Protein AF-A0A9W7CFY0-F1 (afdb_monomer)

Nearest PDB structures (foldseek):
  8irz-assembly1_A  TM=8.012E-01  e=1.015E-17  Mycolicibacterium smegmatis MC2 155
  8irk-assembly1_C  TM=7.763E-01  e=4.056E-18  Mycolicibacterium smegmatis MC2 155
  6pk3-assembly1_B  TM=7.283E-01  e=9.539E-11  Arabidopsis thaliana
  2bkw-assembly1_A-2  TM=7.222E-01  e=5.693E-11  Saccharomyces cerevisiae S288C
  1iug-assembly1_B  TM=7.025E-01  e=7.098E-10  Thermus thermophilus

Solvent-accessible surface area (backbone atoms only — not comparable to full-atom values): 24324 Å² total; per-residue (Å²): 141,88,90,69,74,91,75,82,58,98,74,78,92,52,98,61,52,66,58,58,56,50,34,68,76,70,75,53,73,68,61,57,67,68,47,59,70,73,54,43,49,72,47,34,72,61,48,48,50,50,38,49,60,59,33,68,47,96,52,64,57,48,69,48,98,81,72,81,46,84,43,79,42,42,29,71,48,55,36,54,31,51,49,86,59,58,95,61,91,67,66,85,71,69,81,54,70,67,58,53,50,51,52,47,56,50,48,53,50,36,26,76,70,66,78,34,76,82,63,54,92,82,55,41,72,66,52,53,47,51,62,50,62,40,21,53,74,56,62,73,62,78,58,86,84,88,45,44,85,74,51,31,81,42,42,51,68,29,55,46,45,25,53,53,42,53,52,37,26,73,74,62,34,61,67,57,36,49,63,76,37,46,68,63,43,49,48,23,49,54,46,51,24,64,62,30,55,46,63,91,58,19,57,17,67,32,57,28,35,66,57,25,45,54,52,56,56,60,12,54,72,74,59,99,62,45,40,78,41,70,52,78,85,59,77,77,54,85,94,59,49,57,45,29,40,45,38,64,36,28,54,91,83,30,11,42,43,53,70,52,45,65,49,26,55,54,38,70,71,42,95,74,54,42,46,31,34,37,38,29,44,70,30,43,48,37,44,81,46,43,42,68,74,28,52,43,32,31,37,23,27,35,24,21,19,58,30,20,11,49,77,68,27,18,27,26,39,37,42,91,84,50,88,59,49,74,51,85,64,68,40,84,51,7,29,45,82,37,72,68,39,89,87,50,99,41,72,58,46,70,48,68,46,91,41,27,42,22,74,18,64,65,80,70,65,60,34,40,51,41,10,30,25,50,18,46,48,52,44,59,74,67,29,33,64,56,45,27,53,53,39,36,53,54,28,52,53,48,52,50,44,38,40,75,76,66,42,24,41,64,64,42,73,70,89,89,60,96,67,57,60,47,59,48,80,30,68,42,86,60,56,81,79,74,86,130

Sequence (436 aa):
ADAIPGELYPWSWEAGDEDNFKAFGDGRLFVPPILTKLIFDREPERVIKWAEDVGGWDFTRVITAHYNNDVRAKPEEFKRAFDVLKGKEYGVSRVLPEDLELLQKGSDKLTKFGVVAETSDFWTPDRIHSVRSSMSGALSSNHLHCNAAGACPSPDSVISTLTTHLRKELEVGGYAAADGAADTLGGTYENLEMLINAPAGSVALHDSSTSSFTHGIHSIPLDEESVIIRLSSELSKPGRRVAAVVLTHAPTNGGLINNAEGIGEMIKKLKDPPLFLLDACQTVGQVELDVVKLKVDLMAGTSRKWLRGPRGVGFLYVNPTANLLEPSHLDLRGATWVLDNPSSKWTFDYEVDKSAKRYEFWEGSVANKLAFGRAVEIAREIGVGNIRERVRGLADMTRSMVESELGMRCMDVRDGEVKELSGICSFDASPLGGAD

Mean predicted aligned error: 14.7 Å

InterPro domains:
  IPR000192 Aminotransferase class V domain [PF00266] (217-428)
  IPR015421 Pyridoxal phosphate-dependent transferase, major domain [G3DSA:3.40.640.10] (155-233)
  IPR015421 Pyridoxal phosphate-dependent transferase, major domain [G3DSA:3.40.640.10] (240-385)
  IPR015422 Pyridoxal phosphate-dependent transferase, small domain [G3DSA:3.90.1150.10] (143-154)
  IPR015422 Pyridoxal phosphate-dependent transferase, small domain [G3DSA:3.90.1150.10] (386-429)
  IPR015424 Pyridoxal phosphate-dependent transferase [SSF53383] (147-411)
  IPR020578 Aminotransferase class-V, pyridoxal-phosphate binding site [PS00595] (296-316)
  IPR025638 Protein of unknown function DUF4336 [PF14234] (8-83)

Secondary structure (DSSP, 8-state):
---S-TTSS-----TTHHHHHHHHHTT-----HHHHHHTGGGSHHHHHHHHHHHTTS--SEEE-TTS--EEE--HHHHHHHTGGGTT---------HHHHHHHHHHHHHHHHTTSS----TT--HHHHHHHHHT-HHHHHTT-----TTT-PPPPHHHHHHHHHHHHHHHHH-HHHHHHHTHHHHHHHHHHHHHHTTPPTT-EEEES-HHHHHHHHHHTS---TTEEEES-GGGTT-TT-EEEEEEEESS-TTSSBPP-HHHHHHHHHTSSSPPEEEEE-TTTBTTB---HHHHT-SEEEEESSSTT---SS-EEEEE-TTS--PPPSS--TTTEEEEES-TTSSSSEEEEE-SSGGGGS-S---HHHHHHHHHHHHHHHHH-HHHHHHHHHHHHHHHHHHHHHTT-PEESS--TT----B-S---EE-S-TT---

Foldseek 3Di:
DDDDDPPPDPDDDDPPQVVQVVCVVVLADADHPCCLPPPCLLPVVVVLVVLVVQLPDADQWDQDPVNPDTRGDHSVSSSVNSCSSPDDPRDNDDDDPVVVVVVVVVVVVCCVVVVAPPQPPLDDPVVVVVVVVQQVVVVVVPDDDPPLLPFDAAGPVLVVLLVVLVVVCVVPNDVVSCVVCVVLLLLLQVLVCVQAVHDPLQKAKFQDLVLLVVQQVQFQDDDPQEDEEADLVCVPDPRGHHQEYEYEQDDSQAFFGDPLLVSLVVQVPDPDRHAYEYECAQPRLQHRHHCVSSNHQKYKYDCGHNLNADHRMIMMGGDLPDNTHQGPDFDVQQWDKDACDVPDPDRIDIDGDSGPSNSDDPDGRPSRSSSSSVSSVVSVVSDSVSSNVVLVSQQVSVQCCCCPVQQWAWPRDDDPDDGRTGSDTHIDSPHPDDDD

Organism: NCBI:txid2557542

Radius of gyration: 29.97 Å; Cα contacts (8 Å, |Δi|>4): 664; chains: 1; bounding box: 76×57×96 Å

Structure (mmCIF, N/CA/C/O backbone):
data_AF-A0A9W7CFY0-F1
#
_entry.id   AF-A0A9W7CFY0-F1
#
loop_
_atom_site.group_PDB
_atom_site.id
_atom_site.type_symbol
_atom_site.label_atom_id
_atom_site.label_alt_id
_atom_site.label_comp_id
_atom_site.label_asym_id
_atom_site.label_entity_id
_atom_site.label_seq_id
_atom_site.pdbx_PDB_ins_code
_atom_site.Cartn_x
_atom_site.Cartn_y
_atom_site.Cartn_z
_atom_site.occupancy
_atom_site.B_iso_or_equiv
_atom_site.auth_seq_id
_atom_site.auth_comp_id
_atom_site.auth_asym_id
_atom_site.auth_atom_id
_atom_site.pdbx_PDB_model_num
ATOM 1 N N . ALA A 1 1 ? 8.377 -21.791 -56.070 1.00 32.59 1 ALA A N 1
ATOM 2 C CA . ALA A 1 1 ? 8.922 -20.539 -55.524 1.00 32.59 1 ALA A CA 1
ATOM 3 C C . ALA A 1 1 ? 7.830 -19.516 -55.735 1.00 32.59 1 ALA A C 1
ATOM 5 O O . ALA A 1 1 ? 7.512 -19.339 -56.893 1.00 32.59 1 ALA A O 1
ATOM 6 N N . ASP A 1 2 ? 7.144 -19.094 -54.667 1.00 38.88 2 ASP A N 1
ATOM 7 C CA . ASP A 1 2 ? 6.256 -17.908 -54.573 1.00 38.88 2 ASP A CA 1
ATOM 8 C C . ASP A 1 2 ? 5.417 -18.018 -53.285 1.00 38.88 2 ASP A C 1
ATOM 10 O O . ASP A 1 2 ? 4.195 -18.111 -53.309 1.00 38.88 2 ASP A O 1
ATOM 14 N N . ALA A 1 3 ? 6.091 -18.095 -52.131 1.00 32.72 3 ALA A N 1
ATOM 15 C CA . ALA A 1 3 ? 5.423 -18.238 -50.832 1.00 32.72 3 ALA A CA 1
ATOM 16 C C . ALA A 1 3 ? 5.438 -16.959 -49.979 1.00 32.72 3 ALA A C 1
ATOM 18 O O . ALA A 1 3 ? 4.890 -16.974 -48.882 1.00 32.72 3 ALA A O 1
ATOM 19 N N . ILE A 1 4 ? 6.050 -15.858 -50.435 1.00 35.88 4 ILE A N 1
ATOM 20 C CA . ILE A 1 4 ? 6.109 -14.614 -49.654 1.00 35.88 4 ILE A CA 1
ATOM 21 C C . ILE A 1 4 ? 6.028 -13.405 -50.605 1.00 35.88 4 ILE A C 1
ATOM 23 O O . ILE A 1 4 ? 6.888 -13.280 -51.477 1.00 35.88 4 ILE A O 1
ATOM 27 N N . PRO A 1 5 ? 5.029 -12.511 -50.460 1.00 40.41 5 PRO A N 1
ATOM 28 C CA . PRO A 1 5 ? 5.001 -11.223 -51.151 1.00 40.41 5 PRO A CA 1
ATOM 29 C C . PRO A 1 5 ? 6.226 -10.386 -50.759 1.00 40.41 5 PRO A C 1
ATOM 31 O O . PRO A 1 5 ? 6.495 -10.200 -49.572 1.00 40.41 5 PRO A O 1
ATOM 34 N N . GLY A 1 6 ? 6.956 -9.873 -51.750 1.00 39.91 6 GLY A N 1
ATOM 35 C CA . GLY A 1 6 ? 8.253 -9.193 -51.601 1.00 39.91 6 GLY A CA 1
ATOM 36 C C . GLY A 1 6 ? 8.266 -7.861 -50.836 1.00 39.91 6 GLY A C 1
ATOM 37 O O . GLY A 1 6 ? 9.269 -7.164 -50.888 1.00 39.91 6 GLY A O 1
ATOM 38 N N . GLU A 1 7 ? 7.197 -7.504 -50.124 1.00 42.12 7 GLU A N 1
ATOM 39 C CA . GLU A 1 7 ? 7.059 -6.231 -49.395 1.00 42.12 7 GLU A CA 1
ATOM 40 C C . GLU A 1 7 ? 6.991 -6.404 -47.867 1.00 42.12 7 GLU A C 1
ATOM 42 O O . GLU A 1 7 ? 6.827 -5.434 -47.133 1.00 42.12 7 GLU A O 1
ATOM 47 N N . LEU A 1 8 ? 7.118 -7.634 -47.354 1.00 40.59 8 LEU A N 1
ATOM 48 C CA . LEU A 1 8 ? 7.014 -7.912 -45.912 1.00 40.59 8 LEU A CA 1
ATOM 49 C C . LEU A 1 8 ? 8.305 -7.643 -45.116 1.00 40.59 8 LEU A C 1
ATOM 51 O O . LEU A 1 8 ? 8.289 -7.753 -43.892 1.00 40.59 8 LEU A O 1
ATOM 55 N N . TYR A 1 9 ? 9.396 -7.257 -45.782 1.00 40.59 9 TYR A N 1
ATOM 56 C CA . TYR A 1 9 ? 10.639 -6.829 -45.139 1.00 40.59 9 TYR A CA 1
ATOM 57 C C . TYR A 1 9 ? 10.989 -5.399 -45.582 1.00 40.59 9 TYR A C 1
ATOM 59 O O . TYR A 1 9 ? 11.192 -5.183 -46.777 1.00 40.59 9 TYR A O 1
ATOM 67 N N . PRO A 1 10 ? 11.087 -4.420 -44.663 1.00 43.34 10 PRO A N 1
ATOM 68 C CA . PRO A 1 10 ? 11.409 -3.033 -44.988 1.00 43.34 10 PRO A CA 1
ATOM 69 C C . PRO A 1 10 ? 12.926 -2.883 -45.164 1.00 43.34 10 PRO A C 1
ATOM 71 O O . PRO A 1 10 ? 13.586 -2.204 -44.386 1.00 43.34 10 PRO A O 1
ATOM 74 N N . TRP A 1 11 ? 13.511 -3.587 -46.135 1.00 47.81 11 TRP A N 1
ATOM 75 C CA . TRP A 1 11 ? 14.952 -3.534 -46.366 1.00 47.81 11 TRP A CA 1
ATOM 76 C C . TRP A 1 11 ? 15.286 -3.105 -47.788 1.00 47.81 11 TRP A C 1
ATOM 78 O O . TRP A 1 11 ? 15.132 -3.865 -48.745 1.00 47.81 11 TRP A O 1
ATOM 88 N N . SER A 1 12 ? 15.805 -1.890 -47.906 1.00 53.81 12 SER A N 1
ATOM 89 C CA . SER A 1 12 ? 16.547 -1.413 -49.067 1.00 53.81 12 SER A CA 1
ATOM 90 C C . SER A 1 12 ? 18.042 -1.632 -48.833 1.00 53.81 12 SER A C 1
ATOM 92 O O . SER A 1 12 ? 18.564 -1.300 -47.772 1.00 53.81 12 SER A O 1
ATOM 94 N N . TRP A 1 13 ? 18.735 -2.197 -49.823 1.00 49.41 13 TRP A N 1
ATOM 95 C CA . TRP A 1 13 ? 20.192 -2.329 -49.797 1.00 49.41 13 TRP A CA 1
ATOM 96 C C . TRP A 1 13 ? 20.826 -0.936 -49.785 1.00 49.41 13 TRP A C 1
ATOM 98 O O . TRP A 1 13 ? 20.628 -0.161 -50.720 1.00 49.41 13 TRP A O 1
ATOM 108 N N . GLU A 1 14 ? 21.586 -0.619 -48.739 1.00 58.75 14 GLU A N 1
ATOM 109 C CA . GLU A 1 14 ? 22.317 0.643 -48.624 1.00 58.75 14 GLU A CA 1
ATOM 110 C C . GLU A 1 14 ? 23.829 0.411 -48.724 1.00 58.75 14 GLU A C 1
ATOM 112 O O . GLU A 1 14 ? 24.333 -0.707 -48.580 1.00 58.75 14 GLU A O 1
ATOM 117 N N . ALA A 1 15 ? 24.568 1.483 -49.023 1.00 53.03 15 ALA A N 1
ATOM 118 C CA . ALA A 1 15 ? 25.991 1.439 -49.352 1.00 53.03 15 ALA A CA 1
ATOM 119 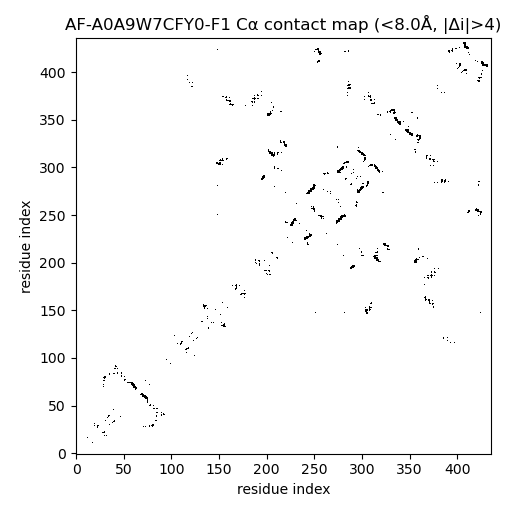C C . ALA A 1 15 ? 26.821 0.643 -48.317 1.00 53.03 15 ALA A C 1
ATOM 121 O O . ALA A 1 15 ? 26.958 1.046 -47.161 1.00 53.03 15 ALA A O 1
ATOM 122 N N . GLY A 1 16 ? 27.389 -0.484 -48.765 1.00 59.53 16 GLY A N 1
ATOM 123 C CA . GLY A 1 16 ? 28.206 -1.420 -47.978 1.00 59.53 16 GLY A CA 1
ATOM 124 C C . GLY A 1 16 ? 27.582 -2.811 -47.785 1.00 59.53 16 GLY A C 1
ATOM 125 O O . GLY A 1 16 ? 28.305 -3.774 -47.529 1.00 59.53 16 GLY A O 1
ATOM 126 N N . ASP A 1 17 ? 26.267 -2.964 -47.965 1.00 60.16 17 ASP A N 1
ATOM 127 C CA . ASP A 1 17 ? 25.595 -4.259 -47.791 1.00 60.16 17 ASP A CA 1
ATOM 128 C C . ASP A 1 17 ? 25.966 -5.278 -48.885 1.00 60.16 17 ASP A C 1
ATOM 130 O O . ASP A 1 17 ? 26.112 -6.469 -48.601 1.00 60.16 17 ASP A O 1
ATOM 134 N N . GLU A 1 18 ? 26.184 -4.813 -50.121 1.00 60.00 18 GLU A N 1
ATOM 135 C CA . GLU A 1 18 ? 26.680 -5.654 -51.219 1.00 60.00 18 GLU A CA 1
ATOM 136 C C . GLU A 1 18 ? 28.084 -6.198 -50.949 1.00 60.00 18 GLU A C 1
ATOM 138 O O . GLU A 1 18 ? 28.370 -7.344 -51.287 1.00 60.00 18 GLU A O 1
ATOM 143 N N . ASP A 1 19 ? 28.965 -5.406 -50.338 1.00 60.28 19 ASP A N 1
ATOM 144 C CA . ASP A 1 19 ? 30.337 -5.831 -50.049 1.00 60.28 19 ASP A CA 1
ATOM 145 C C . ASP A 1 19 ? 30.364 -6.872 -48.920 1.00 60.28 19 ASP A C 1
ATOM 147 O O . ASP A 1 19 ? 31.108 -7.853 -48.995 1.00 60.28 19 ASP A O 1
ATOM 151 N N . ASN A 1 20 ? 29.472 -6.736 -47.932 1.00 56.00 20 ASN A N 1
ATOM 152 C CA . ASN A 1 20 ? 29.254 -7.745 -46.893 1.00 56.00 20 ASN A CA 1
ATOM 153 C C . ASN A 1 20 ? 28.687 -9.057 -47.463 1.00 56.00 20 ASN A C 1
ATOM 155 O O . ASN A 1 20 ? 29.083 -10.142 -47.035 1.00 56.00 20 ASN A O 1
ATOM 159 N N . PHE A 1 21 ? 27.793 -8.985 -48.454 1.00 59.06 21 PHE A N 1
ATOM 160 C CA . PHE A 1 21 ? 27.278 -10.172 -49.146 1.00 59.06 21 PHE A CA 1
ATOM 161 C C . PHE A 1 21 ? 28.281 -10.786 -50.132 1.00 59.06 21 PHE A C 1
ATOM 163 O O . PHE A 1 21 ? 28.315 -12.005 -50.280 1.00 59.06 21 PHE A O 1
ATOM 170 N N . LYS A 1 22 ? 29.157 -9.996 -50.760 1.00 59.66 22 LYS A N 1
ATOM 171 C CA . LYS A 1 22 ? 30.288 -10.521 -51.546 1.00 59.66 22 LYS A CA 1
ATOM 172 C C . LYS A 1 22 ? 31.293 -11.257 -50.653 1.00 59.66 22 LYS A C 1
ATOM 174 O O . LYS A 1 22 ? 31.796 -12.305 -51.047 1.00 59.66 22 LYS A O 1
ATOM 179 N N . ALA A 1 23 ? 31.504 -10.799 -49.415 1.00 58.91 23 ALA A N 1
ATOM 180 C CA . ALA A 1 23 ? 32.364 -11.484 -48.446 1.00 58.91 23 ALA A CA 1
ATOM 181 C C . ALA A 1 23 ? 31.874 -12.900 -48.070 1.00 58.91 23 ALA A C 1
ATOM 183 O O . ALA A 1 23 ? 32.710 -13.773 -47.821 1.00 58.91 23 ALA A O 1
ATOM 184 N N . PHE A 1 24 ? 30.556 -13.162 -48.105 1.00 54.44 24 PHE A N 1
ATOM 185 C CA . PHE A 1 24 ? 29.997 -14.518 -47.964 1.00 54.44 24 PHE A CA 1
ATOM 186 C C . PHE A 1 24 ? 30.484 -15.472 -49.069 1.00 54.44 24 PHE A C 1
ATOM 188 O O . PHE A 1 24 ? 30.670 -16.659 -48.803 1.00 54.44 24 PHE A O 1
ATOM 195 N N . GLY A 1 25 ? 30.686 -14.974 -50.295 1.00 55.91 25 GLY A N 1
ATOM 196 C CA . GLY A 1 25 ? 31.149 -15.767 -51.440 1.00 55.91 25 GLY A CA 1
ATOM 197 C C . GLY A 1 25 ? 32.648 -16.077 -51.418 1.00 55.91 25 GLY A C 1
ATOM 198 O O . GLY A 1 25 ? 33.069 -17.106 -51.944 1.00 55.91 25 GLY A O 1
ATOM 199 N N . ASP A 1 26 ? 33.438 -15.234 -50.751 1.00 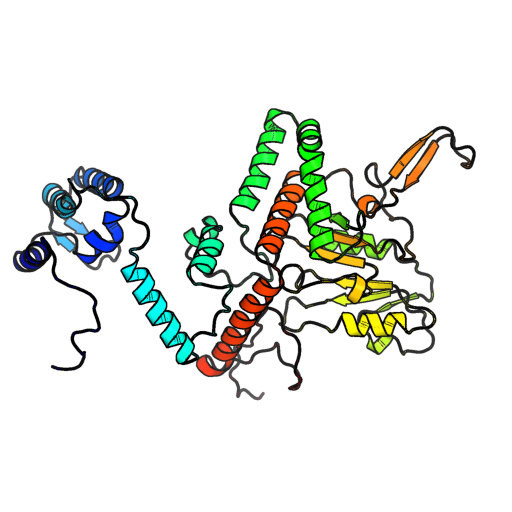61.47 26 ASP A N 1
ATOM 200 C CA . ASP A 1 26 ? 34.906 -15.302 -50.750 1.00 61.47 26 ASP A CA 1
ATOM 201 C C . ASP A 1 26 ? 35.494 -16.044 -49.531 1.00 61.47 26 ASP A C 1
ATOM 203 O O . ASP A 1 26 ? 36.715 -16.126 -49.377 1.00 61.47 26 ASP A O 1
ATOM 207 N N . GLY A 1 27 ? 34.645 -16.566 -48.635 1.00 63.22 27 GLY A N 1
ATOM 208 C CA . GLY A 1 27 ? 35.065 -17.330 -47.453 1.00 63.22 27 GLY A CA 1
ATOM 209 C C . GLY A 1 27 ? 35.777 -16.505 -46.373 1.00 63.22 27 GLY A C 1
ATOM 210 O O . GLY A 1 27 ? 36.473 -17.069 -45.528 1.00 63.22 27 GLY A O 1
ATOM 211 N N . ARG A 1 28 ? 35.631 -15.174 -46.394 1.00 73.62 28 ARG A N 1
ATOM 212 C CA . ARG A 1 28 ? 36.227 -14.272 -45.397 1.00 73.62 28 ARG A CA 1
ATOM 213 C C . ARG A 1 28 ? 35.353 -14.195 -44.150 1.00 73.62 28 ARG A C 1
ATOM 215 O O . ARG A 1 28 ? 34.132 -14.223 -44.243 1.00 73.62 28 ARG A O 1
ATOM 222 N N . LEU A 1 29 ? 35.979 -14.047 -42.983 1.00 79.00 29 LEU A N 1
ATOM 223 C CA . LEU A 1 29 ? 35.259 -13.728 -41.752 1.00 79.00 29 LEU A CA 1
ATOM 224 C C . LEU A 1 29 ? 34.684 -12.308 -41.858 1.00 79.00 29 LEU A C 1
ATOM 226 O O . LEU A 1 29 ? 35.409 -11.361 -42.156 1.00 79.00 29 LEU A O 1
ATOM 230 N N . PHE A 1 30 ? 33.389 -12.169 -41.600 1.00 79.62 30 PHE A N 1
ATOM 231 C CA . PHE A 1 30 ? 32.683 -10.892 -41.581 1.00 79.62 30 PHE A CA 1
ATOM 232 C C . PHE A 1 30 ? 31.689 -10.888 -40.418 1.00 79.62 30 PHE A C 1
ATOM 234 O O . PHE A 1 30 ? 31.308 -11.943 -39.899 1.00 79.62 30 PHE A O 1
ATOM 241 N N . VAL A 1 31 ? 31.257 -9.696 -40.019 1.00 77.50 31 VAL A N 1
ATOM 242 C CA . VAL A 1 31 ? 30.126 -9.538 -39.109 1.00 77.50 31 VAL A CA 1
ATOM 243 C C . VAL A 1 31 ? 28.870 -9.326 -39.954 1.00 77.50 31 VAL A C 1
ATOM 245 O O . VAL A 1 31 ? 28.851 -8.413 -40.779 1.00 77.50 31 VAL A O 1
ATOM 248 N N . PRO A 1 32 ? 27.818 -10.148 -39.788 1.00 73.06 32 PRO A N 1
ATOM 249 C CA . PRO A 1 32 ? 26.589 -9.998 -40.551 1.00 73.06 32 PRO A CA 1
ATOM 250 C C . PRO A 1 32 ? 26.005 -8.579 -40.510 1.00 73.06 32 PRO A C 1
ATOM 252 O O . PRO A 1 32 ? 25.936 -8.005 -39.419 1.00 73.06 32 PRO A O 1
ATOM 255 N N . PRO A 1 33 ? 25.501 -8.052 -41.650 1.00 66.25 33 PRO A N 1
ATOM 256 C CA . PRO A 1 33 ? 24.934 -6.703 -41.740 1.00 66.25 33 PRO A CA 1
ATOM 257 C C . PRO A 1 33 ? 23.896 -6.396 -40.659 1.00 66.25 33 PRO A C 1
ATOM 259 O O . PRO A 1 33 ? 23.868 -5.299 -40.109 1.00 66.25 33 PRO A O 1
ATOM 262 N N . ILE A 1 34 ? 23.082 -7.395 -40.304 1.00 63.53 34 ILE A N 1
ATOM 263 C CA . ILE A 1 34 ? 22.059 -7.271 -39.265 1.00 63.53 34 ILE A CA 1
ATOM 264 C C . ILE A 1 34 ? 22.654 -6.958 -37.885 1.00 63.53 34 ILE A C 1
ATOM 266 O O . ILE A 1 34 ? 22.088 -6.168 -37.139 1.00 63.53 34 ILE A O 1
ATOM 270 N N . LEU A 1 35 ? 23.821 -7.519 -37.548 1.00 70.25 35 LEU A N 1
ATOM 271 C CA . LEU A 1 35 ? 24.498 -7.222 -36.286 1.00 70.25 35 LEU A CA 1
ATOM 272 C C . LEU A 1 35 ? 25.136 -5.836 -36.332 1.00 70.25 35 LEU A C 1
ATOM 274 O O . LEU A 1 35 ? 25.059 -5.103 -35.354 1.00 70.25 35 LEU A O 1
ATOM 278 N N . THR A 1 36 ? 25.724 -5.449 -37.464 1.00 69.94 36 THR A N 1
ATOM 279 C CA . THR A 1 36 ? 26.406 -4.154 -37.612 1.00 69.94 36 THR A CA 1
ATOM 280 C C . THR A 1 36 ? 25.464 -2.963 -37.754 1.00 69.94 36 THR A C 1
ATOM 282 O O . THR A 1 36 ? 25.940 -1.843 -37.651 1.00 69.94 36 THR A O 1
ATOM 285 N N . LYS A 1 37 ? 24.173 -3.189 -38.030 1.00 64.56 37 LYS A N 1
ATOM 286 C CA . LYS A 1 37 ? 23.165 -2.135 -38.250 1.00 64.56 37 LYS A CA 1
ATOM 287 C C . LYS A 1 37 ? 22.026 -2.099 -37.226 1.00 64.56 37 LYS A C 1
ATOM 289 O O . LYS A 1 37 ? 21.225 -1.180 -37.274 1.00 64.56 37 LYS A O 1
ATOM 294 N N . LEU A 1 38 ? 21.870 -3.129 -36.390 1.00 58.91 38 LEU A N 1
ATOM 295 C CA . LEU A 1 38 ? 20.800 -3.157 -35.381 1.00 58.91 38 LEU A CA 1
ATOM 296 C C . LEU A 1 38 ? 21.305 -3.344 -33.953 1.00 58.91 38 LEU A C 1
ATOM 298 O O . LEU A 1 38 ? 20.556 -3.065 -33.013 1.00 58.91 38 LEU A O 1
ATOM 302 N N . ILE A 1 39 ? 22.506 -3.904 -33.776 1.00 69.31 39 ILE A N 1
ATOM 303 C CA . ILE A 1 39 ? 23.000 -4.354 -32.470 1.00 69.31 39 ILE A CA 1
ATOM 304 C C . ILE A 1 39 ? 24.301 -3.645 -32.103 1.00 69.31 39 ILE A C 1
ATOM 306 O O . ILE A 1 39 ? 24.366 -2.978 -31.074 1.00 69.31 39 ILE A O 1
ATOM 310 N N . PHE A 1 40 ? 25.350 -3.809 -32.905 1.00 77.31 40 PHE A N 1
ATOM 311 C CA . PHE A 1 40 ? 26.695 -3.334 -32.585 1.00 77.31 40 PHE A CA 1
ATOM 312 C C . PHE A 1 40 ? 26.907 -1.845 -32.857 1.00 77.31 40 PHE A C 1
ATOM 314 O O . PHE A 1 40 ? 27.777 -1.237 -32.240 1.00 77.31 40 PHE A O 1
ATOM 321 N N . ASP A 1 41 ? 26.092 -1.248 -33.720 1.00 71.19 41 ASP A N 1
ATOM 322 C CA . ASP A 1 41 ? 26.037 0.196 -33.956 1.00 71.19 41 ASP A CA 1
ATOM 323 C C . ASP A 1 41 ? 25.446 0.990 -32.783 1.00 71.19 41 ASP A C 1
ATOM 325 O O . ASP A 1 41 ? 25.600 2.207 -32.733 1.00 71.19 41 ASP A O 1
ATOM 329 N N . ARG A 1 42 ? 24.812 0.321 -31.811 1.00 72.19 42 ARG A N 1
ATOM 330 C CA . ARG A 1 42 ? 24.291 0.966 -30.595 1.00 72.19 42 ARG A CA 1
ATOM 331 C C . ARG A 1 42 ? 25.387 1.386 -29.614 1.00 72.19 42 ARG A C 1
ATOM 333 O O . ARG A 1 42 ? 25.219 2.372 -28.905 1.00 72.19 42 ARG A O 1
ATOM 340 N N . GLU A 1 43 ? 26.491 0.639 -29.555 1.00 76.94 43 GLU A N 1
ATOM 341 C CA . GLU A 1 43 ? 27.666 0.933 -28.715 1.00 76.94 43 GLU A CA 1
ATOM 342 C C . GLU A 1 43 ? 28.975 0.633 -29.484 1.00 76.94 43 GLU A C 1
ATOM 344 O O . GLU A 1 43 ? 29.767 -0.225 -29.075 1.00 76.94 43 GLU A O 1
ATOM 349 N N . PRO A 1 44 ? 29.233 1.317 -30.612 1.00 80.00 44 PRO A N 1
ATOM 350 C CA . PRO A 1 44 ? 30.274 0.934 -31.565 1.00 80.00 44 PRO A CA 1
ATOM 351 C C . PRO A 1 44 ? 31.674 1.037 -30.962 1.00 80.00 44 PRO A C 1
ATOM 353 O O . PRO A 1 44 ? 32.492 0.150 -31.181 1.00 80.00 44 PRO A O 1
ATOM 356 N N . GLU A 1 45 ? 31.943 2.049 -30.132 1.00 81.75 45 GLU A N 1
ATOM 357 C CA . GLU A 1 45 ? 33.232 2.198 -29.443 1.00 81.75 45 GLU A CA 1
ATOM 358 C C . GLU A 1 45 ? 33.527 1.013 -28.518 1.00 81.75 45 GLU A C 1
ATOM 360 O O . GLU A 1 45 ? 34.642 0.491 -28.490 1.00 81.75 45 GLU A O 1
ATOM 365 N N . ARG A 1 46 ? 32.512 0.542 -27.785 1.00 82.56 46 ARG A N 1
ATOM 366 C CA . ARG A 1 46 ? 32.651 -0.593 -26.870 1.00 82.56 46 ARG A CA 1
ATOM 367 C C . ARG A 1 46 ? 32.821 -1.902 -27.631 1.00 82.56 46 ARG A C 1
ATOM 369 O O . ARG A 1 46 ? 33.624 -2.734 -27.215 1.00 82.56 46 ARG A O 1
ATOM 376 N N . VAL A 1 47 ? 32.093 -2.083 -28.734 1.00 86.50 47 VAL A N 1
ATOM 377 C CA . VAL A 1 47 ? 32.225 -3.270 -29.590 1.00 86.50 47 VAL A CA 1
ATOM 378 C C . VAL A 1 47 ? 33.589 -3.298 -30.277 1.00 86.50 47 VAL A C 1
ATOM 380 O O . VAL A 1 47 ? 34.227 -4.345 -30.290 1.00 86.50 47 VAL A O 1
ATOM 383 N N . ILE A 1 48 ? 34.072 -2.161 -30.786 1.00 88.94 48 ILE A N 1
ATOM 384 C CA . ILE A 1 48 ? 35.412 -2.048 -31.377 1.00 88.94 48 ILE A CA 1
ATOM 385 C C . ILE A 1 48 ? 36.476 -2.356 -30.329 1.00 88.94 48 ILE A C 1
ATOM 387 O O . ILE A 1 48 ? 37.342 -3.185 -30.587 1.00 88.94 48 ILE A O 1
ATOM 391 N N . LYS A 1 49 ? 36.381 -1.765 -29.132 1.00 90.50 49 LYS A N 1
ATOM 392 C CA . LYS A 1 49 ? 37.321 -2.039 -28.041 1.00 90.50 49 LYS A CA 1
ATOM 393 C C . LYS A 1 49 ? 37.345 -3.523 -27.671 1.00 90.50 49 LYS A C 1
ATOM 395 O O . LYS A 1 49 ? 38.412 -4.111 -27.559 1.00 90.50 49 LYS A O 1
ATOM 400 N N . TRP A 1 50 ? 36.176 -4.150 -27.544 1.00 92.81 50 TRP A N 1
ATOM 401 C CA . TRP A 1 50 ? 36.083 -5.591 -27.310 1.00 92.81 50 TRP A CA 1
ATOM 402 C C . TRP A 1 50 ? 36.714 -6.406 -28.451 1.00 92.81 50 TRP A C 1
ATOM 404 O O . TRP A 1 50 ? 37.431 -7.374 -28.196 1.00 92.81 50 TRP A O 1
ATOM 414 N N . ALA A 1 51 ? 36.486 -6.009 -29.705 1.00 91.25 51 ALA A N 1
ATOM 415 C CA . ALA A 1 51 ? 37.070 -6.680 -30.859 1.00 91.25 51 ALA A CA 1
ATOM 416 C C . ALA A 1 51 ? 38.602 -6.530 -30.906 1.00 91.25 51 ALA A C 1
ATOM 418 O O . ALA A 1 51 ? 39.297 -7.468 -31.297 1.00 91.25 51 ALA A O 1
ATOM 419 N N . GLU A 1 52 ? 39.133 -5.383 -30.477 1.00 92.06 52 GLU A N 1
ATOM 420 C CA . GLU A 1 52 ? 40.568 -5.141 -30.310 1.00 92.06 52 GLU A CA 1
ATOM 421 C C . GLU A 1 52 ? 41.161 -5.984 -29.178 1.00 92.06 52 GLU A C 1
ATOM 423 O O . GLU A 1 52 ? 42.199 -6.612 -29.387 1.00 92.06 52 GLU A O 1
ATOM 428 N N . ASP A 1 53 ? 40.481 -6.069 -28.031 1.00 92.94 53 ASP A N 1
ATOM 429 C CA . ASP A 1 53 ? 40.902 -6.882 -26.885 1.00 92.94 53 ASP A CA 1
ATOM 430 C C . ASP A 1 53 ? 41.016 -8.366 -27.272 1.00 92.94 53 ASP A C 1
ATOM 432 O O . ASP A 1 53 ? 42.040 -9.006 -27.022 1.00 92.94 53 ASP A O 1
ATOM 436 N N . VAL A 1 54 ? 39.991 -8.912 -27.939 1.00 89.88 54 VAL A N 1
ATOM 437 C CA . VAL A 1 54 ? 40.005 -10.293 -28.453 1.00 89.88 54 VAL A CA 1
ATOM 438 C C . VAL A 1 54 ? 41.049 -10.447 -29.559 1.00 89.88 54 VAL A C 1
ATOM 440 O O . VAL A 1 54 ? 41.788 -11.426 -29.589 1.00 89.88 54 VAL A O 1
ATOM 443 N N . GLY A 1 55 ? 41.160 -9.464 -30.451 1.00 90.88 55 GLY A N 1
ATOM 444 C CA . GLY A 1 55 ? 42.150 -9.425 -31.525 1.00 90.88 55 GLY A CA 1
ATOM 445 C C . GLY A 1 55 ? 43.605 -9.265 -31.068 1.00 90.88 55 GLY A C 1
ATOM 446 O O . GLY A 1 55 ? 44.505 -9.320 -31.909 1.00 90.88 55 GLY A O 1
ATOM 447 N N . GLY A 1 56 ? 43.840 -9.050 -29.771 1.00 90.81 56 GLY A N 1
ATOM 448 C CA . GLY A 1 56 ? 45.155 -9.101 -29.134 1.00 90.81 56 GLY A CA 1
ATOM 449 C C . GLY A 1 56 ? 45.565 -10.504 -28.676 1.00 90.81 56 GLY A C 1
ATOM 450 O O . GLY A 1 56 ? 46.710 -10.700 -28.272 1.00 90.81 56 GLY A O 1
ATOM 451 N N . TRP A 1 57 ? 44.659 -11.483 -28.718 1.00 92.56 57 TRP A N 1
ATOM 452 C CA . TRP A 1 57 ? 44.950 -12.864 -28.334 1.00 92.56 57 TRP A CA 1
ATOM 453 C C . TRP A 1 57 ? 45.632 -13.628 -29.470 1.00 92.56 57 TRP A C 1
ATOM 455 O O . TRP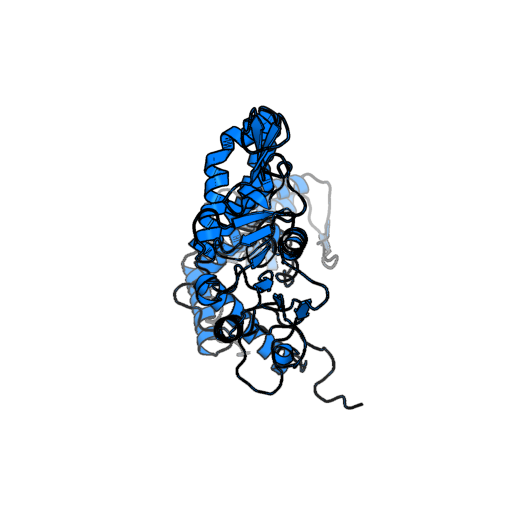 A 1 57 ? 45.398 -13.356 -30.646 1.00 92.56 57 TRP A O 1
ATOM 465 N N . ASP A 1 58 ? 46.435 -14.635 -29.125 1.00 94.25 58 ASP A N 1
ATOM 466 C CA . ASP A 1 58 ? 47.006 -15.561 -30.105 1.00 94.25 58 ASP A CA 1
ATOM 467 C C . ASP A 1 58 ? 46.029 -16.716 -30.368 1.00 94.25 58 ASP A C 1
ATOM 469 O O . ASP A 1 58 ? 45.854 -17.610 -29.536 1.00 94.25 58 ASP A O 1
ATOM 473 N N . PHE A 1 59 ? 45.345 -16.678 -31.513 1.00 93.88 59 PHE A N 1
ATOM 474 C CA . PHE A 1 59 ? 44.435 -17.739 -31.937 1.00 93.88 59 PHE A CA 1
ATOM 475 C C . PHE A 1 59 ? 44.480 -17.974 -33.446 1.00 93.88 59 PHE A C 1
ATOM 477 O O . PHE A 1 59 ? 44.839 -17.114 -34.246 1.00 93.88 59 PHE A O 1
ATOM 484 N N . THR A 1 60 ? 44.074 -19.176 -33.848 1.00 91.50 60 THR A N 1
ATOM 485 C CA . THR A 1 60 ? 43.969 -19.573 -35.264 1.00 91.50 60 THR A CA 1
ATOM 486 C C . THR A 1 60 ? 42.541 -19.921 -35.677 1.00 91.50 60 THR A C 1
ATOM 488 O O . THR A 1 60 ? 42.287 -20.215 -36.850 1.00 91.50 60 THR A O 1
ATOM 491 N N . ARG A 1 61 ? 41.609 -19.931 -34.714 1.00 86.94 61 ARG A N 1
ATOM 492 C CA . ARG A 1 61 ? 40.211 -20.333 -34.887 1.00 86.94 61 ARG A CA 1
ATOM 493 C C . ARG A 1 61 ? 39.313 -19.565 -33.919 1.00 86.94 61 ARG A C 1
ATOM 495 O O . ARG A 1 61 ? 39.726 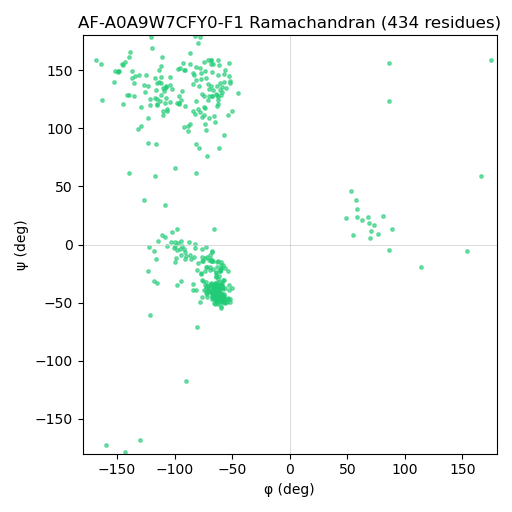-19.281 -32.798 1.00 86.94 61 ARG A O 1
ATOM 502 N N . VAL A 1 62 ? 38.079 -19.306 -34.337 1.00 84.31 62 VAL A N 1
ATOM 503 C CA . VAL A 1 62 ? 37.006 -18.731 -33.523 1.00 84.31 62 VAL A CA 1
ATOM 504 C C . VAL A 1 62 ? 35.909 -19.778 -33.382 1.00 84.31 62 VAL A C 1
ATOM 506 O O . VAL A 1 62 ? 35.338 -20.232 -34.375 1.00 84.31 62 VAL A O 1
ATOM 509 N N . ILE A 1 63 ? 35.619 -20.159 -32.139 1.00 81.00 63 ILE A N 1
ATOM 510 C CA . ILE A 1 63 ? 34.543 -21.091 -31.802 1.00 81.00 63 ILE A CA 1
ATOM 511 C C . ILE A 1 63 ? 33.420 -20.280 -31.166 1.00 81.00 63 ILE A C 1
ATOM 513 O O . ILE A 1 63 ? 33.602 -19.654 -30.124 1.00 81.00 63 ILE A O 1
ATOM 517 N N . THR A 1 64 ? 32.259 -20.260 -31.815 1.00 73.75 64 THR A N 1
ATOM 518 C CA . THR A 1 64 ? 31.090 -19.532 -31.295 1.00 73.75 64 THR A CA 1
ATOM 519 C C . THR A 1 64 ? 30.546 -20.186 -30.019 1.00 73.75 64 THR A C 1
ATOM 521 O O . THR A 1 64 ? 30.698 -21.392 -29.834 1.00 73.75 64 THR A O 1
ATOM 524 N N . ALA A 1 65 ? 29.853 -19.422 -29.166 1.00 59.00 65 ALA A N 1
ATOM 525 C CA . ALA A 1 65 ? 29.321 -19.893 -27.876 1.00 59.00 65 ALA A CA 1
ATOM 526 C C . ALA A 1 65 ? 28.330 -21.074 -27.974 1.00 59.00 65 ALA A C 1
ATOM 528 O O . ALA A 1 65 ? 28.094 -21.768 -26.990 1.00 59.00 65 ALA A O 1
ATOM 529 N N . HIS A 1 66 ? 27.768 -21.330 -29.158 1.00 65.12 66 HIS A N 1
ATOM 530 C CA . HIS A 1 66 ? 26.912 -22.490 -29.420 1.00 65.12 66 HIS A CA 1
ATOM 531 C C . HIS A 1 66 ? 27.696 -23.745 -29.838 1.00 65.12 66 HIS A C 1
ATOM 533 O O . HIS A 1 66 ? 27.075 -24.748 -30.166 1.00 65.12 66 HIS A O 1
ATOM 539 N N . TYR A 1 67 ? 29.034 -23.685 -29.882 1.00 64.94 67 TYR A N 1
ATOM 540 C CA . TYR A 1 67 ? 29.965 -24.761 -30.266 1.00 64.94 67 TYR A CA 1
ATOM 541 C C . TYR A 1 67 ? 29.725 -25.403 -31.647 1.00 64.94 67 TYR A C 1
ATOM 543 O O . TYR A 1 67 ? 30.395 -26.366 -32.007 1.00 64.94 67 TYR A O 1
ATOM 551 N N . ASN A 1 68 ? 28.819 -24.841 -32.449 1.00 56.25 68 ASN A N 1
ATOM 552 C CA . ASN A 1 68 ? 28.366 -25.418 -33.716 1.00 56.25 68 ASN A CA 1
ATOM 553 C C . ASN A 1 68 ? 29.106 -24.879 -34.949 1.00 56.25 68 ASN A C 1
ATOM 555 O O . ASN A 1 68 ? 28.850 -25.349 -36.051 1.00 56.25 68 ASN A O 1
ATOM 559 N N . ASN A 1 69 ? 30.015 -23.914 -34.780 1.00 67.25 69 ASN A N 1
ATOM 560 C CA . ASN A 1 69 ? 30.802 -23.328 -35.865 1.00 67.25 69 ASN A CA 1
ATOM 561 C C . ASN A 1 69 ? 32.273 -23.200 -35.464 1.00 67.25 69 ASN A C 1
ATOM 563 O O . ASN A 1 69 ? 32.594 -22.617 -34.425 1.00 67.25 69 ASN A O 1
ATOM 567 N N . ASP A 1 70 ? 33.139 -23.727 -36.328 1.00 76.31 70 ASP A N 1
ATOM 568 C CA . ASP A 1 70 ? 34.594 -23.734 -36.197 1.00 76.31 70 ASP A CA 1
ATOM 569 C C . ASP A 1 70 ? 35.205 -22.908 -37.335 1.00 76.31 70 ASP A C 1
ATOM 571 O O . ASP A 1 70 ? 35.525 -23.413 -38.417 1.00 76.31 70 ASP A O 1
ATOM 575 N N . VAL A 1 71 ? 35.310 -21.600 -37.101 1.00 82.25 71 VAL A N 1
ATOM 576 C CA . VAL A 1 71 ? 35.753 -20.654 -38.122 1.00 82.25 71 VAL A CA 1
ATOM 577 C C . VAL A 1 71 ? 37.264 -20.496 -38.037 1.00 82.25 71 VAL A C 1
ATOM 579 O O . VAL A 1 71 ? 37.793 -20.064 -37.017 1.00 82.25 71 VAL A O 1
ATOM 582 N N . ARG A 1 72 ? 37.986 -20.833 -39.110 1.00 85.38 72 ARG A N 1
ATOM 583 C CA . ARG A 1 72 ? 39.430 -20.571 -39.198 1.00 85.38 72 ARG A CA 1
ATOM 584 C C . ARG A 1 72 ? 39.650 -19.091 -39.491 1.00 85.38 72 ARG A C 1
ATOM 586 O O . ARG A 1 72 ? 39.349 -18.643 -40.591 1.00 85.38 72 ARG A O 1
ATOM 593 N N . ALA A 1 73 ? 40.162 -18.360 -38.510 1.00 87.06 73 ALA A N 1
ATOM 594 C CA . ALA A 1 73 ? 40.466 -16.941 -38.627 1.00 87.06 73 ALA A CA 1
ATOM 595 C C . ALA A 1 73 ? 41.605 -16.574 -37.674 1.00 87.06 73 ALA A C 1
ATOM 597 O O . ALA A 1 73 ? 41.661 -17.062 -36.543 1.00 87.06 73 ALA A O 1
ATOM 598 N N . LYS A 1 74 ? 42.507 -15.716 -38.142 1.00 91.44 74 LYS A N 1
ATOM 599 C CA . LYS A 1 74 ? 43.583 -15.114 -37.348 1.00 91.44 74 LYS A CA 1
ATOM 600 C C . LYS A 1 74 ? 43.098 -13.834 -36.651 1.00 91.44 74 LYS A C 1
ATOM 602 O O . LYS A 1 74 ? 42.099 -13.252 -37.083 1.00 91.44 74 LYS A O 1
ATOM 607 N N . PRO A 1 75 ? 43.831 -13.318 -35.648 1.00 92.31 75 PRO A N 1
ATOM 608 C CA . PRO A 1 75 ? 43.408 -12.139 -34.890 1.00 92.31 75 PRO A CA 1
ATOM 609 C C . PRO A 1 75 ? 43.209 -10.895 -35.764 1.00 92.31 75 PRO A C 1
ATOM 611 O O . PRO A 1 75 ? 42.269 -10.130 -35.564 1.00 92.31 75 PRO A O 1
ATOM 614 N N . GLU A 1 76 ? 44.027 -10.729 -36.807 1.00 89.31 76 GLU A N 1
ATOM 615 C CA . GLU A 1 76 ? 43.877 -9.634 -37.775 1.00 89.31 76 GLU A CA 1
ATOM 616 C C . GLU A 1 76 ? 42.619 -9.751 -38.644 1.00 89.31 76 GLU A C 1
ATOM 618 O O . GLU A 1 76 ? 42.013 -8.743 -39.000 1.00 89.31 76 GLU A O 1
ATOM 623 N N . GLU A 1 77 ? 42.208 -10.973 -38.982 1.00 87.94 77 GLU A N 1
ATOM 624 C CA . GLU A 1 77 ? 40.992 -11.226 -39.764 1.00 87.94 77 GLU A CA 1
ATOM 625 C C . GLU A 1 77 ? 39.744 -11.006 -38.905 1.00 87.94 77 GLU A C 1
ATOM 627 O O . GLU A 1 77 ? 38.750 -10.474 -39.390 1.00 87.94 77 GLU A O 1
ATOM 632 N N . PHE A 1 78 ? 39.827 -11.338 -37.613 1.00 89.88 78 PHE A N 1
ATOM 633 C CA . PHE A 1 78 ? 38.786 -11.042 -36.635 1.00 89.88 78 PHE A CA 1
ATOM 634 C C . PHE A 1 78 ? 38.602 -9.539 -36.429 1.00 89.88 78 PHE A C 1
ATOM 636 O O . PHE A 1 78 ? 37.488 -9.055 -36.584 1.00 89.88 78 PHE A O 1
ATOM 643 N N . LYS A 1 79 ? 39.677 -8.780 -36.169 1.00 89.38 79 LYS A N 1
ATOM 644 C CA . LYS A 1 79 ? 39.600 -7.314 -36.014 1.00 89.38 79 LYS A CA 1
ATOM 645 C C . LYS A 1 79 ? 39.001 -6.646 -37.247 1.00 89.38 79 LYS A C 1
ATOM 647 O O . LYS A 1 79 ? 38.109 -5.810 -37.123 1.00 89.38 79 LYS A O 1
ATOM 652 N N . ARG A 1 80 ? 39.444 -7.071 -38.435 1.00 86.81 80 ARG A N 1
ATOM 653 C CA . ARG A 1 80 ? 38.971 -6.526 -39.712 1.00 86.81 80 ARG A CA 1
ATOM 654 C C . ARG A 1 80 ? 37.469 -6.703 -39.914 1.00 86.81 80 ARG A C 1
ATOM 656 O O . ARG A 1 80 ? 36.831 -5.832 -40.495 1.00 86.81 80 ARG A O 1
ATOM 663 N N . ALA A 1 81 ? 36.887 -7.792 -39.412 1.00 86.94 81 ALA A N 1
ATOM 664 C CA . ALA A 1 81 ? 35.452 -8.040 -39.527 1.00 86.94 81 ALA A CA 1
ATOM 665 C C . ALA A 1 81 ? 34.595 -6.944 -38.854 1.00 86.94 81 ALA A C 1
ATOM 667 O O . ALA A 1 81 ? 33.448 -6.747 -39.251 1.00 86.94 81 ALA A O 1
ATOM 668 N N . PHE A 1 82 ? 35.154 -6.204 -37.886 1.00 89.31 82 PHE A N 1
ATOM 669 C CA . PHE A 1 82 ? 34.486 -5.110 -37.169 1.00 89.31 82 PHE A CA 1
ATOM 670 C C . PHE A 1 82 ? 34.856 -3.710 -37.687 1.00 89.31 82 PHE A C 1
ATOM 672 O O . PHE A 1 82 ? 34.305 -2.724 -37.198 1.00 89.31 82 PHE A O 1
ATOM 679 N N . ASP A 1 83 ? 35.733 -3.585 -38.693 1.00 85.69 83 ASP A N 1
ATOM 680 C CA . ASP A 1 83 ? 36.183 -2.280 -39.213 1.00 85.69 83 ASP A CA 1
ATOM 681 C C . ASP A 1 83 ? 35.032 -1.431 -39.780 1.00 85.69 83 ASP A C 1
ATOM 683 O O . ASP A 1 83 ? 35.118 -0.207 -39.786 1.00 85.69 83 ASP A O 1
ATOM 687 N N . VAL A 1 84 ? 33.921 -2.056 -40.182 1.00 78.62 84 VAL A N 1
ATOM 688 C CA . VAL A 1 84 ? 32.691 -1.379 -40.637 1.00 78.62 84 VAL A CA 1
ATOM 689 C C . VAL A 1 84 ? 32.062 -0.460 -39.575 1.00 78.62 84 VAL A C 1
ATOM 691 O O . VAL A 1 84 ? 31.295 0.447 -39.907 1.00 78.62 84 VAL A O 1
ATOM 694 N N . LEU A 1 85 ? 32.403 -0.666 -38.299 1.00 76.12 85 LEU A N 1
ATOM 695 C CA . LEU A 1 85 ? 31.980 0.182 -37.186 1.00 76.12 85 LEU A CA 1
ATOM 696 C C . LEU A 1 85 ? 32.911 1.395 -36.983 1.00 76.12 85 LEU A C 1
ATOM 698 O O . LEU A 1 85 ? 32.554 2.309 -36.247 1.00 76.12 85 LEU A O 1
ATOM 702 N N . LYS A 1 86 ? 34.094 1.447 -37.614 1.00 80.69 86 LYS A N 1
ATOM 703 C CA . LYS A 1 86 ? 35.053 2.553 -37.450 1.00 80.69 86 LYS A CA 1
ATOM 704 C C . LYS A 1 86 ? 34.681 3.751 -38.329 1.00 80.69 86 LYS A C 1
ATOM 706 O O . LYS A 1 86 ? 34.290 3.596 -39.481 1.00 80.69 86 LYS A O 1
ATOM 711 N N . GLY A 1 87 ? 34.868 4.962 -37.801 1.00 65.00 87 GLY A N 1
ATOM 712 C CA . GLY A 1 87 ? 34.807 6.203 -38.585 1.00 65.00 87 GLY A CA 1
ATOM 713 C C . GLY A 1 87 ? 33.410 6.704 -38.964 1.00 65.00 87 GLY A C 1
ATOM 714 O O . GLY A 1 87 ? 33.322 7.651 -39.740 1.00 65.00 87 GLY A O 1
ATOM 715 N N . LYS A 1 88 ? 32.330 6.120 -38.427 1.00 59.75 88 LYS A N 1
ATOM 716 C CA . LYS A 1 88 ? 30.986 6.710 -38.533 1.00 59.75 88 LYS A CA 1
ATOM 717 C C . LYS A 1 88 ? 30.596 7.359 -37.202 1.00 59.75 88 LYS A C 1
ATOM 719 O O . LYS A 1 88 ? 30.831 6.783 -36.142 1.00 59.75 88 LYS A O 1
ATOM 724 N N . GLU A 1 89 ? 30.001 8.549 -37.262 1.00 51.34 89 GLU A N 1
ATOM 725 C CA . GLU A 1 89 ? 29.333 9.159 -36.110 1.00 51.34 89 GLU A CA 1
ATOM 726 C C . GLU A 1 89 ? 28.024 8.411 -35.861 1.00 51.34 89 GLU A C 1
ATOM 728 O O . GLU A 1 89 ? 27.017 8.637 -36.529 1.00 51.34 89 GLU A O 1
ATOM 733 N N . TYR A 1 90 ? 28.041 7.489 -34.906 1.00 56.22 90 TYR A N 1
ATOM 734 C CA . TYR A 1 90 ? 26.820 6.876 -34.409 1.00 56.22 90 TYR A CA 1
ATOM 735 C C . TYR A 1 90 ? 26.356 7.700 -33.214 1.00 56.22 90 TYR A C 1
ATOM 737 O O . TYR A 1 90 ? 26.912 7.618 -32.118 1.00 56.22 90 TYR A O 1
ATOM 745 N N . GLY A 1 91 ? 25.358 8.552 -33.442 1.00 50.97 91 GLY A N 1
ATOM 746 C CA . GLY A 1 91 ? 24.632 9.167 -32.341 1.00 50.97 91 GLY A CA 1
ATOM 747 C C . GLY A 1 91 ? 24.042 8.073 -31.454 1.00 50.97 91 GLY A C 1
ATOM 748 O O . GLY A 1 91 ? 23.663 7.012 -31.948 1.00 50.97 91 GLY A O 1
ATOM 749 N N . VAL A 1 92 ? 23.956 8.325 -30.147 1.00 45.75 92 VAL A N 1
ATOM 750 C CA . VAL A 1 92 ? 23.188 7.487 -29.216 1.00 45.75 92 VAL A CA 1
ATOM 751 C C . VAL A 1 92 ? 21.749 7.443 -29.739 1.00 45.75 92 VAL A C 1
ATOM 753 O O . VAL A 1 92 ? 20.976 8.379 -29.529 1.00 45.75 92 VAL A O 1
ATOM 756 N N . SER A 1 93 ? 21.422 6.420 -30.528 1.00 51.28 93 SER A N 1
ATOM 757 C CA . SER A 1 93 ? 20.217 6.459 -31.345 1.00 51.28 93 SER A CA 1
ATOM 758 C C . SER A 1 93 ? 19.014 6.074 -30.499 1.00 51.28 93 SER A C 1
ATOM 760 O O . SER A 1 93 ? 18.859 4.934 -30.055 1.00 51.28 93 SER A O 1
ATOM 762 N N . ARG A 1 94 ? 18.152 7.068 -30.276 1.00 54.34 94 ARG A N 1
ATOM 763 C CA . ARG A 1 94 ? 16.724 6.846 -30.047 1.00 54.34 94 ARG A CA 1
ATOM 764 C C . ARG A 1 94 ? 16.186 5.992 -31.197 1.00 54.34 94 ARG A C 1
ATOM 766 O O . ARG A 1 94 ? 16.625 6.151 -32.329 1.00 54.34 94 ARG A O 1
ATOM 773 N N . VAL A 1 95 ? 15.230 5.118 -30.889 1.00 51.56 95 VAL A N 1
ATOM 774 C CA . VAL A 1 95 ? 14.516 4.298 -31.880 1.00 51.56 95 VAL A CA 1
ATOM 775 C C . VAL A 1 95 ? 14.116 5.168 -33.079 1.00 51.56 95 VAL A C 1
ATOM 777 O O . VAL A 1 95 ? 13.584 6.263 -32.877 1.00 51.56 95 VAL A O 1
ATOM 780 N N . LEU A 1 96 ? 14.412 4.706 -34.299 1.00 55.38 96 LEU A N 1
ATOM 781 C CA . LEU A 1 96 ? 14.073 5.432 -35.520 1.00 55.38 96 LEU A CA 1
ATOM 782 C C . LEU A 1 96 ? 12.548 5.649 -35.575 1.00 55.38 96 LEU A C 1
ATOM 784 O O . LEU A 1 96 ? 11.797 4.715 -35.266 1.00 55.38 96 LEU A O 1
ATOM 788 N N . PRO A 1 97 ? 12.064 6.854 -35.929 1.00 54.62 97 PRO A N 1
ATOM 789 C CA . PRO A 1 97 ? 10.631 7.128 -36.030 1.00 54.62 97 PRO A CA 1
ATOM 790 C C . PRO A 1 97 ? 9.885 6.122 -36.917 1.00 54.62 97 PRO A C 1
ATOM 792 O O . PRO A 1 97 ? 8.756 5.748 -36.607 1.00 54.62 97 PRO A O 1
ATOM 795 N N . GLU A 1 98 ? 10.534 5.636 -37.974 1.00 57.78 98 GLU A N 1
ATOM 796 C CA . GLU A 1 98 ? 9.978 4.674 -38.924 1.00 57.78 98 GLU A CA 1
ATOM 797 C C . GLU A 1 98 ? 9.783 3.280 -38.298 1.00 57.78 98 GLU A C 1
ATOM 799 O O . GLU A 1 98 ? 8.772 2.617 -38.550 1.00 57.78 98 GLU A O 1
ATOM 804 N N . ASP A 1 99 ? 10.700 2.851 -37.424 1.00 54.16 99 ASP A N 1
ATOM 805 C CA . ASP A 1 99 ? 10.596 1.583 -36.691 1.00 54.16 99 ASP A CA 1
ATOM 806 C C . ASP A 1 99 ? 9.482 1.638 -35.639 1.00 54.16 99 ASP A C 1
ATOM 808 O O . ASP A 1 99 ? 8.727 0.676 -35.468 1.00 54.16 99 ASP A O 1
ATOM 812 N N . LEU A 1 100 ? 9.336 2.780 -34.955 1.00 56.03 100 LEU A N 1
ATOM 813 C CA . LEU A 1 100 ? 8.218 3.020 -34.039 1.00 56.03 100 LEU A CA 1
ATOM 814 C C . LEU A 1 100 ? 6.883 3.002 -34.788 1.00 56.03 100 LEU A C 1
ATOM 816 O O . LEU A 1 100 ? 5.926 2.396 -34.309 1.00 56.03 100 LEU A O 1
ATOM 820 N N . GLU A 1 101 ? 6.821 3.600 -35.979 1.00 62.78 101 GLU A N 1
ATOM 821 C CA . GLU A 1 101 ? 5.619 3.593 -36.812 1.00 62.78 101 GLU A CA 1
ATOM 822 C C . GLU A 1 101 ? 5.255 2.174 -37.280 1.00 62.78 101 GLU A C 1
ATOM 824 O O . GLU A 1 101 ? 4.080 1.795 -37.273 1.00 62.78 101 GLU A O 1
ATOM 829 N N . LEU A 1 102 ? 6.244 1.352 -37.644 1.00 65.00 102 LEU A N 1
ATOM 830 C CA . LEU A 1 102 ? 6.030 -0.047 -38.015 1.00 65.00 102 LEU A CA 1
ATOM 831 C C . LEU A 1 102 ? 5.517 -0.880 -36.832 1.00 65.00 102 LEU A C 1
ATOM 833 O O . LEU A 1 102 ? 4.557 -1.643 -36.984 1.00 65.00 102 LEU A O 1
ATOM 837 N N . LEU A 1 103 ? 6.124 -0.720 -35.652 1.00 60.09 103 LEU A N 1
ATOM 838 C CA . LEU A 1 103 ? 5.691 -1.388 -34.423 1.00 60.09 103 LEU A CA 1
ATOM 839 C C . LEU A 1 103 ? 4.286 -0.941 -34.006 1.00 60.09 103 LEU A C 1
ATOM 841 O O . LEU A 1 103 ? 3.474 -1.786 -33.624 1.00 60.09 103 LEU A O 1
ATOM 845 N N . GLN A 1 104 ? 3.969 0.348 -34.146 1.00 61.91 104 GLN A N 1
ATOM 846 C CA . GLN A 1 104 ? 2.636 0.889 -33.887 1.00 61.91 104 GLN A CA 1
ATOM 847 C C . GLN A 1 104 ? 1.609 0.294 -34.856 1.00 61.91 104 GLN A C 1
ATOM 849 O O . GLN A 1 104 ? 0.615 -0.263 -34.408 1.00 61.91 104 GLN A O 1
ATOM 854 N N . LYS A 1 105 ? 1.884 0.274 -36.167 1.00 68.94 105 LYS A N 1
ATOM 855 C CA . LYS A 1 105 ? 1.008 -0.367 -37.170 1.00 68.94 105 LYS A CA 1
ATOM 856 C C . LYS A 1 105 ? 0.796 -1.860 -36.902 1.00 68.94 105 LYS A C 1
ATOM 858 O O . LYS A 1 105 ? -0.293 -2.383 -37.151 1.00 68.94 105 LYS A O 1
ATOM 863 N N . GLY A 1 106 ? 1.830 -2.560 -36.434 1.00 67.81 106 GLY A N 1
ATOM 864 C CA . GLY A 1 106 ? 1.746 -3.958 -36.010 1.00 67.81 106 GLY A CA 1
ATOM 865 C C . GLY A 1 106 ? 0.830 -4.117 -34.799 1.00 67.81 106 GLY A C 1
ATOM 866 O O . GLY A 1 106 ? -0.090 -4.934 -34.830 1.00 67.81 106 GLY A O 1
ATOM 867 N N . SER A 1 107 ? 1.035 -3.283 -33.778 1.00 56.28 107 SER A N 1
ATOM 868 C CA . SER A 1 107 ? 0.191 -3.223 -32.585 1.00 56.28 107 SER A CA 1
ATOM 869 C C . SER A 1 107 ? -1.266 -2.926 -32.946 1.00 56.28 107 SER A C 1
ATOM 871 O O . SER A 1 107 ? -2.141 -3.679 -32.543 1.00 56.28 107 SER A O 1
ATOM 873 N N . ASP A 1 108 ? -1.535 -1.918 -33.777 1.00 62.00 108 ASP A N 1
ATOM 874 C CA . ASP A 1 108 ? -2.884 -1.519 -34.196 1.00 62.00 108 ASP A CA 1
ATOM 875 C C . ASP A 1 108 ? -3.608 -2.634 -34.963 1.00 62.00 108 ASP A C 1
ATOM 877 O O . ASP A 1 108 ? -4.805 -2.857 -34.775 1.00 62.00 108 ASP A O 1
ATOM 881 N N . LYS A 1 109 ? -2.890 -3.380 -35.815 1.00 65.00 109 LYS A N 1
ATOM 882 C CA . LYS A 1 109 ? -3.447 -4.556 -36.500 1.00 65.00 109 LYS A CA 1
ATOM 883 C C . LYS A 1 109 ? -3.799 -5.660 -35.511 1.00 65.00 109 LYS A C 1
ATOM 885 O O . LYS A 1 109 ? -4.892 -6.209 -35.603 1.00 65.00 109 LYS A O 1
ATOM 890 N N . LEU A 1 110 ? -2.903 -5.982 -34.580 1.00 56.00 110 LEU A N 1
ATOM 891 C CA . LEU A 1 110 ? -3.159 -6.998 -33.556 1.00 56.00 110 LEU A CA 1
ATOM 892 C C . LEU A 1 110 ? -4.319 -6.588 -32.641 1.00 56.00 110 LEU A C 1
ATOM 894 O O . LEU A 1 110 ? -5.143 -7.433 -32.298 1.00 56.00 110 LEU A O 1
ATOM 898 N N . THR A 1 111 ? -4.439 -5.295 -32.339 1.00 56.41 111 THR A N 1
ATOM 899 C CA . THR A 1 111 ? -5.576 -4.724 -31.618 1.00 56.41 111 THR A CA 1
ATOM 900 C C . THR A 1 111 ? -6.878 -4.883 -32.393 1.00 56.41 111 THR A C 1
ATOM 902 O O . THR A 1 111 ? -7.854 -5.425 -31.881 1.00 56.41 111 THR A O 1
ATOM 905 N N . LYS A 1 112 ? -6.883 -4.512 -33.676 1.00 63.62 112 LYS A N 1
ATOM 906 C CA . LYS A 1 112 ? -8.045 -4.662 -34.562 1.00 63.62 112 LYS A CA 1
ATOM 907 C C . LYS A 1 112 ? -8.484 -6.119 -34.738 1.00 63.62 112 LYS A C 1
ATOM 909 O O . LYS A 1 112 ? -9.669 -6.381 -34.925 1.00 63.62 112 LYS A O 1
ATOM 914 N N . PHE A 1 113 ? -7.544 -7.062 -34.705 1.00 58.78 113 PHE A N 1
ATOM 915 C CA . PHE A 1 113 ? -7.836 -8.496 -34.758 1.00 58.78 113 PHE A CA 1
ATOM 916 C C . PHE A 1 113 ? -8.232 -9.091 -33.398 1.00 58.78 113 PHE A C 1
ATOM 918 O O . PHE A 1 113 ? -8.486 -10.290 -33.326 1.00 58.78 113 PHE A O 1
ATOM 925 N N . GLY A 1 114 ? -8.291 -8.286 -32.331 1.00 41.53 114 GLY A N 1
ATOM 926 C CA . GLY A 1 114 ? -8.632 -8.742 -30.983 1.00 41.53 114 GLY A CA 1
ATOM 927 C C . GLY A 1 114 ? -7.548 -9.597 -30.321 1.00 41.53 114 GLY A C 1
ATOM 928 O O . GLY A 1 114 ? -7.801 -10.207 -29.288 1.00 41.53 114 GLY A O 1
ATOM 929 N N . VAL A 1 115 ? -6.345 -9.647 -30.902 1.00 52.22 115 VAL A N 1
ATOM 930 C CA . VAL A 1 115 ? -5.179 -10.355 -30.346 1.00 52.22 115 VAL A CA 1
ATOM 931 C C . VAL A 1 115 ? -4.562 -9.552 -29.198 1.00 52.22 115 VAL A C 1
ATOM 933 O O . VAL A 1 115 ? -4.002 -10.114 -28.261 1.00 52.22 115 VAL A O 1
ATOM 936 N N . VAL A 1 116 ? -4.670 -8.224 -29.267 1.00 45.41 116 VAL A N 1
ATOM 937 C CA . VAL A 1 116 ? -4.252 -7.288 -28.219 1.00 45.41 116 VAL A CA 1
ATOM 938 C C . VAL A 1 116 ? -5.475 -6.454 -27.836 1.00 45.41 116 VAL A C 1
ATOM 940 O O . VAL A 1 116 ? -6.240 -6.043 -28.700 1.00 45.41 116 VAL A O 1
ATOM 943 N N . ALA A 1 117 ? -5.715 -6.223 -26.546 1.00 50.81 117 ALA A N 1
ATOM 944 C CA . ALA A 1 117 ? -6.801 -5.335 -26.129 1.00 50.81 117 ALA A CA 1
ATOM 945 C C . ALA A 1 117 ? -6.560 -3.905 -26.648 1.00 50.81 117 ALA A C 1
ATOM 947 O O . ALA A 1 117 ? -5.409 -3.458 -26.675 1.00 50.81 117 ALA A O 1
ATOM 948 N N . GLU A 1 118 ? -7.627 -3.176 -26.997 1.00 52.97 118 GLU A N 1
ATOM 949 C CA . GLU A 1 118 ? -7.537 -1.727 -27.203 1.00 52.97 118 GLU A CA 1
ATOM 950 C C . GLU A 1 118 ? -6.909 -1.108 -25.952 1.00 52.97 118 GLU A C 1
ATOM 952 O O . GLU A 1 118 ? -7.452 -1.161 -24.848 1.00 52.97 118 GLU A O 1
ATOM 957 N N . THR A 1 119 ? -5.686 -0.605 -26.102 1.00 55.19 119 THR A N 1
ATOM 958 C CA . THR A 1 119 ? -5.047 0.195 -25.069 1.00 55.19 119 THR A CA 1
ATOM 959 C C . THR A 1 119 ? -5.780 1.517 -25.019 1.00 55.19 119 THR A C 1
ATOM 961 O O . THR A 1 119 ? -5.927 2.155 -26.059 1.00 55.19 119 THR A O 1
ATOM 964 N N . SER A 1 120 ? -6.220 1.933 -23.832 1.00 66.88 120 SER A N 1
ATOM 965 C CA . SER A 1 120 ? -6.784 3.267 -23.671 1.00 66.88 120 SER A CA 1
ATOM 966 C C . SER A 1 120 ? -5.840 4.337 -24.195 1.00 66.88 120 SER A C 1
ATOM 968 O O . SER A 1 120 ? -4.622 4.144 -24.210 1.00 66.88 120 SER A O 1
ATOM 970 N N . ASP A 1 121 ? -6.395 5.495 -24.553 1.00 74.56 121 ASP A N 1
ATOM 971 C CA . ASP A 1 121 ? -5.621 6.661 -24.999 1.00 74.56 121 ASP A CA 1
ATOM 972 C C . ASP A 1 121 ? -4.522 7.054 -23.991 1.00 74.56 121 ASP A C 1
ATOM 974 O O . ASP A 1 121 ? -3.518 7.678 -24.343 1.00 74.56 121 ASP A O 1
ATOM 978 N N . PHE A 1 122 ? -4.681 6.657 -22.723 1.00 87.69 122 PHE A N 1
ATOM 979 C CA . PHE A 1 122 ? -3.659 6.821 -21.703 1.00 87.69 122 PHE A CA 1
ATOM 980 C C . PHE A 1 122 ? -2.467 5.864 -21.870 1.00 87.69 122 PHE A C 1
ATOM 982 O O . PHE A 1 122 ? -1.339 6.266 -21.604 1.00 87.69 122 PHE A O 1
ATOM 989 N N . TRP A 1 123 ? -2.653 4.612 -22.294 1.00 87.44 123 TRP A N 1
ATOM 990 C CA . TRP A 1 123 ? -1.589 3.600 -22.377 1.00 87.44 123 TRP A CA 1
ATOM 991 C C . TRP A 1 123 ? -1.018 3.425 -23.785 1.00 87.44 123 TRP A C 1
ATOM 993 O O . TRP A 1 123 ? -1.080 2.345 -24.369 1.00 87.44 123 TRP A O 1
ATOM 1003 N N . THR A 1 124 ? -0.360 4.461 -24.300 1.00 86.31 124 THR A N 1
ATOM 1004 C CA . THR A 1 124 ? 0.417 4.345 -25.543 1.00 86.31 124 THR A CA 1
ATOM 1005 C C . THR A 1 124 ? 1.640 3.426 -25.369 1.00 86.31 124 THR A C 1
ATOM 1007 O O . THR A 1 124 ? 2.160 3.296 -24.248 1.00 86.31 124 THR A O 1
ATOM 1010 N N . PRO A 1 125 ? 2.167 2.813 -26.450 1.00 82.56 125 PRO A N 1
ATOM 1011 C CA . PRO A 1 125 ? 3.398 2.022 -26.381 1.00 82.56 125 PRO A CA 1
ATOM 1012 C C . PRO A 1 125 ? 4.570 2.773 -25.738 1.00 82.56 125 PRO A C 1
ATOM 1014 O O . PRO A 1 125 ? 5.268 2.197 -24.902 1.00 82.56 125 PRO A O 1
ATOM 1017 N N . ASP A 1 126 ? 4.716 4.070 -26.017 1.00 81.50 126 ASP A N 1
ATOM 1018 C CA . ASP A 1 126 ? 5.745 4.924 -25.412 1.00 81.50 126 ASP A CA 1
ATOM 1019 C C . ASP A 1 126 ? 5.588 5.070 -23.896 1.00 81.50 126 ASP A C 1
ATOM 1021 O O . ASP A 1 126 ? 6.574 5.008 -23.161 1.00 81.50 126 ASP A O 1
ATOM 1025 N N . ARG A 1 127 ? 4.359 5.223 -23.385 1.00 87.62 127 ARG A N 1
ATOM 1026 C CA . ARG A 1 127 ? 4.111 5.309 -21.935 1.00 87.62 127 ARG A CA 1
ATOM 1027 C C . ARG A 1 127 ? 4.363 3.977 -21.246 1.00 87.62 127 ARG A C 1
ATOM 1029 O O . ARG A 1 127 ? 4.982 3.948 -20.183 1.00 87.62 127 ARG A O 1
ATOM 1036 N N . ILE A 1 128 ? 3.942 2.871 -21.859 1.00 87.31 128 ILE A N 1
ATOM 1037 C CA . ILE A 1 128 ? 4.248 1.524 -21.362 1.00 87.31 128 ILE A CA 1
ATOM 1038 C C . ILE A 1 128 ? 5.764 1.317 -21.321 1.00 87.31 128 ILE A C 1
ATOM 1040 O O . ILE A 1 128 ? 6.289 0.831 -20.317 1.00 87.31 128 ILE A O 1
ATOM 1044 N N . HIS A 1 129 ? 6.464 1.691 -22.394 1.00 84.12 129 HIS A N 1
ATOM 1045 C CA . HIS A 1 129 ? 7.915 1.608 -22.467 1.00 84.1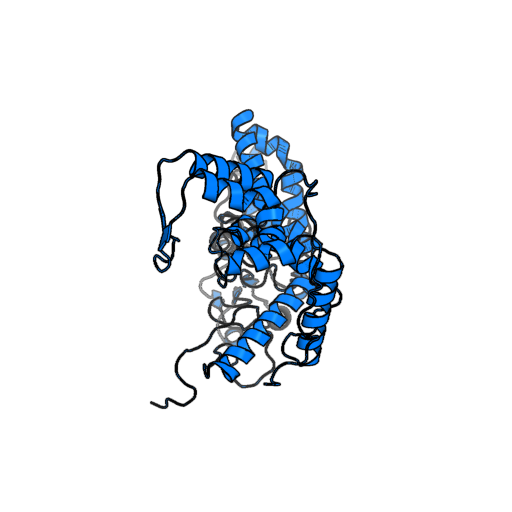2 129 HIS A CA 1
ATOM 1046 C C . HIS A 1 129 ? 8.567 2.486 -21.398 1.00 84.12 129 HIS A C 1
ATOM 1048 O O . HIS A 1 129 ? 9.398 1.991 -20.653 1.00 84.12 129 HIS A O 1
ATOM 1054 N N . SER A 1 130 ? 8.134 3.736 -21.233 1.00 86.31 130 SER A N 1
ATOM 1055 C CA . SER A 1 130 ? 8.637 4.655 -20.207 1.00 86.31 130 SER A CA 1
ATOM 1056 C C . SER A 1 130 ? 8.485 4.088 -18.789 1.00 86.31 130 SER A C 1
ATOM 1058 O O . SER A 1 130 ? 9.464 4.010 -18.042 1.00 86.31 130 SER A O 1
ATOM 1060 N N . VAL A 1 131 ? 7.292 3.593 -18.434 1.00 90.38 131 VAL A N 1
ATOM 1061 C CA . VAL A 1 131 ? 7.052 2.962 -17.127 1.00 90.38 131 VAL A CA 1
ATOM 1062 C C . VAL A 1 131 ? 7.932 1.727 -16.948 1.00 90.38 131 VAL A C 1
ATOM 1064 O O . VAL A 1 131 ? 8.479 1.523 -15.865 1.00 90.38 131 VAL A O 1
ATOM 1067 N N . ARG A 1 132 ? 8.107 0.910 -17.992 1.00 88.25 132 ARG A N 1
ATOM 1068 C CA . ARG A 1 132 ? 8.972 -0.276 -17.945 1.00 88.25 132 ARG A CA 1
ATOM 1069 C C . ARG A 1 132 ? 10.444 0.082 -17.782 1.00 88.25 132 ARG A C 1
ATOM 1071 O O . ARG A 1 132 ? 11.108 -0.497 -16.928 1.00 88.25 132 ARG A O 1
ATOM 1078 N N . SER A 1 133 ? 10.917 1.062 -18.540 1.00 88.00 133 SER A N 1
ATOM 1079 C CA . SER A 1 133 ? 12.292 1.566 -18.526 1.00 88.00 133 SER A CA 1
ATOM 1080 C C . SER A 1 133 ? 12.671 2.195 -17.189 1.00 88.00 133 SER A C 1
ATOM 1082 O O . SER A 1 133 ? 13.835 2.141 -16.812 1.00 88.00 133 SER A O 1
ATOM 1084 N N . SER A 1 134 ? 11.692 2.673 -16.411 1.00 90.19 134 SER A N 1
ATOM 1085 C CA . SER A 1 134 ? 11.903 3.096 -15.018 1.00 90.19 134 SER A CA 1
ATOM 1086 C C . SER A 1 134 ? 12.244 1.956 -14.041 1.00 90.19 134 SER A C 1
ATOM 1088 O O . SER A 1 134 ? 12.489 2.227 -12.871 1.00 90.19 134 SER A O 1
ATOM 1090 N N . MET A 1 135 ? 12.222 0.692 -14.478 1.00 88.44 135 MET A N 1
ATOM 1091 C CA . MET A 1 135 ? 12.604 -0.497 -13.702 1.00 88.44 135 MET A CA 1
ATOM 1092 C C . MET A 1 135 ? 13.815 -1.181 -14.338 1.00 88.44 135 MET A C 1
ATOM 1094 O O . MET A 1 135 ? 13.741 -2.352 -14.734 1.00 88.44 135 MET A O 1
ATOM 1098 N N . SER A 1 136 ? 14.928 -0.464 -14.471 1.00 83.50 136 SER A N 1
ATOM 1099 C CA . SER A 1 136 ? 16.093 -0.958 -15.215 1.00 83.50 136 SER A CA 1
ATOM 1100 C C . SER A 1 136 ? 16.605 -2.309 -14.698 1.00 83.50 136 SER A C 1
ATOM 1102 O O . SER A 1 136 ? 16.943 -3.188 -15.492 1.00 83.50 136 SER A O 1
ATOM 1104 N N . GLY A 1 137 ? 16.577 -2.533 -13.379 1.00 78.25 137 GLY A N 1
ATOM 1105 C CA . GLY A 1 137 ? 16.966 -3.809 -12.766 1.00 78.25 137 GLY A CA 1
ATOM 1106 C C . GLY A 1 137 ? 16.048 -4.987 -13.121 1.00 78.25 137 GLY A C 1
ATOM 1107 O O . GLY A 1 137 ? 16.518 -6.108 -13.298 1.00 78.25 137 GLY A O 1
ATOM 1108 N N . ALA A 1 138 ? 14.740 -4.754 -13.267 1.00 76.38 138 ALA A N 1
ATOM 1109 C CA . ALA A 1 138 ? 13.813 -5.802 -13.694 1.00 76.38 138 ALA A CA 1
ATOM 1110 C C . ALA A 1 138 ? 13.994 -6.115 -15.185 1.00 76.38 138 ALA A C 1
ATOM 1112 O O . ALA A 1 138 ? 14.026 -7.283 -15.569 1.00 76.38 138 ALA A O 1
ATOM 1113 N N . LEU A 1 139 ? 14.171 -5.080 -16.010 1.00 72.62 139 LEU A N 1
ATOM 1114 C CA . LEU A 1 139 ? 14.401 -5.227 -17.447 1.00 72.62 139 LEU A CA 1
ATOM 1115 C C . LEU A 1 139 ? 15.697 -5.974 -17.769 1.00 72.62 139 LEU A C 1
ATOM 1117 O O . LEU A 1 139 ? 15.706 -6.826 -18.654 1.00 72.62 139 LEU A O 1
ATOM 1121 N N . SER A 1 140 ? 16.780 -5.694 -17.042 1.00 71.25 140 SER A N 1
ATOM 1122 C CA . SER A 1 140 ? 18.082 -6.327 -17.280 1.00 71.25 140 SER A CA 1
ATOM 1123 C C . SER A 1 140 ? 18.135 -7.800 -16.867 1.00 71.25 140 SER A C 1
ATOM 1125 O O . SER A 1 140 ? 18.979 -8.541 -17.363 1.00 71.25 140 SER A O 1
ATOM 1127 N N . SER A 1 141 ? 17.216 -8.251 -16.006 1.00 69.19 141 SER A N 1
ATOM 1128 C CA . SER A 1 141 ? 17.173 -9.639 -15.530 1.00 69.19 141 SER A CA 1
ATOM 1129 C C . SER A 1 141 ? 16.703 -10.656 -16.580 1.00 69.19 141 SER A C 1
ATOM 1131 O O . SER A 1 141 ? 16.810 -11.854 -16.341 1.00 69.19 141 SER A O 1
ATOM 1133 N N . ASN A 1 142 ? 16.171 -10.201 -17.725 1.00 66.44 142 ASN A N 1
ATOM 1134 C CA . ASN A 1 142 ? 15.552 -11.031 -18.770 1.00 66.44 142 ASN A CA 1
ATOM 1135 C C . ASN A 1 142 ? 14.512 -12.046 -18.234 1.00 66.44 142 ASN A C 1
ATOM 1137 O O . ASN A 1 142 ? 14.239 -13.072 -18.856 1.00 66.44 142 ASN A O 1
ATOM 1141 N N . HIS A 1 143 ? 13.940 -11.776 -17.056 1.00 76.38 143 HIS A N 1
ATOM 1142 C CA . HIS A 1 143 ? 12.934 -12.609 -16.412 1.00 76.38 143 HIS A CA 1
ATOM 1143 C C . HIS A 1 143 ? 11.546 -11.997 -16.591 1.00 76.38 143 HIS A C 1
ATOM 1145 O O . HIS A 1 143 ? 11.323 -10.812 -16.333 1.00 76.38 143 HIS A O 1
ATOM 1151 N N . LEU A 1 144 ? 10.575 -12.833 -16.959 1.00 81.94 144 LEU A N 1
ATOM 1152 C CA . LEU A 1 144 ? 9.169 -12.455 -16.919 1.00 81.94 144 LEU A CA 1
ATOM 1153 C C . LEU A 1 144 ? 8.689 -12.438 -15.460 1.00 81.94 144 LEU A C 1
ATOM 1155 O O . LEU A 1 144 ? 8.580 -13.480 -14.812 1.00 81.94 144 LEU A O 1
ATOM 1159 N N . HIS A 1 145 ? 8.398 -11.251 -14.928 1.00 86.88 145 HIS A N 1
ATOM 1160 C CA . HIS A 1 145 ? 7.915 -11.108 -13.557 1.00 86.88 145 HIS A CA 1
ATOM 1161 C C . HIS A 1 145 ? 6.381 -11.208 -13.480 1.00 86.88 145 HIS A C 1
ATOM 1163 O O . HIS A 1 145 ? 5.677 -10.216 -13.664 1.00 86.88 145 HIS A O 1
ATOM 1169 N N . CYS A 1 146 ? 5.869 -12.392 -13.133 1.00 88.38 146 CYS A N 1
ATOM 1170 C CA . CYS A 1 146 ? 4.438 -12.667 -12.923 1.00 88.38 146 CYS A CA 1
ATOM 1171 C C . CYS A 1 146 ? 4.072 -12.872 -11.437 1.00 88.38 146 CYS A C 1
ATOM 1173 O O . CYS A 1 146 ? 3.211 -13.684 -11.118 1.00 88.38 146 CYS A O 1
ATOM 1175 N N . ASN A 1 147 ? 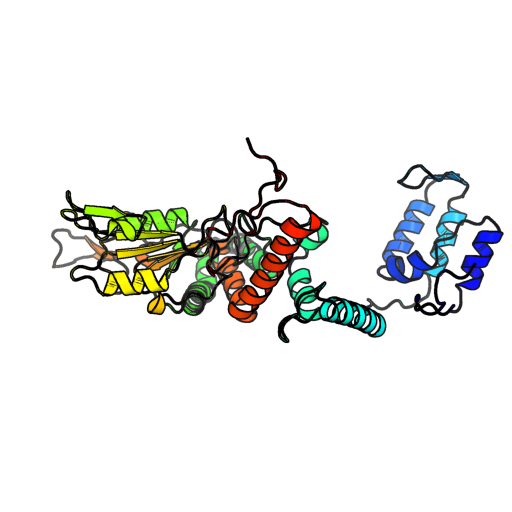4.731 -12.163 -10.507 1.00 89.69 147 ASN A N 1
ATOM 1176 C CA . ASN A 1 147 ? 4.516 -12.314 -9.056 1.00 89.69 147 ASN A CA 1
ATOM 1177 C C . ASN A 1 147 ? 4.196 -10.983 -8.342 1.00 89.69 147 ASN A C 1
ATOM 1179 O O . ASN A 1 147 ? 4.621 -10.741 -7.208 1.00 89.69 147 ASN A O 1
ATOM 1183 N N . ALA A 1 148 ? 3.415 -10.118 -8.998 1.00 91.44 148 ALA A N 1
ATOM 1184 C CA . ALA A 1 148 ? 3.014 -8.815 -8.458 1.00 91.44 148 ALA A CA 1
ATOM 1185 C C . ALA A 1 148 ? 2.252 -8.921 -7.120 1.00 91.44 148 ALA A C 1
ATOM 1187 O O . ALA A 1 148 ? 2.460 -8.121 -6.205 1.00 91.44 148 ALA A O 1
ATOM 1188 N N . ALA A 1 149 ? 1.426 -9.964 -6.971 1.00 90.25 149 ALA A N 1
ATOM 1189 C CA . ALA A 1 149 ? 0.697 -10.261 -5.737 1.00 90.25 149 ALA A CA 1
ATOM 1190 C C . ALA A 1 149 ? 1.625 -10.593 -4.553 1.00 90.25 149 ALA A C 1
ATOM 1192 O O . ALA A 1 149 ? 1.251 -10.391 -3.391 1.00 90.25 149 ALA A O 1
ATOM 1193 N N . GLY A 1 150 ? 2.824 -11.108 -4.844 1.00 90.06 150 GLY A N 1
ATOM 1194 C CA . GLY A 1 150 ? 3.885 -11.357 -3.880 1.00 90.06 150 GLY A CA 1
ATOM 1195 C C . GLY A 1 150 ? 4.656 -10.078 -3.570 1.00 90.06 150 GLY A C 1
ATOM 1196 O O . GLY A 1 150 ? 4.556 -9.552 -2.460 1.00 90.06 150 GLY A O 1
ATOM 1197 N N . ALA A 1 151 ? 5.445 -9.592 -4.526 1.00 91.25 151 ALA A N 1
ATOM 1198 C CA . ALA A 1 151 ? 6.148 -8.315 -4.434 1.00 91.25 151 ALA A CA 1
ATOM 1199 C C . ALA A 1 151 ? 6.622 -7.859 -5.819 1.00 91.25 151 ALA A C 1
ATOM 1201 O O . ALA A 1 151 ? 7.369 -8.579 -6.480 1.00 91.25 151 ALA A O 1
ATOM 1202 N N . CYS A 1 152 ? 6.236 -6.652 -6.220 1.00 92.56 152 CYS A N 1
ATOM 1203 C CA . CYS A 1 152 ? 6.658 -6.057 -7.479 1.00 92.56 152 CYS A CA 1
ATOM 1204 C C . CYS A 1 152 ? 8.085 -5.495 -7.400 1.00 92.56 152 CYS A C 1
ATOM 1206 O O . CYS A 1 152 ? 8.492 -4.985 -6.353 1.00 92.56 152 CYS A O 1
ATOM 1208 N N . PRO A 1 153 ? 8.812 -5.459 -8.529 1.00 92.44 153 PRO A N 1
ATOM 1209 C CA . PRO A 1 153 ? 9.987 -4.617 -8.673 1.00 92.44 153 PRO A CA 1
ATOM 1210 C C . PRO A 1 153 ? 9.631 -3.135 -8.507 1.00 92.44 153 PRO A C 1
ATOM 1212 O O . PRO A 1 153 ? 8.677 -2.617 -9.110 1.00 92.44 153 PRO A O 1
ATOM 1215 N N . SER A 1 154 ? 10.429 -2.445 -7.701 1.00 94.94 154 SER A N 1
ATOM 1216 C CA . SER A 1 154 ? 10.313 -1.004 -7.510 1.00 94.94 154 SER A CA 1
ATOM 1217 C C . SER A 1 154 ? 10.900 -0.231 -8.696 1.00 94.94 154 SER A C 1
ATOM 1219 O O . SER A 1 154 ? 11.868 -0.696 -9.299 1.00 94.94 154 SER A O 1
ATOM 1221 N N . PRO A 1 155 ? 10.342 0.943 -9.041 1.00 95.75 155 PRO A N 1
ATOM 1222 C CA . PRO A 1 155 ? 11.009 1.904 -9.915 1.00 95.75 155 PRO A CA 1
ATOM 1223 C C . PRO A 1 155 ? 12.385 2.315 -9.371 1.00 95.75 155 PRO A C 1
ATOM 1225 O O . PRO A 1 155 ? 12.576 2.417 -8.156 1.00 95.75 155 PRO A O 1
ATOM 1228 N N . ASP A 1 156 ? 13.309 2.656 -10.260 1.00 96.50 156 ASP A N 1
ATOM 1229 C CA . ASP A 1 156 ? 14.671 3.074 -9.921 1.00 96.50 156 ASP A CA 1
ATOM 1230 C C . ASP A 1 156 ? 14.671 4.311 -9.017 1.00 96.50 156 ASP A C 1
ATOM 1232 O O . ASP A 1 156 ? 15.454 4.393 -8.074 1.00 96.50 156 ASP A O 1
ATOM 1236 N N . SER A 1 157 ? 13.730 5.239 -9.223 1.00 97.62 157 SER A N 1
ATOM 1237 C CA . SER A 1 157 ? 13.579 6.415 -8.361 1.00 97.62 157 SER A CA 1
ATOM 1238 C C . SER A 1 157 ? 13.203 6.054 -6.923 1.00 97.62 157 SER A C 1
ATOM 1240 O O . SER A 1 157 ? 13.653 6.721 -6.002 1.00 97.62 157 SER A O 1
ATOM 1242 N N . VAL A 1 158 ? 12.424 4.988 -6.705 1.00 98.31 158 VAL A N 1
ATOM 1243 C CA . VAL A 1 158 ? 12.062 4.518 -5.354 1.00 98.31 158 VAL A CA 1
ATOM 1244 C C . VAL A 1 158 ? 13.297 3.969 -4.638 1.00 98.31 158 VAL A C 1
ATOM 1246 O O . VAL A 1 158 ? 13.560 4.319 -3.487 1.00 98.31 158 VAL A O 1
ATOM 1249 N N . ILE A 1 159 ? 14.096 3.155 -5.332 1.00 97.31 159 ILE A N 1
ATOM 1250 C CA . ILE A 1 159 ? 15.355 2.619 -4.793 1.00 97.31 159 ILE A CA 1
ATOM 1251 C C . ILE A 1 159 ? 16.383 3.738 -4.578 1.00 97.31 159 ILE A C 1
ATOM 1253 O O . ILE A 1 159 ? 17.102 3.747 -3.574 1.00 97.31 159 ILE A O 1
ATOM 1257 N N . SER A 1 160 ? 16.428 4.723 -5.474 1.00 97.88 160 SER A N 1
ATOM 1258 C CA . SER A 1 160 ? 17.279 5.900 -5.322 1.00 97.88 160 SER A CA 1
ATOM 1259 C C . SER A 1 160 ? 16.899 6.705 -4.081 1.00 97.88 160 SER A C 1
ATOM 1261 O O . SER A 1 160 ? 17.791 7.046 -3.315 1.00 97.88 160 SER A O 1
ATOM 1263 N N . THR A 1 161 ? 15.612 6.968 -3.827 1.00 98.44 161 THR A N 1
ATOM 1264 C CA . THR A 1 161 ? 15.164 7.673 -2.611 1.00 98.44 161 THR A CA 1
ATOM 1265 C C . THR A 1 161 ? 15.634 6.958 -1.346 1.00 98.44 161 THR A C 1
ATOM 1267 O O . THR A 1 161 ? 16.197 7.592 -0.452 1.00 98.44 161 THR A O 1
ATOM 1270 N N . LEU A 1 162 ? 15.472 5.632 -1.299 1.00 97.81 162 LEU A N 1
ATOM 1271 C CA . LEU A 1 162 ? 15.908 4.806 -0.172 1.00 97.81 162 LEU A CA 1
ATOM 1272 C C . LEU A 1 162 ? 17.420 4.929 0.056 1.00 97.81 162 LEU A C 1
ATOM 1274 O O . LEU A 1 162 ? 17.872 5.263 1.150 1.00 97.81 162 LEU A O 1
ATOM 1278 N N . THR A 1 163 ? 18.214 4.671 -0.984 1.00 98.06 163 THR A N 1
ATOM 1279 C CA . THR A 1 163 ? 19.681 4.656 -0.876 1.00 98.06 163 THR A CA 1
ATOM 1280 C C . THR A 1 163 ? 20.271 6.041 -0.623 1.00 98.06 163 THR A C 1
ATOM 1282 O O . THR A 1 163 ? 21.260 6.152 0.098 1.00 98.06 163 THR A O 1
ATOM 1285 N N . THR A 1 164 ? 19.667 7.102 -1.163 1.00 98.38 164 THR A N 1
ATOM 1286 C CA . THR A 1 164 ? 20.052 8.488 -0.869 1.00 98.38 164 THR A CA 1
ATOM 1287 C C . THR A 1 164 ? 19.868 8.807 0.610 1.00 98.38 164 THR A C 1
ATOM 1289 O O . THR A 1 164 ? 20.774 9.379 1.211 1.00 98.38 164 THR A O 1
ATOM 1292 N N . HIS A 1 165 ? 18.754 8.398 1.225 1.00 98.50 165 HIS A N 1
ATOM 1293 C CA . HIS A 1 165 ? 18.552 8.642 2.652 1.00 98.50 165 HIS A CA 1
ATOM 1294 C C . HIS A 1 165 ? 19.548 7.863 3.520 1.00 98.50 165 HIS A C 1
ATOM 1296 O O . HIS A 1 165 ? 20.163 8.450 4.401 1.00 98.50 165 HIS A O 1
ATOM 1302 N N . LEU A 1 166 ? 19.806 6.586 3.216 1.00 98.31 166 LEU A N 1
ATOM 1303 C CA . LEU A 1 166 ? 20.811 5.800 3.949 1.00 98.31 166 LEU A CA 1
ATOM 1304 C C . LEU A 1 166 ? 22.225 6.394 3.838 1.00 98.31 166 LEU A C 1
ATOM 1306 O O . LEU A 1 166 ? 22.985 6.391 4.804 1.00 98.31 166 LEU A O 1
ATOM 1310 N N . ARG A 1 167 ? 22.590 6.947 2.673 1.00 98.44 167 ARG A N 1
ATOM 1311 C CA . ARG A 1 167 ? 23.842 7.710 2.535 1.00 98.44 167 ARG A CA 1
ATOM 1312 C C . ARG A 1 167 ? 23.827 8.966 3.399 1.00 98.44 167 ARG A C 1
ATOM 1314 O O . ARG A 1 167 ? 24.857 9.318 3.960 1.00 98.44 167 ARG A O 1
ATOM 1321 N N . LYS A 1 168 ? 22.671 9.615 3.551 1.00 97.44 168 LYS A N 1
ATOM 1322 C CA . LYS A 1 168 ? 22.559 10.781 4.423 1.00 97.44 168 LYS A CA 1
ATOM 1323 C C . LYS A 1 168 ? 22.738 10.423 5.894 1.00 97.44 168 LYS A C 1
ATOM 1325 O O . LYS A 1 168 ? 23.462 11.125 6.594 1.00 97.44 168 LYS A O 1
ATOM 1330 N N . GLU A 1 169 ? 22.158 9.314 6.342 1.00 98.12 169 GLU A N 1
ATOM 1331 C CA . GLU A 1 169 ? 22.380 8.786 7.693 1.00 98.12 169 GLU A CA 1
ATOM 1332 C C . GLU A 1 169 ? 23.869 8.502 7.953 1.00 98.12 169 GLU A C 1
ATOM 1334 O O . GLU A 1 169 ? 24.367 8.810 9.034 1.00 98.12 169 GLU A O 1
ATOM 1339 N N . LEU A 1 170 ? 24.604 7.990 6.956 1.00 97.56 170 LEU A N 1
ATOM 1340 C CA . LEU A 1 170 ? 26.058 7.799 7.041 1.00 97.56 170 LEU A CA 1
ATOM 1341 C C . LEU A 1 170 ? 26.823 9.126 7.208 1.00 97.56 170 LEU A C 1
ATOM 1343 O O . LEU A 1 170 ? 27.823 9.165 7.920 1.00 97.56 170 LEU A O 1
ATOM 1347 N N . GLU A 1 171 ? 26.382 10.198 6.547 1.00 97.44 171 GLU A N 1
ATOM 1348 C CA . GLU A 1 171 ? 27.056 11.504 6.574 1.00 97.44 171 GLU A CA 1
ATOM 1349 C C . GLU A 1 171 ? 26.831 12.284 7.873 1.00 97.44 171 GLU A C 1
ATOM 1351 O O . GLU A 1 171 ? 27.768 12.891 8.391 1.00 97.44 171 GLU A O 1
ATOM 1356 N N . VAL A 1 172 ? 25.585 12.337 8.359 1.00 97.38 172 VAL A N 1
ATOM 1357 C CA . VAL A 1 172 ? 25.182 13.252 9.447 1.00 97.38 172 VAL A CA 1
ATOM 1358 C C . VAL A 1 172 ? 24.596 12.543 10.671 1.00 97.38 172 VAL A C 1
ATOM 1360 O O . VAL A 1 172 ? 24.293 13.198 11.666 1.00 97.38 172 VAL A O 1
ATOM 1363 N N . GLY A 1 173 ? 24.464 11.216 10.631 1.00 97.12 173 GLY A N 1
ATOM 1364 C CA . GLY A 1 173 ? 23.803 10.415 11.659 1.00 97.12 173 GLY A CA 1
ATOM 1365 C C . GLY A 1 173 ? 22.287 10.312 11.459 1.00 97.12 173 GLY A C 1
ATOM 1366 O O . GLY A 1 173 ? 21.662 11.168 10.832 1.00 97.12 173 GLY A O 1
ATOM 1367 N N . GLY A 1 174 ? 21.688 9.255 12.020 1.00 94.44 174 GLY A N 1
ATOM 1368 C CA . GLY A 1 174 ? 20.273 8.912 11.817 1.00 94.44 174 GLY A CA 1
ATOM 1369 C C . GLY A 1 174 ? 19.292 10.014 12.224 1.00 94.44 174 GLY A C 1
ATOM 1370 O O . GLY A 1 174 ? 18.435 10.388 11.432 1.00 94.44 174 GLY A O 1
ATOM 1371 N N . TYR A 1 175 ? 19.454 10.594 13.419 1.00 94.19 175 TYR A N 1
ATOM 1372 C CA . TYR A 1 175 ? 18.547 11.643 13.906 1.00 94.19 175 TYR A CA 1
ATOM 1373 C C . TYR A 1 175 ? 18.598 12.913 13.053 1.00 94.19 175 TYR A C 1
ATOM 1375 O O . TYR A 1 175 ? 17.563 13.382 12.596 1.00 94.19 175 TYR A O 1
ATOM 1383 N N . ALA A 1 176 ? 19.794 13.426 12.748 1.00 97.06 176 ALA A N 1
ATOM 1384 C CA . ALA A 1 176 ? 19.928 14.631 11.930 1.00 97.06 176 ALA A CA 1
ATOM 1385 C C . ALA A 1 176 ? 19.440 14.414 10.484 1.00 97.06 176 ALA A C 1
ATOM 1387 O O . ALA A 1 176 ? 18.882 15.325 9.873 1.00 97.06 176 ALA A O 1
ATOM 1388 N N . ALA A 1 177 ? 19.632 13.210 9.930 1.00 97.56 177 ALA A N 1
ATOM 1389 C CA . ALA A 1 177 ? 19.099 12.852 8.618 1.00 97.56 177 ALA A CA 1
ATOM 1390 C C . ALA A 1 177 ? 17.563 12.769 8.627 1.00 97.56 177 ALA A C 1
ATOM 1392 O O . ALA A 1 177 ? 16.929 13.242 7.682 1.00 97.56 177 ALA A O 1
ATOM 1393 N N . ALA A 1 178 ? 16.973 12.204 9.684 1.00 96.25 178 ALA A N 1
ATOM 1394 C CA . ALA A 1 178 ? 15.527 12.135 9.866 1.00 96.25 178 ALA A CA 1
ATOM 1395 C C . ALA A 1 178 ? 14.904 13.531 10.017 1.00 96.25 178 ALA A C 1
ATOM 1397 O O . ALA A 1 178 ? 13.944 13.837 9.310 1.00 96.25 178 ALA A O 1
ATOM 1398 N N . ASP A 1 179 ? 15.491 14.395 10.851 1.00 97.06 179 ASP A N 1
ATOM 1399 C CA . ASP A 1 179 ? 15.049 15.783 11.041 1.00 97.06 179 ASP A CA 1
ATOM 1400 C C . ASP A 1 179 ? 15.097 16.565 9.723 1.00 97.06 179 ASP A C 1
ATOM 1402 O O . ASP A 1 179 ? 14.132 17.226 9.342 1.00 97.06 179 ASP A O 1
ATOM 1406 N N . GLY A 1 180 ? 16.190 16.426 8.964 1.00 97.44 180 GLY A N 1
ATOM 1407 C CA . GLY A 1 180 ? 16.337 17.055 7.649 1.00 97.44 180 GLY A CA 1
ATOM 1408 C C . GLY A 1 180 ? 15.385 16.519 6.572 1.00 97.44 180 GLY A C 1
ATOM 1409 O O . GLY A 1 180 ? 15.249 17.142 5.522 1.00 97.44 180 GLY A O 1
ATOM 1410 N N . ALA A 1 181 ? 14.731 15.379 6.808 1.00 97.75 181 ALA A N 1
ATOM 1411 C CA . ALA A 1 181 ? 13.765 14.767 5.898 1.00 97.75 181 ALA A CA 1
ATOM 1412 C C . ALA A 1 181 ? 12.314 14.864 6.401 1.00 97.75 181 ALA A C 1
ATOM 1414 O O . ALA A 1 181 ? 11.428 14.274 5.778 1.00 97.75 181 ALA A O 1
ATOM 1415 N N . ALA A 1 182 ? 12.059 15.581 7.503 1.00 96.62 182 ALA A N 1
ATOM 1416 C CA . ALA A 1 182 ? 10.756 15.625 8.163 1.00 96.62 182 ALA A CA 1
ATOM 1417 C C . ALA A 1 182 ? 9.625 16.093 7.231 1.00 96.62 182 ALA A C 1
ATOM 1419 O O . ALA A 1 182 ? 8.570 15.459 7.203 1.00 96.62 182 ALA A O 1
ATOM 1420 N N . ASP A 1 183 ? 9.864 17.126 6.419 1.00 97.44 183 ASP A N 1
ATOM 1421 C CA . ASP A 1 183 ? 8.874 17.650 5.467 1.00 97.44 183 ASP A CA 1
ATOM 1422 C C . ASP A 1 183 ? 8.564 16.636 4.357 1.00 97.44 183 ASP A C 1
ATOM 1424 O O . ASP A 1 183 ? 7.402 16.337 4.081 1.00 97.44 183 ASP A O 1
ATOM 1428 N N . THR A 1 184 ? 9.598 16.028 3.767 1.00 97.56 184 THR A N 1
ATOM 1429 C CA . THR A 1 184 ? 9.439 14.976 2.748 1.00 97.56 184 THR A CA 1
ATOM 1430 C C . THR A 1 184 ? 8.695 13.768 3.313 1.00 97.56 184 THR A C 1
ATOM 1432 O O . THR A 1 184 ? 7.842 13.184 2.647 1.00 97.56 184 THR A O 1
ATOM 1435 N N . LEU A 1 185 ? 8.990 13.397 4.561 1.00 97.44 185 LEU A N 1
ATOM 1436 C CA . LEU A 1 185 ? 8.284 12.335 5.262 1.00 97.44 185 LEU A CA 1
ATOM 1437 C C . LEU A 1 185 ? 6.823 12.723 5.537 1.00 97.44 185 LEU A C 1
ATOM 1439 O O . LEU A 1 185 ? 5.953 11.867 5.409 1.00 97.44 185 LEU A O 1
ATOM 1443 N N . GLY A 1 186 ? 6.541 13.989 5.860 1.00 97.75 186 GLY A N 1
ATOM 1444 C CA . GLY A 1 186 ? 5.188 14.552 5.923 1.00 97.75 186 GLY A CA 1
ATOM 1445 C C . GLY A 1 186 ? 4.415 14.324 4.623 1.00 97.75 186 GLY A C 1
ATOM 1446 O O . GLY A 1 186 ? 3.316 13.768 4.651 1.00 97.75 186 GLY A O 1
ATOM 1447 N N . GLY A 1 187 ? 5.058 14.603 3.487 1.00 98.00 187 GLY A N 1
ATOM 1448 C CA . GLY A 1 187 ? 4.517 14.338 2.153 1.00 98.00 187 GLY A CA 1
ATOM 1449 C C . GLY A 1 187 ? 4.153 12.868 1.905 1.00 98.00 187 GLY A C 1
ATOM 1450 O O . GLY A 1 187 ? 3.197 12.596 1.180 1.00 98.00 187 GLY A O 1
ATOM 1451 N N . THR A 1 188 ? 4.831 11.893 2.527 1.00 98.38 188 THR A N 1
ATOM 1452 C CA . THR A 1 188 ? 4.420 10.475 2.447 1.00 98.38 188 THR A CA 1
ATOM 1453 C C . THR A 1 188 ? 3.016 10.258 3.020 1.00 98.38 188 THR A C 1
ATOM 1455 O O . THR A 1 188 ? 2.221 9.536 2.413 1.00 98.38 188 THR A O 1
ATOM 1458 N N . TYR A 1 189 ? 2.700 10.864 4.170 1.00 98.56 189 TYR A N 1
ATOM 1459 C CA . TYR A 1 189 ? 1.380 10.735 4.802 1.00 98.56 189 TYR A CA 1
ATOM 1460 C C . TYR A 1 189 ? 0.303 11.378 3.940 1.00 98.56 189 TYR A C 1
ATOM 1462 O O . TYR A 1 189 ? -0.678 10.720 3.606 1.00 98.56 189 TYR A O 1
ATOM 1470 N N . GLU A 1 190 ? 0.533 12.619 3.512 1.00 98.25 190 GLU A N 1
ATOM 1471 C CA . GLU A 1 190 ? -0.410 13.368 2.679 1.00 98.25 190 GLU A CA 1
ATOM 1472 C C . GLU A 1 190 ? -0.704 12.623 1.372 1.00 98.25 190 GLU A C 1
ATOM 1474 O O . GLU A 1 190 ? -1.855 12.461 0.974 1.00 98.25 190 GLU A O 1
ATOM 1479 N N . ASN A 1 191 ? 0.331 12.085 0.721 1.00 97.81 191 ASN A N 1
ATOM 1480 C CA . ASN A 1 191 ? 0.169 11.298 -0.496 1.00 97.81 191 ASN A CA 1
ATOM 1481 C C . ASN A 1 191 ? -0.664 10.029 -0.273 1.00 97.81 191 ASN A C 1
ATOM 1483 O O . ASN A 1 191 ? -1.483 9.688 -1.126 1.00 97.81 191 ASN A O 1
ATOM 1487 N N . LEU A 1 192 ? -0.474 9.329 0.848 1.00 98.44 192 LEU A N 1
ATOM 1488 C CA . LEU A 1 192 ? -1.282 8.158 1.198 1.00 98.44 192 LEU A CA 1
ATOM 1489 C C . LEU A 1 192 ? -2.730 8.536 1.491 1.00 98.44 192 LEU A C 1
ATOM 1491 O O . LEU A 1 192 ? -3.634 7.863 1.005 1.00 98.44 192 LEU A O 1
ATOM 1495 N N . GLU A 1 193 ? -2.949 9.615 2.235 1.00 98.56 193 GLU A N 1
ATOM 1496 C CA . GLU A 1 193 ? -4.280 10.127 2.550 1.00 98.56 193 GLU A CA 1
ATOM 1497 C C . GLU A 1 193 ? -5.029 10.511 1.271 1.00 98.56 193 GLU A C 1
ATOM 1499 O O . GLU A 1 193 ? -6.159 10.075 1.057 1.00 98.56 193 GLU A O 1
ATOM 1504 N N . MET A 1 194 ? -4.364 11.211 0.350 1.00 98.12 194 MET A N 1
ATOM 1505 C CA . MET A 1 194 ? -4.923 11.535 -0.962 1.00 98.12 194 MET A CA 1
ATOM 1506 C C . MET A 1 194 ? -5.169 10.294 -1.831 1.00 98.12 194 MET A C 1
ATOM 1508 O O . MET A 1 194 ? -6.151 10.263 -2.568 1.00 98.12 194 MET A O 1
ATOM 1512 N N . LEU A 1 195 ? -4.299 9.277 -1.772 1.00 98.50 195 LEU A N 1
ATOM 1513 C CA . LEU A 1 195 ? -4.444 8.037 -2.546 1.00 98.50 195 LEU A CA 1
ATOM 1514 C C . LEU A 1 195 ? -5.734 7.282 -2.188 1.00 98.50 195 LEU A C 1
ATOM 1516 O O . LEU A 1 195 ? -6.325 6.656 -3.065 1.00 98.50 195 LEU A O 1
ATOM 1520 N N . ILE A 1 196 ? -6.138 7.313 -0.914 1.00 98.38 196 ILE A N 1
ATOM 1521 C CA . ILE A 1 196 ? -7.271 6.531 -0.391 1.00 98.38 196 ILE A CA 1
ATOM 1522 C C . ILE A 1 196 ? -8.488 7.391 -0.000 1.00 98.38 196 ILE A C 1
ATOM 1524 O O . ILE A 1 196 ? -9.424 6.881 0.620 1.00 98.38 196 ILE A O 1
ATOM 1528 N N . ASN A 1 197 ? -8.462 8.689 -0.323 1.00 98.12 197 ASN A N 1
ATOM 1529 C CA . ASN A 1 197 ? -9.451 9.691 0.089 1.00 98.12 197 ASN A CA 1
ATOM 1530 C C . ASN A 1 197 ? -9.689 9.736 1.615 1.00 98.12 197 ASN A C 1
ATOM 1532 O O . ASN A 1 197 ? -10.826 9.723 2.089 1.00 98.12 197 ASN A O 1
ATOM 1536 N N . ALA A 1 198 ? -8.612 9.735 2.400 1.00 98.25 198 ALA A N 1
ATOM 1537 C CA . ALA A 1 198 ? -8.672 9.783 3.855 1.00 98.25 198 ALA A CA 1
ATOM 1538 C C . ALA A 1 198 ? -8.488 11.210 4.413 1.00 98.25 198 ALA A C 1
ATOM 1540 O O . ALA A 1 198 ? -7.802 12.028 3.799 1.00 98.25 198 ALA A O 1
ATOM 1541 N N . PRO A 1 199 ? -9.069 11.526 5.589 1.00 97.69 199 PRO A N 1
ATOM 1542 C CA . PRO A 1 199 ? -8.816 12.788 6.284 1.00 97.69 199 PRO A CA 1
ATOM 1543 C C . PRO A 1 199 ? -7.344 12.966 6.675 1.00 97.69 199 PRO A C 1
ATOM 1545 O O . PRO A 1 199 ? -6.643 11.989 6.930 1.00 97.69 199 PRO A O 1
ATOM 1548 N N . ALA A 1 200 ? -6.901 14.213 6.822 1.00 97.56 200 ALA A N 1
ATOM 1549 C CA . ALA A 1 200 ? -5.550 14.507 7.291 1.00 97.56 200 ALA A CA 1
ATOM 1550 C C . ALA A 1 200 ? -5.287 13.954 8.704 1.00 97.56 200 ALA A C 1
ATOM 1552 O O . ALA A 1 200 ? -6.137 14.054 9.593 1.00 97.56 200 ALA A O 1
ATOM 1553 N N . GLY A 1 201 ? -4.097 13.395 8.919 1.00 97.38 201 GLY A N 1
ATOM 1554 C CA . GLY A 1 201 ? -3.683 12.792 10.184 1.00 97.38 201 GLY A CA 1
ATOM 1555 C C . GLY A 1 201 ? -4.337 11.440 10.481 1.00 97.38 201 GLY A C 1
ATOM 1556 O O . GLY A 1 201 ? -4.336 11.009 11.632 1.00 97.38 201 GLY A O 1
ATOM 1557 N N . SER A 1 202 ? -4.917 10.766 9.487 1.00 97.94 202 SER A N 1
ATOM 1558 C CA . SER A 1 202 ? -5.616 9.484 9.681 1.00 97.94 202 SER A CA 1
ATOM 1559 C C . SER A 1 202 ? -4.812 8.264 9.226 1.00 97.94 202 SER A C 1
ATOM 1561 O O . SER A 1 202 ? -5.292 7.136 9.332 1.00 97.94 202 SER A O 1
ATOM 1563 N N . VAL A 1 203 ? -3.578 8.469 8.758 1.00 98.19 203 VAL A N 1
ATOM 1564 C CA . VAL A 1 203 ? -2.661 7.401 8.343 1.00 98.19 203 VAL A CA 1
ATOM 1565 C C . VAL A 1 203 ? -1.488 7.259 9.315 1.00 98.19 203 VAL A C 1
ATOM 1567 O O . VAL A 1 203 ? -0.857 8.241 9.697 1.00 98.19 203 VAL A O 1
ATOM 1570 N N . ALA A 1 204 ? -1.179 6.013 9.670 1.00 96.88 204 ALA A N 1
ATOM 1571 C CA . ALA A 1 204 ? 0.003 5.595 10.417 1.00 96.88 204 ALA A CA 1
ATOM 1572 C C . ALA A 1 204 ? 0.895 4.704 9.544 1.00 96.88 204 ALA A C 1
ATOM 1574 O O . ALA A 1 204 ? 0.393 3.824 8.841 1.00 96.88 204 ALA A O 1
ATOM 1575 N N . LEU A 1 205 ? 2.214 4.881 9.602 1.00 97.25 205 LEU A N 1
ATOM 1576 C CA . LEU A 1 205 ? 3.189 4.058 8.882 1.00 97.25 205 LEU A CA 1
ATOM 1577 C C . LEU A 1 205 ? 3.752 2.942 9.768 1.00 97.25 205 LEU A C 1
ATOM 1579 O O . LEU A 1 205 ? 4.308 3.196 10.832 1.00 97.25 205 LEU A O 1
ATOM 1583 N N . HIS A 1 206 ? 3.693 1.706 9.274 1.00 94.38 206 HIS A N 1
ATOM 1584 C CA . HIS A 1 206 ? 4.209 0.510 9.951 1.00 94.38 206 HIS A CA 1
ATOM 1585 C C . HIS A 1 206 ? 5.293 -0.174 9.114 1.00 94.38 206 HIS A C 1
ATOM 1587 O O . HIS A 1 206 ? 5.456 0.119 7.933 1.00 94.38 206 HIS A O 1
ATOM 1593 N N . ASP A 1 207 ? 6.002 -1.137 9.700 1.00 92.06 207 ASP A N 1
ATOM 1594 C CA . ASP A 1 207 ? 6.975 -2.001 9.014 1.00 92.06 207 ASP A CA 1
ATOM 1595 C C . ASP A 1 207 ? 6.322 -3.049 8.084 1.00 92.06 207 ASP A C 1
ATOM 1597 O O . ASP A 1 207 ? 6.952 -3.615 7.186 1.00 92.06 207 ASP A O 1
ATOM 1601 N N . SER A 1 208 ? 5.036 -3.332 8.286 1.00 88.06 208 SER A N 1
ATOM 1602 C CA . SER A 1 208 ? 4.290 -4.352 7.564 1.00 88.06 208 SER A CA 1
ATOM 1603 C C . SER A 1 208 ? 2.787 -4.168 7.744 1.00 88.06 208 SER A C 1
ATOM 1605 O O . SER A 1 208 ? 2.321 -3.660 8.761 1.00 88.06 208 SER A O 1
ATOM 1607 N N . SER A 1 209 ? 2.007 -4.670 6.784 1.00 86.50 209 SER A N 1
ATOM 1608 C CA . SER A 1 209 ? 0.548 -4.730 6.916 1.00 86.50 209 SER A CA 1
ATOM 1609 C C . SER A 1 209 ? 0.093 -5.647 8.055 1.00 86.50 209 SER A C 1
ATOM 1611 O O . SER A 1 209 ? -0.967 -5.427 8.629 1.00 86.50 209 SER A O 1
ATOM 1613 N N . THR A 1 210 ? 0.886 -6.667 8.397 1.00 84.25 210 THR A N 1
ATOM 1614 C CA . THR A 1 210 ? 0.623 -7.540 9.548 1.00 84.25 210 THR A CA 1
ATOM 1615 C C . THR A 1 210 ? 0.688 -6.748 10.849 1.00 84.25 210 THR A C 1
ATOM 1617 O O . THR A 1 210 ? -0.245 -6.826 11.639 1.00 84.25 210 THR A O 1
ATOM 1620 N N . SER A 1 211 ? 1.742 -5.948 11.046 1.00 87.06 211 SER A N 1
ATOM 1621 C CA . SER A 1 211 ? 1.860 -5.051 12.201 1.00 87.06 211 SER A CA 1
ATOM 1622 C C . SER A 1 211 ? 0.704 -4.049 12.245 1.00 87.06 211 SER A C 1
ATOM 1624 O O . SER A 1 211 ? 0.033 -3.948 13.270 1.00 87.06 211 SER A O 1
ATOM 1626 N N . SER A 1 212 ? 0.376 -3.411 11.112 1.00 87.62 212 SER A N 1
ATOM 1627 C CA . SER A 1 212 ? -0.791 -2.522 11.000 1.00 87.62 212 SER A CA 1
ATOM 1628 C C . SER A 1 212 ? -2.083 -3.187 11.485 1.00 87.62 212 SER A C 1
ATOM 1630 O O . SER A 1 212 ? -2.824 -2.609 12.278 1.00 87.62 212 SER A O 1
ATOM 1632 N N . PHE A 1 213 ? -2.343 -4.424 11.050 1.00 85.44 213 PHE A N 1
ATOM 1633 C CA . PHE A 1 213 ? -3.527 -5.173 11.467 1.00 85.44 213 PHE A CA 1
ATOM 1634 C C . PHE A 1 213 ? -3.532 -5.518 12.946 1.00 85.44 213 PHE A C 1
ATOM 1636 O O . PHE A 1 213 ? -4.549 -5.325 13.608 1.00 85.44 213 PHE A O 1
ATOM 1643 N N . THR A 1 214 ? -2.415 -6.031 13.456 1.00 86.94 214 THR A N 1
ATOM 1644 C CA . THR A 1 214 ? -2.276 -6.400 14.864 1.00 86.94 214 THR A CA 1
ATOM 1645 C C . THR A 1 214 ? -2.568 -5.194 15.754 1.00 86.94 214 THR A C 1
ATOM 1647 O O . THR A 1 214 ? -3.397 -5.287 16.656 1.00 86.94 214 THR A O 1
ATOM 1650 N N . HIS A 1 215 ? -1.985 -4.035 15.444 1.00 87.31 215 HIS A N 1
ATOM 1651 C CA . HIS A 1 215 ? -2.214 -2.798 16.189 1.00 87.31 215 HIS A CA 1
ATOM 1652 C C . HIS A 1 215 ? -3.678 -2.349 16.154 1.00 87.31 215 HIS A C 1
ATOM 1654 O O . HIS A 1 215 ? -4.256 -2.067 17.202 1.00 87.31 215 HIS A O 1
ATOM 1660 N N . GLY A 1 216 ? -4.298 -2.334 14.970 1.00 86.69 216 GLY A N 1
ATOM 1661 C CA . GLY A 1 216 ? -5.702 -1.951 14.829 1.00 86.69 216 GLY A CA 1
ATOM 1662 C C . GLY A 1 216 ? -6.659 -2.890 15.571 1.00 86.69 216 GLY A C 1
ATOM 1663 O O . GLY A 1 216 ? -7.564 -2.429 16.264 1.00 86.69 216 GLY A O 1
ATOM 1664 N N . ILE A 1 217 ? -6.438 -4.207 15.481 1.00 87.19 217 ILE A N 1
ATOM 1665 C CA . ILE A 1 217 ? -7.270 -5.218 16.153 1.00 87.19 217 ILE A CA 1
ATOM 1666 C C . ILE A 1 217 ? -7.180 -5.089 17.676 1.00 87.19 217 ILE A C 1
ATOM 1668 O O . ILE A 1 217 ? -8.198 -5.208 18.354 1.00 87.19 217 ILE A O 1
ATOM 1672 N N . HIS A 1 218 ? -5.995 -4.809 18.223 1.00 89.81 218 HIS A N 1
ATOM 1673 C CA . HIS A 1 218 ? -5.827 -4.641 19.668 1.00 89.81 218 HIS A CA 1
ATOM 1674 C C . HIS A 1 218 ? -6.508 -3.392 20.241 1.00 89.81 218 HIS A C 1
ATOM 1676 O O . HIS A 1 218 ? -6.649 -3.300 21.456 1.00 89.81 218 HIS A O 1
ATOM 1682 N N . SER A 1 219 ? -6.960 -2.467 19.393 1.00 90.75 219 SER A N 1
ATOM 1683 C CA . SER A 1 219 ? -7.760 -1.310 19.802 1.00 90.75 219 SER A CA 1
ATOM 1684 C C . SER A 1 219 ? -9.271 -1.536 19.693 1.00 90.75 219 SER A C 1
ATOM 1686 O O . SER A 1 219 ? -10.043 -0.616 19.955 1.00 90.75 219 SER A O 1
ATOM 1688 N N . ILE A 1 220 ? -9.731 -2.729 19.313 1.00 90.94 220 ILE A N 1
ATOM 1689 C CA . ILE A 1 220 ? -11.164 -3.040 19.284 1.00 90.94 220 ILE A CA 1
ATOM 1690 C C . ILE A 1 220 ? -11.660 -3.242 20.728 1.00 90.94 220 ILE A C 1
ATOM 1692 O O . ILE A 1 220 ? -11.093 -4.068 21.446 1.00 90.94 220 ILE A O 1
ATOM 1696 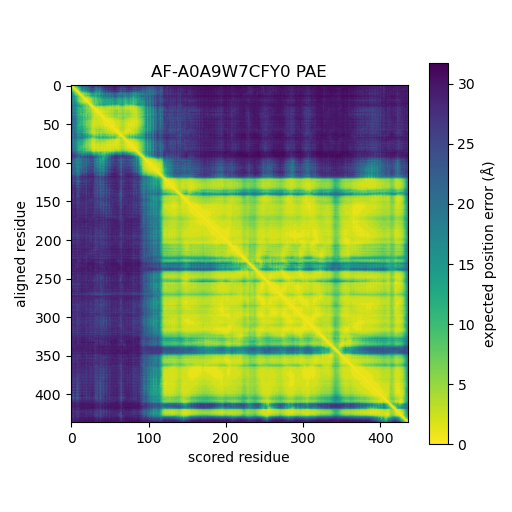N N . PRO A 1 221 ? -12.729 -2.550 21.167 1.00 88.81 221 PRO A N 1
ATOM 1697 C CA . PRO A 1 221 ? -13.339 -2.808 22.465 1.00 88.81 221 PRO A CA 1
ATOM 1698 C C . PRO A 1 221 ? -14.061 -4.161 22.445 1.00 88.81 221 PRO A C 1
ATOM 1700 O O . PRO A 1 221 ? -15.099 -4.309 21.801 1.00 88.81 221 PRO A O 1
ATOM 1703 N N . LEU A 1 222 ? -13.501 -5.149 23.144 1.00 86.81 222 LEU A N 1
ATOM 1704 C CA . LEU A 1 222 ? -14.056 -6.499 23.270 1.00 86.81 222 LEU A CA 1
ATOM 1705 C C . LEU A 1 222 ? -14.522 -6.759 24.709 1.00 86.81 222 LEU A C 1
ATOM 1707 O O . LEU A 1 222 ? -13.837 -6.398 25.664 1.00 86.81 222 LEU A O 1
ATOM 1711 N N . ASP A 1 223 ? -15.670 -7.419 24.843 1.00 83.44 223 ASP A N 1
ATOM 1712 C CA . ASP A 1 223 ? -16.203 -7.994 26.085 1.00 83.44 223 ASP A CA 1
ATOM 1713 C C . ASP A 1 223 ? -16.403 -9.520 25.936 1.00 83.44 223 ASP A C 1
ATOM 1715 O O . ASP A 1 223 ? -16.127 -10.087 24.877 1.00 83.44 223 ASP A O 1
ATOM 1719 N N . GLU A 1 224 ? -16.855 -10.208 26.990 1.00 80.38 224 GLU A N 1
ATOM 1720 C CA . GLU A 1 224 ? -17.032 -11.676 26.997 1.00 80.38 224 GLU A CA 1
ATOM 1721 C C . GLU A 1 224 ? -18.039 -12.188 25.944 1.00 80.38 224 GLU A C 1
ATOM 1723 O O . GLU A 1 224 ? -17.959 -13.341 25.521 1.00 80.38 224 GLU A O 1
ATOM 1728 N N . GLU A 1 225 ? -18.949 -11.327 25.477 1.00 77.75 225 GLU A N 1
ATOM 1729 C CA . GLU A 1 225 ? -20.005 -11.646 24.504 1.00 77.75 225 GLU A CA 1
ATOM 1730 C C . GLU A 1 225 ? -19.656 -11.191 23.073 1.00 77.75 225 GLU A C 1
ATOM 1732 O O . GLU A 1 225 ? -20.417 -11.417 22.120 1.00 77.75 225 GLU A O 1
ATOM 1737 N N . SER A 1 226 ? -18.507 -10.530 22.916 1.00 80.69 226 SER A N 1
ATOM 1738 C CA . SER A 1 226 ? -18.051 -9.946 21.663 1.00 80.69 226 SER A CA 1
ATOM 1739 C C . SER A 1 226 ? -17.460 -10.993 20.728 1.00 80.69 226 SER A C 1
ATOM 1741 O O . SER A 1 226 ? -16.630 -11.818 21.110 1.00 80.69 226 SER A O 1
ATOM 1743 N N . VAL A 1 227 ? -17.815 -10.907 19.446 1.00 80.94 227 VAL A N 1
ATOM 1744 C CA . VAL A 1 227 ? -17.186 -11.707 18.388 1.00 80.94 227 VAL A CA 1
ATOM 1745 C C . VAL A 1 227 ? -16.630 -10.843 17.264 1.00 80.94 227 VAL A C 1
ATOM 1747 O O . VAL A 1 227 ? -17.207 -9.818 16.892 1.00 80.94 227 VAL A O 1
ATOM 1750 N N . ILE A 1 228 ? -15.514 -11.300 16.695 1.00 78.12 228 ILE A N 1
ATOM 1751 C CA . ILE A 1 228 ? -14.950 -10.782 15.448 1.00 78.12 228 ILE A CA 1
ATOM 1752 C C . ILE A 1 228 ? -15.260 -11.790 14.352 1.00 78.12 228 ILE A C 1
ATOM 1754 O O . ILE A 1 228 ? -14.873 -12.957 14.448 1.00 78.12 228 ILE A O 1
ATOM 1758 N N . ILE A 1 229 ? -15.942 -11.342 13.305 1.00 78.81 229 ILE A N 1
ATOM 1759 C CA . ILE A 1 229 ? -16.361 -12.209 12.201 1.00 78.81 229 ILE A CA 1
ATOM 1760 C C . ILE A 1 229 ? -15.640 -11.831 10.910 1.00 78.81 229 ILE A C 1
ATOM 1762 O O . ILE A 1 229 ? -15.290 -10.673 10.683 1.00 78.81 229 ILE A O 1
ATOM 1766 N N . ARG A 1 230 ? -15.426 -12.826 10.045 1.00 71.06 230 ARG A N 1
ATOM 1767 C CA . ARG A 1 230 ? -14.817 -12.633 8.715 1.00 71.06 230 ARG A CA 1
ATOM 1768 C C . ARG A 1 230 ? -15.834 -12.572 7.577 1.00 71.06 230 ARG A C 1
ATOM 1770 O O . ARG A 1 230 ? -15.489 -12.186 6.466 1.00 71.06 230 ARG A O 1
ATOM 1777 N N . LEU A 1 231 ? -17.069 -13.001 7.831 1.00 63.06 231 LEU A N 1
ATOM 1778 C CA . LEU A 1 231 ? -18.101 -13.167 6.812 1.00 63.06 231 LEU A CA 1
ATOM 1779 C C . LEU A 1 231 ? -19.356 -12.392 7.201 1.00 63.06 231 LEU A C 1
ATOM 1781 O O . LEU A 1 231 ? -19.875 -12.545 8.305 1.00 63.06 231 LEU A O 1
ATOM 1785 N N . SER A 1 232 ? -19.883 -11.611 6.260 1.00 61.56 232 SER A N 1
ATOM 1786 C CA . SER A 1 232 ? -21.122 -10.840 6.424 1.00 61.56 232 SER A CA 1
ATOM 1787 C C . SER A 1 232 ? -22.330 -11.708 6.782 1.00 61.56 232 SER A C 1
ATOM 1789 O O . SER A 1 232 ? -23.207 -11.257 7.513 1.00 61.56 232 SER A O 1
ATOM 1791 N N . SER A 1 233 ? -22.366 -12.967 6.333 1.00 63.62 233 SER A N 1
ATOM 1792 C CA . SER A 1 233 ? -23.443 -13.919 6.636 1.00 63.62 233 SER A CA 1
ATOM 1793 C C . SER A 1 233 ? -23.589 -14.239 8.126 1.00 63.62 233 SER A C 1
ATOM 1795 O O . SER A 1 233 ? -24.586 -14.826 8.532 1.00 63.62 233 SER A O 1
ATOM 1797 N N . GLU A 1 234 ? -22.600 -13.892 8.952 1.00 69.19 234 GLU A N 1
ATOM 1798 C CA . GLU A 1 234 ? -22.659 -14.107 10.399 1.00 69.19 234 GLU A CA 1
ATOM 1799 C C . GLU A 1 234 ? -23.273 -12.930 11.163 1.00 69.19 234 GLU A C 1
ATOM 1801 O O . GLU A 1 234 ? -23.616 -13.097 12.331 1.00 69.19 234 GLU A O 1
ATOM 1806 N N . LEU A 1 235 ? -23.492 -11.782 10.504 1.00 68.50 235 LEU A N 1
ATOM 1807 C CA . LEU A 1 235 ? -24.107 -10.593 11.109 1.00 68.50 235 LEU A CA 1
ATOM 1808 C C . LEU A 1 235 ? -25.557 -10.818 11.557 1.00 68.50 235 LEU A C 1
ATOM 1810 O O . LEU A 1 235 ? -26.050 -10.100 12.419 1.00 68.50 235 LEU A O 1
ATOM 1814 N N . SER A 1 236 ? -26.252 -11.796 10.974 1.00 66.38 236 SER A N 1
ATOM 1815 C CA . SER A 1 236 ? -27.665 -12.084 11.247 1.00 66.38 236 SER A CA 1
ATOM 1816 C C . SER A 1 236 ? -27.890 -13.150 12.325 1.00 66.38 236 SER A C 1
ATOM 1818 O O . SER A 1 236 ? -29.042 -13.460 12.636 1.00 66.38 236 SER A O 1
ATOM 1820 N N . LYS A 1 237 ? -26.826 -13.731 12.901 1.00 68.44 237 LYS A N 1
ATOM 1821 C CA . LYS A 1 237 ? -26.947 -14.793 13.910 1.00 68.44 237 LYS A CA 1
ATOM 1822 C C . LYS A 1 237 ? -27.394 -14.198 15.262 1.00 68.44 237 LYS A C 1
ATOM 1824 O O . LYS A 1 237 ? -26.664 -13.384 15.825 1.00 68.44 237 LYS A O 1
ATOM 1829 N N . PRO A 1 238 ? -28.563 -14.589 15.807 1.00 65.44 238 PRO A N 1
ATOM 1830 C CA . PRO A 1 238 ? -29.066 -14.035 17.063 1.00 65.44 238 PRO A CA 1
ATOM 1831 C C . PRO A 1 238 ? -28.204 -14.447 18.267 1.00 65.44 238 PRO A C 1
ATOM 1833 O O . PRO A 1 238 ? -27.660 -15.550 18.303 1.00 65.44 238 PRO A O 1
ATOM 1836 N N . GLY A 1 239 ? -28.128 -13.571 19.277 1.00 68.19 239 GLY A N 1
ATOM 1837 C CA . GLY A 1 239 ? -27.520 -13.871 20.580 1.00 68.19 239 GLY A CA 1
ATOM 1838 C C . GLY A 1 239 ? -26.018 -13.599 20.712 1.00 68.19 239 GLY A C 1
ATOM 1839 O O . GLY A 1 239 ? -25.427 -14.060 21.678 1.00 68.19 239 GLY A O 1
ATOM 1840 N N . ARG A 1 240 ? -25.389 -12.876 19.775 1.00 70.44 240 ARG A N 1
ATOM 1841 C CA . ARG A 1 240 ? -23.988 -12.433 19.888 1.00 70.44 240 ARG A CA 1
ATOM 1842 C C . ARG A 1 240 ? -23.842 -10.976 19.479 1.00 70.44 240 ARG A C 1
ATOM 1844 O O . ARG A 1 240 ? -24.428 -10.564 18.477 1.00 70.44 240 ARG A O 1
ATOM 1851 N N . ARG A 1 241 ? -23.038 -10.210 20.219 1.00 82.12 241 ARG A N 1
ATOM 1852 C CA . ARG A 1 241 ? -22.647 -8.860 19.809 1.00 82.12 241 ARG A CA 1
ATOM 1853 C C . ARG A 1 241 ? -21.457 -8.978 18.864 1.00 82.12 241 ARG A C 1
ATOM 1855 O O . ARG A 1 241 ? -20.385 -9.434 19.249 1.00 82.12 241 ARG A O 1
ATOM 1862 N N . VAL A 1 242 ? -21.635 -8.585 17.609 1.00 87.56 242 VAL A N 1
ATOM 1863 C CA . VAL A 1 242 ? -20.503 -8.485 16.682 1.00 87.56 242 VAL A CA 1
ATOM 1864 C C . VAL A 1 242 ? -19.771 -7.188 17.008 1.00 87.56 242 VAL A C 1
ATOM 1866 O O . VAL A 1 242 ? -20.339 -6.115 16.845 1.00 87.56 242 VAL A O 1
ATOM 1869 N N . ALA A 1 243 ? -18.534 -7.280 17.492 1.00 89.81 243 ALA A N 1
ATOM 1870 C CA . ALA A 1 243 ? -17.718 -6.104 17.797 1.00 89.81 243 ALA A CA 1
ATOM 1871 C C . ALA A 1 243 ? -17.007 -5.577 16.545 1.00 89.81 243 ALA A C 1
ATOM 1873 O O . ALA A 1 243 ? -16.832 -4.369 16.381 1.00 89.81 243 ALA A O 1
ATOM 1874 N N . ALA A 1 244 ? -16.622 -6.484 15.642 1.00 91.88 244 ALA A N 1
ATOM 1875 C CA . ALA A 1 244 ? -15.929 -6.130 14.415 1.00 91.88 244 ALA A CA 1
ATOM 1876 C C . ALA A 1 244 ? -16.182 -7.114 13.264 1.00 91.88 244 ALA A C 1
ATOM 1878 O O . ALA A 1 244 ? -16.339 -8.322 13.463 1.00 91.88 244 ALA A O 1
ATOM 1879 N N . VAL A 1 245 ? -16.149 -6.582 12.043 1.00 90.75 245 VAL A N 1
ATOM 1880 C CA . VAL A 1 245 ? -16.129 -7.325 10.780 1.00 90.75 245 VAL A CA 1
ATOM 1881 C C . VAL A 1 245 ? -14.777 -7.104 10.120 1.00 90.75 245 VAL A C 1
ATOM 1883 O O . VAL A 1 245 ? -14.401 -5.964 9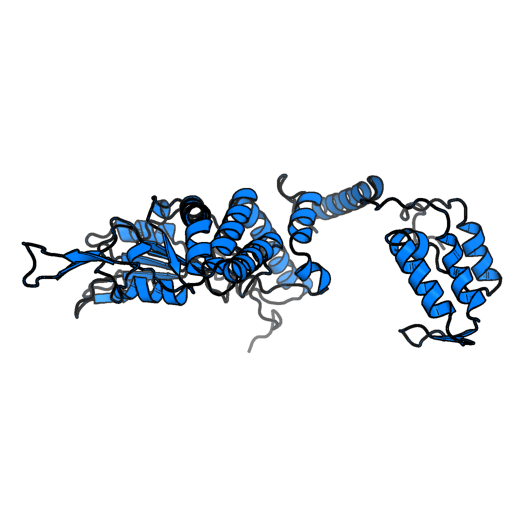.859 1.00 90.75 245 VAL A O 1
ATOM 1886 N N . VAL A 1 246 ? -14.060 -8.185 9.818 1.00 90.12 246 VAL A N 1
ATOM 1887 C CA . VAL A 1 246 ? -12.771 -8.133 9.116 1.00 90.12 246 VAL A CA 1
ATOM 1888 C C . VAL A 1 246 ? -12.935 -8.710 7.720 1.00 90.12 246 VAL A C 1
ATOM 1890 O O . VAL A 1 246 ? -13.181 -9.905 7.565 1.00 90.12 246 VAL A O 1
ATOM 1893 N N . LEU A 1 247 ? -12.763 -7.874 6.701 1.00 90.25 247 LEU A N 1
ATOM 1894 C CA . LEU A 1 247 ? -12.881 -8.272 5.306 1.00 90.25 247 LEU A CA 1
ATOM 1895 C C . LEU A 1 247 ? -11.527 -8.216 4.607 1.00 90.25 247 LEU A C 1
ATOM 1897 O O . LEU A 1 247 ? -10.863 -7.183 4.584 1.00 90.25 247 LEU A O 1
ATOM 1901 N N . THR A 1 248 ? -11.150 -9.307 3.946 1.00 90.38 248 THR A N 1
ATOM 1902 C CA . THR A 1 248 ? -10.085 -9.261 2.942 1.00 90.38 248 THR A CA 1
ATOM 1903 C C . THR A 1 248 ? -10.645 -8.710 1.641 1.00 90.38 248 THR A C 1
ATOM 1905 O O . THR A 1 248 ? -11.525 -9.337 1.061 1.00 90.38 248 THR A O 1
ATOM 1908 N N . HIS A 1 249 ? -10.165 -7.554 1.169 1.00 92.94 249 HIS A N 1
ATOM 1909 C CA . HIS A 1 249 ? -10.740 -6.907 -0.013 1.00 92.94 249 HIS A CA 1
ATOM 1910 C C . HIS A 1 249 ? -10.523 -7.746 -1.276 1.00 92.94 249 HIS A C 1
ATOM 1912 O O . HIS A 1 249 ? -11.468 -7.991 -2.014 1.00 92.94 249 HIS A O 1
ATOM 1918 N N . ALA A 1 250 ? -9.308 -8.262 -1.474 1.00 90.31 250 ALA A N 1
ATOM 1919 C CA . ALA A 1 250 ? -9.014 -9.289 -2.470 1.00 90.31 250 ALA A CA 1
ATOM 1920 C C . ALA A 1 250 ? -8.032 -10.315 -1.876 1.00 90.31 250 ALA A C 1
ATOM 1922 O O . ALA A 1 250 ? -7.006 -9.919 -1.305 1.00 90.31 250 ALA A O 1
ATOM 1923 N N . PRO A 1 251 ? -8.329 -11.624 -1.940 1.00 84.25 251 PRO A N 1
ATOM 1924 C CA . PRO A 1 251 ? -7.442 -12.645 -1.418 1.00 84.25 251 PRO A CA 1
ATOM 1925 C C . PRO A 1 251 ? -6.232 -12.822 -2.345 1.00 84.25 251 PRO A C 1
ATOM 1927 O O . PRO A 1 251 ? -6.258 -12.493 -3.523 1.00 84.25 251 PRO A O 1
ATOM 1930 N N . THR A 1 252 ? -5.123 -13.337 -1.814 1.00 82.75 252 THR A N 1
ATOM 1931 C CA . THR A 1 252 ? -3.877 -13.479 -2.602 1.00 82.75 252 THR A CA 1
ATOM 1932 C C . THR A 1 252 ? -3.885 -14.706 -3.524 1.00 82.75 252 THR A C 1
ATOM 1934 O O . THR A 1 252 ? -3.057 -14.800 -4.421 1.00 82.75 252 THR A O 1
ATOM 1937 N N . ASN A 1 253 ? -4.798 -15.650 -3.298 1.00 78.44 253 ASN A N 1
ATOM 1938 C CA . ASN A 1 253 ? -4.882 -16.935 -3.998 1.00 78.44 253 ASN A CA 1
ATOM 1939 C C . ASN A 1 253 ? -5.981 -16.984 -5.073 1.00 78.44 253 ASN A C 1
ATOM 1941 O O . ASN A 1 253 ? -6.315 -18.071 -5.536 1.00 78.44 253 ASN A O 1
ATOM 1945 N N . GLY A 1 254 ? -6.585 -15.846 -5.414 1.00 77.19 254 GLY A N 1
ATOM 1946 C CA . GLY A 1 254 ? -7.615 -15.781 -6.441 1.00 77.19 254 GLY A CA 1
ATOM 1947 C C . GLY A 1 254 ? -7.930 -14.349 -6.845 1.00 77.19 254 GLY A C 1
ATOM 1948 O O . GLY A 1 254 ? -7.665 -13.406 -6.102 1.00 77.19 254 GLY A O 1
ATOM 1949 N N . GLY A 1 255 ? -8.507 -14.200 -8.033 1.00 83.69 255 GLY A N 1
ATOM 1950 C CA . GLY A 1 255 ? -8.797 -12.901 -8.629 1.00 83.69 255 GLY A CA 1
ATOM 1951 C C . GLY A 1 255 ? -9.904 -12.093 -7.944 1.00 83.69 255 GLY A C 1
ATOM 1952 O O . GLY A 1 255 ? -9.941 -10.884 -8.137 1.00 83.69 255 GLY A O 1
ATOM 1953 N N . LEU A 1 256 ? -10.787 -12.702 -7.149 1.00 87.50 256 LEU A N 1
ATOM 1954 C CA . LEU A 1 256 ? -12.026 -12.070 -6.673 1.00 87.50 256 LEU A CA 1
ATOM 1955 C C . LEU A 1 256 ? -11.810 -10.837 -5.778 1.00 87.50 256 LEU A C 1
ATOM 1957 O O . LEU A 1 256 ? -11.144 -10.917 -4.749 1.00 87.50 256 LEU A O 1
ATOM 1961 N N . ILE A 1 257 ? -12.471 -9.727 -6.104 1.00 90.56 257 ILE A N 1
ATOM 1962 C CA . ILE A 1 257 ? -12.597 -8.560 -5.225 1.00 90.56 257 ILE A CA 1
ATOM 1963 C C . ILE A 1 257 ? -13.951 -8.635 -4.509 1.00 90.56 257 ILE A C 1
ATOM 1965 O O . ILE A 1 257 ? -15.008 -8.682 -5.138 1.00 90.56 257 ILE A O 1
ATOM 1969 N N . ASN A 1 258 ? -13.928 -8.655 -3.178 1.00 88.56 258 ASN A N 1
ATOM 1970 C CA . ASN A 1 258 ? -15.133 -8.645 -2.355 1.00 88.56 258 ASN A CA 1
ATOM 1971 C C . ASN A 1 258 ? -15.800 -7.262 -2.378 1.00 88.56 258 ASN A C 1
ATOM 1973 O O . ASN A 1 258 ? -15.115 -6.243 -2.329 1.00 88.56 258 ASN A O 1
ATOM 1977 N N . ASN A 1 259 ? -17.137 -7.220 -2.375 1.00 89.94 259 ASN A N 1
ATOM 1978 C CA . ASN A 1 259 ? -17.911 -5.973 -2.355 1.00 89.94 259 ASN A CA 1
ATOM 1979 C C . ASN A 1 259 ? -17.839 -5.277 -0.980 1.00 89.94 259 ASN A C 1
ATOM 1981 O O . ASN A 1 259 ? -18.768 -5.348 -0.171 1.00 89.94 259 ASN A O 1
ATOM 1985 N N . ALA A 1 260 ? -16.708 -4.628 -0.707 1.00 92.50 260 ALA A N 1
ATOM 1986 C CA . ALA A 1 260 ? -16.456 -3.922 0.542 1.00 92.50 260 ALA A CA 1
ATOM 1987 C C . ALA A 1 260 ? -17.414 -2.738 0.748 1.00 92.50 260 ALA A C 1
ATOM 1989 O O . ALA A 1 260 ? -17.865 -2.524 1.870 1.00 92.50 260 ALA A O 1
ATOM 1990 N N . GLU A 1 261 ? -17.780 -2.022 -0.321 1.00 92.88 261 GLU A N 1
ATOM 1991 C CA . GLU A 1 261 ? -18.729 -0.903 -0.267 1.00 92.88 261 GLU A CA 1
ATOM 1992 C C . GLU A 1 261 ? -20.115 -1.367 0.197 1.00 92.88 261 GLU A C 1
ATOM 1994 O O . GLU A 1 261 ? -20.641 -0.854 1.185 1.00 92.88 261 GLU A O 1
ATOM 1999 N N . GLY A 1 262 ? -20.667 -2.414 -0.425 1.00 91.38 262 GLY A N 1
ATOM 2000 C CA . GLY A 1 262 ? -21.956 -2.982 -0.024 1.00 91.38 262 GLY A CA 1
ATOM 2001 C C . GLY A 1 262 ? -21.955 -3.532 1.408 1.00 91.38 262 GLY A C 1
ATOM 2002 O O . GLY A 1 262 ? -22.943 -3.386 2.132 1.00 91.38 262 GLY A O 1
ATOM 2003 N N . ILE A 1 263 ? -20.839 -4.118 1.857 1.00 90.62 263 ILE A N 1
ATOM 2004 C CA . ILE A 1 263 ? -20.679 -4.561 3.252 1.00 90.62 263 ILE A CA 1
ATOM 2005 C C . ILE A 1 263 ? -20.657 -3.360 4.205 1.00 90.62 263 ILE A C 1
ATOM 2007 O O . ILE A 1 263 ? -21.364 -3.380 5.212 1.00 90.62 263 ILE A O 1
ATOM 2011 N N . GLY A 1 264 ? -19.912 -2.303 3.877 1.00 94.06 264 GLY A N 1
ATOM 2012 C CA . GLY A 1 264 ? -19.874 -1.068 4.659 1.00 94.06 264 GLY A CA 1
ATOM 2013 C C . GLY A 1 264 ? -21.249 -0.405 4.772 1.00 94.06 264 GLY A C 1
ATOM 2014 O O . GLY A 1 264 ? -21.659 0.003 5.861 1.00 94.06 264 GLY A O 1
ATOM 2015 N N . GLU A 1 265 ? -22.015 -0.346 3.679 1.00 93.81 265 GLU A N 1
ATOM 2016 C CA . GLU A 1 265 ? -23.392 0.159 3.691 1.00 93.81 265 GLU A CA 1
ATOM 2017 C C . GLU A 1 265 ? -24.316 -0.660 4.588 1.00 93.81 265 GLU A C 1
ATOM 2019 O O . GLU A 1 265 ? -25.123 -0.099 5.332 1.00 93.81 265 GLU A O 1
ATOM 2024 N N . MET A 1 266 ? -24.219 -1.986 4.512 1.00 90.50 266 MET A N 1
ATOM 2025 C CA . MET A 1 266 ? -25.007 -2.885 5.345 1.00 90.50 266 MET A CA 1
ATOM 2026 C C . MET A 1 266 ? -24.656 -2.707 6.827 1.00 90.50 266 MET A C 1
ATOM 2028 O O . MET A 1 266 ? -25.567 -2.601 7.644 1.00 90.50 266 MET A O 1
ATOM 2032 N N . ILE A 1 267 ? -23.366 -2.614 7.169 1.00 91.81 267 ILE A N 1
ATOM 2033 C CA . ILE A 1 267 ? -22.902 -2.387 8.546 1.00 91.81 267 ILE A CA 1
ATOM 2034 C C . ILE A 1 267 ? -23.481 -1.084 9.099 1.00 91.81 267 ILE A C 1
ATOM 2036 O O . ILE A 1 267 ? -24.074 -1.097 10.174 1.00 91.81 267 ILE A O 1
ATOM 2040 N N . LYS A 1 268 ? -23.391 0.032 8.361 1.00 91.88 268 LYS A N 1
ATOM 2041 C CA . LYS A 1 268 ? -23.899 1.331 8.843 1.00 91.88 268 LYS A CA 1
ATOM 2042 C C . LYS A 1 268 ? -25.431 1.396 8.979 1.00 91.88 268 LYS A C 1
ATOM 2044 O O . LYS A 1 268 ? -25.926 2.317 9.618 1.00 91.88 268 LYS A O 1
ATOM 2049 N N . LYS A 1 269 ? -26.186 0.446 8.408 1.00 90.88 269 LYS A N 1
ATOM 2050 C CA . LYS A 1 269 ? -27.649 0.325 8.589 1.00 90.88 269 LYS A CA 1
ATOM 2051 C C . LYS A 1 269 ? -28.040 -0.425 9.871 1.00 90.88 269 LYS A C 1
ATOM 2053 O O . LYS A 1 269 ? -29.219 -0.437 10.223 1.00 90.88 269 LYS A O 1
ATOM 2058 N N . LEU A 1 270 ? -27.091 -1.066 10.557 1.00 88.50 270 LEU A N 1
ATOM 2059 C CA . LEU A 1 270 ? -27.350 -1.771 11.811 1.00 88.50 270 LEU A CA 1
ATOM 2060 C C . LEU A 1 270 ? -27.560 -0.784 12.966 1.00 88.50 270 LEU A C 1
ATOM 2062 O O . LEU A 1 270 ? -26.987 0.302 12.991 1.00 88.50 270 LEU A O 1
ATOM 2066 N N . LYS A 1 271 ? -28.377 -1.184 13.948 1.00 86.62 271 LYS A N 1
ATOM 2067 C CA . LYS A 1 271 ? -28.661 -0.375 15.145 1.00 86.62 271 LYS A CA 1
ATOM 2068 C C . LYS A 1 271 ? -27.411 -0.148 16.009 1.00 86.62 271 LYS A C 1
ATOM 2070 O O . LYS A 1 271 ? -27.250 0.939 16.550 1.00 86.62 271 LYS A O 1
ATOM 2075 N N . ASP A 1 272 ? -26.577 -1.178 16.139 1.00 87.19 272 ASP A N 1
ATOM 2076 C CA . ASP A 1 272 ? -25.268 -1.146 16.803 1.00 87.19 272 ASP A CA 1
ATOM 2077 C C . ASP A 1 272 ? -24.223 -1.621 15.778 1.00 87.19 272 ASP A C 1
ATOM 2079 O O . ASP A 1 272 ? -24.038 -2.831 15.613 1.00 87.19 272 ASP A O 1
ATOM 2083 N N . PRO A 1 273 ? -23.666 -0.711 14.956 1.00 90.88 273 PRO A N 1
ATOM 2084 C CA . PRO A 1 273 ? -22.777 -1.093 13.868 1.00 90.88 273 PRO A CA 1
ATOM 2085 C C . PRO A 1 273 ? -21.422 -1.581 14.416 1.00 90.88 273 PRO A C 1
ATOM 2087 O O . PRO A 1 273 ? -20.759 -0.820 15.125 1.00 90.88 273 PRO A O 1
ATOM 2090 N N . PRO A 1 274 ? -20.966 -2.804 14.070 1.00 92.62 274 PRO A N 1
ATOM 2091 C CA . PRO A 1 274 ? -19.611 -3.249 14.389 1.00 92.62 274 PRO A CA 1
ATOM 2092 C C . PRO A 1 274 ? -18.560 -2.374 13.704 1.00 92.62 274 PRO A C 1
ATOM 2094 O O . PRO A 1 274 ? -18.824 -1.776 12.657 1.00 92.62 274 PRO A O 1
ATOM 2097 N N . LEU A 1 275 ? -17.337 -2.384 14.239 1.00 95.12 275 LEU A N 1
ATOM 2098 C CA . LEU A 1 275 ? -16.185 -1.804 13.549 1.00 95.12 275 LEU A CA 1
ATOM 2099 C C . LEU A 1 275 ? -15.918 -2.551 12.239 1.00 95.12 275 LEU A C 1
ATOM 2101 O O . LEU A 1 275 ? -15.925 -3.784 12.207 1.00 95.12 275 LEU A O 1
ATOM 2105 N N . PHE A 1 276 ? -15.645 -1.819 11.163 1.00 95.56 276 PHE A N 1
ATOM 2106 C CA . PHE A 1 276 ? -15.341 -2.409 9.863 1.00 95.56 276 PHE A CA 1
ATOM 2107 C C . PHE A 1 276 ? -13.852 -2.299 9.521 1.00 95.56 276 PHE A C 1
ATOM 2109 O O . PHE A 1 276 ? -13.321 -1.205 9.337 1.00 95.56 276 PHE A O 1
ATOM 2116 N N . LEU A 1 277 ? -13.179 -3.446 9.426 1.00 95.50 277 LEU A N 1
ATOM 2117 C CA . LEU A 1 277 ? -11.757 -3.557 9.121 1.00 95.50 277 LEU A CA 1
ATOM 2118 C C . LEU A 1 277 ? -11.559 -4.126 7.715 1.00 95.50 277 LEU A C 1
ATOM 2120 O O . LEU A 1 277 ? -12.128 -5.168 7.380 1.00 95.50 277 LEU A O 1
ATOM 2124 N N . LEU A 1 278 ? -10.696 -3.492 6.922 1.00 95.81 278 LEU A N 1
ATOM 2125 C CA . LEU A 1 278 ? -10.418 -3.895 5.543 1.00 95.81 278 LEU A CA 1
ATOM 2126 C C . LEU A 1 278 ? -8.937 -4.223 5.313 1.00 95.81 278 LEU A C 1
ATOM 2128 O O . LEU A 1 278 ? -8.058 -3.388 5.531 1.00 95.81 278 LEU A O 1
ATOM 2132 N N . ASP A 1 279 ? -8.651 -5.426 4.809 1.00 95.06 279 ASP A N 1
ATOM 2133 C CA . ASP A 1 279 ? -7.326 -5.778 4.280 1.00 95.06 279 ASP A CA 1
ATOM 2134 C C . ASP A 1 279 ? -7.277 -5.412 2.802 1.00 95.06 279 ASP A C 1
ATOM 2136 O O . ASP A 1 279 ? -7.812 -6.126 1.950 1.00 95.06 279 ASP A O 1
ATOM 2140 N N . ALA A 1 280 ? -6.628 -4.288 2.507 1.00 97.00 280 ALA A N 1
ATOM 2141 C CA . ALA A 1 280 ? -6.494 -3.749 1.166 1.00 97.00 280 ALA A CA 1
ATOM 2142 C C . ALA A 1 280 ? -5.149 -4.104 0.514 1.00 97.00 280 ALA A C 1
ATOM 2144 O O . ALA A 1 280 ? -4.805 -3.534 -0.521 1.00 97.00 280 ALA A O 1
ATOM 2145 N N . CYS A 1 281 ? -4.364 -5.042 1.062 1.00 95.88 281 CYS A N 1
ATOM 2146 C CA . CYS A 1 281 ? -3.007 -5.309 0.573 1.00 95.88 281 CYS A CA 1
ATOM 2147 C C . CYS A 1 281 ? -2.938 -5.710 -0.906 1.00 95.88 281 CYS A C 1
ATOM 2149 O O . CYS A 1 281 ? -1.939 -5.424 -1.562 1.00 95.88 281 CYS A O 1
ATOM 2151 N N . GLN A 1 282 ? -3.954 -6.403 -1.426 1.00 95.25 282 GLN A N 1
ATOM 2152 C CA . GLN A 1 282 ? -4.023 -6.780 -2.844 1.00 95.25 282 GLN A CA 1
ATOM 2153 C C . GLN A 1 282 ? -4.765 -5.764 -3.719 1.00 95.25 282 GLN A C 1
ATOM 2155 O O . GLN A 1 282 ? -4.823 -5.948 -4.929 1.00 95.25 282 GLN A O 1
ATOM 2160 N N . THR A 1 283 ? -5.336 -4.707 -3.143 1.00 97.31 283 THR A N 1
ATOM 2161 C CA . THR A 1 283 ? -6.140 -3.727 -3.886 1.00 97.31 283 THR A CA 1
ATOM 2162 C C . THR A 1 283 ? -5.512 -2.341 -3.902 1.00 97.31 283 THR A C 1
ATOM 2164 O O . THR A 1 283 ? -5.627 -1.651 -4.908 1.00 97.31 283 THR A O 1
ATOM 2167 N N . VAL A 1 284 ? -4.811 -1.925 -2.844 1.00 97.75 284 VAL A N 1
ATOM 2168 C CA . VAL A 1 284 ? -4.163 -0.608 -2.800 1.00 97.75 284 VAL A CA 1
ATOM 2169 C C . VAL A 1 284 ? -3.100 -0.498 -3.896 1.00 97.75 284 VAL A C 1
ATOM 2171 O O . VAL A 1 284 ? -2.208 -1.337 -3.988 1.00 97.75 284 VAL A O 1
ATOM 2174 N N . GLY A 1 285 ? -3.217 0.520 -4.751 1.00 96.50 285 GLY A N 1
ATOM 2175 C CA . GLY A 1 285 ? -2.355 0.711 -5.925 1.00 96.50 285 GLY A CA 1
ATOM 2176 C C . GLY A 1 285 ? -2.802 -0.028 -7.192 1.00 96.50 285 GLY A C 1
ATOM 2177 O O . GLY A 1 285 ? -2.207 0.178 -8.240 1.00 96.50 285 GLY A O 1
ATOM 2178 N N . GLN A 1 286 ? -3.849 -0.852 -7.123 1.00 94.75 286 GLN A N 1
ATOM 2179 C CA . GLN A 1 286 ? -4.473 -1.517 -8.279 1.00 94.75 286 GLN A CA 1
ATOM 2180 C C . GLN A 1 286 ? -5.931 -1.087 -8.475 1.00 94.75 286 GLN A C 1
ATOM 2182 O O . GLN A 1 286 ? -6.446 -1.104 -9.585 1.00 94.75 286 GLN A O 1
ATOM 2187 N N . VAL A 1 287 ? -6.614 -0.765 -7.384 1.00 95.94 287 VAL A N 1
ATOM 2188 C CA . VAL A 1 287 ? -8.030 -0.423 -7.310 1.00 95.94 287 VAL A CA 1
ATOM 2189 C C . VAL A 1 287 ? -8.128 0.916 -6.601 1.00 95.94 287 VAL A C 1
ATOM 2191 O O . VAL A 1 287 ? -7.439 1.132 -5.604 1.00 95.94 287 VAL A O 1
ATOM 2194 N N . GLU A 1 288 ? -8.974 1.807 -7.111 1.00 96.19 288 GLU A N 1
ATOM 2195 C CA . GLU A 1 288 ? -9.306 3.049 -6.417 1.00 96.19 288 GLU A CA 1
ATOM 2196 C C . GLU A 1 288 ? -9.981 2.721 -5.086 1.00 96.19 288 GLU A C 1
ATOM 2198 O O . GLU A 1 288 ? -10.936 1.943 -5.031 1.00 96.19 288 GLU A O 1
ATOM 2203 N N . LEU A 1 289 ? -9.446 3.286 -4.007 1.00 97.62 289 LEU A N 1
ATOM 2204 C CA . LEU A 1 289 ? -9.967 3.113 -2.660 1.00 97.62 289 LEU A CA 1
ATOM 2205 C C . LEU A 1 289 ? -10.431 4.471 -2.159 1.00 97.62 289 LEU A C 1
ATOM 2207 O O . LEU A 1 289 ? -9.714 5.457 -2.272 1.00 97.62 289 LEU A O 1
ATOM 2211 N N . ASP A 1 290 ? -11.629 4.497 -1.596 1.00 98.12 290 ASP A N 1
ATOM 2212 C CA . ASP A 1 290 ? -12.206 5.678 -0.977 1.00 98.12 290 ASP A CA 1
ATOM 2213 C C . ASP A 1 290 ? -12.734 5.254 0.387 1.00 98.12 290 ASP A C 1
ATOM 2215 O O . ASP A 1 290 ? -13.791 4.631 0.492 1.00 98.12 290 ASP A O 1
ATOM 2219 N N . VAL A 1 291 ? -11.964 5.529 1.438 1.00 98.31 291 VAL A N 1
ATOM 2220 C CA . VAL A 1 291 ? -12.296 5.062 2.791 1.00 98.31 291 VAL A CA 1
ATOM 2221 C C . VAL A 1 291 ? -13.633 5.620 3.290 1.00 98.31 291 VAL A C 1
ATOM 2223 O O . VAL A 1 291 ? -14.327 4.946 4.055 1.00 98.31 291 VAL A O 1
ATOM 2226 N N . VAL A 1 292 ? -14.049 6.796 2.802 1.00 95.94 292 VAL A N 1
ATOM 2227 C CA . VAL A 1 292 ? -15.335 7.423 3.142 1.00 95.94 292 VAL A CA 1
ATOM 2228 C C . VAL A 1 292 ? -16.494 6.670 2.489 1.00 95.94 292 VAL A C 1
ATOM 2230 O O . VAL A 1 292 ? -17.488 6.371 3.160 1.00 95.94 292 VAL A O 1
ATOM 2233 N N . LYS A 1 293 ? -16.368 6.312 1.204 1.00 96.75 293 LYS A N 1
ATOM 2234 C CA . LYS A 1 293 ? -17.371 5.484 0.503 1.00 96.75 293 LYS A CA 1
ATOM 2235 C C . LYS A 1 293 ? -17.430 4.066 1.055 1.00 96.75 293 LYS A C 1
ATOM 2237 O O . LYS A 1 293 ? -18.518 3.556 1.308 1.00 96.75 293 LYS A O 1
ATOM 2242 N N . LEU A 1 294 ? -16.268 3.468 1.313 1.00 97.31 294 LEU A N 1
ATOM 2243 C CA . LEU A 1 294 ? -16.141 2.124 1.875 1.00 97.31 294 LEU A CA 1
ATOM 2244 C C . LEU A 1 294 ? -16.652 2.036 3.320 1.00 97.31 294 LEU A C 1
ATOM 2246 O O . LEU A 1 294 ? -16.986 0.945 3.775 1.00 97.31 294 LEU A O 1
ATOM 2250 N N . LYS A 1 295 ? -16.737 3.167 4.038 1.00 97.19 295 LYS A N 1
ATOM 2251 C CA . LYS A 1 295 ? -17.224 3.259 5.428 1.00 97.19 295 LYS A CA 1
ATOM 2252 C C . LYS A 1 295 ? -16.415 2.388 6.398 1.00 97.19 295 LYS A C 1
ATOM 2254 O O . LYS A 1 295 ? -16.964 1.892 7.384 1.00 97.19 295 LYS A O 1
ATOM 2259 N N . VAL A 1 296 ? -15.131 2.199 6.097 1.00 97.25 296 VAL A N 1
ATOM 2260 C CA . VAL A 1 296 ? -14.189 1.423 6.911 1.00 97.25 296 VAL A CA 1
ATOM 2261 C C . VAL A 1 296 ? -13.741 2.237 8.117 1.00 97.25 296 VAL A C 1
ATOM 2263 O O . VAL A 1 296 ? -13.540 3.445 8.027 1.00 97.25 296 VAL A O 1
ATOM 2266 N N . ASP A 1 297 ? -13.575 1.567 9.250 1.00 97.62 297 ASP A N 1
ATOM 2267 C CA . ASP A 1 297 ? -13.060 2.170 10.476 1.00 97.62 297 ASP A CA 1
ATOM 2268 C C . ASP A 1 297 ? -11.544 1.966 10.598 1.00 97.62 297 ASP A C 1
ATOM 2270 O O . ASP A 1 297 ? -10.841 2.841 11.101 1.00 97.62 297 ASP A O 1
ATOM 2274 N N . LEU A 1 298 ? -11.027 0.852 10.066 1.00 97.50 298 LEU A N 1
ATOM 2275 C CA . LEU A 1 298 ? -9.596 0.615 9.882 1.00 97.50 298 LEU A CA 1
ATOM 2276 C C . LEU A 1 298 ? -9.334 -0.004 8.507 1.00 97.50 298 LEU A C 1
ATOM 2278 O O . LEU A 1 298 ? -10.085 -0.865 8.046 1.00 97.50 298 LEU A O 1
ATOM 2282 N N . MET A 1 299 ? -8.230 0.371 7.868 1.00 98.12 299 MET A N 1
ATOM 2283 C CA . MET A 1 299 ? -7.783 -0.276 6.632 1.00 98.12 299 MET A CA 1
ATOM 2284 C C . MET A 1 299 ? -6.269 -0.421 6.621 1.00 98.12 299 MET A C 1
ATOM 2286 O O . MET A 1 299 ? -5.557 0.560 6.810 1.00 98.12 299 MET A O 1
ATOM 2290 N N . ALA A 1 300 ? -5.767 -1.625 6.357 1.00 97.12 300 ALA A N 1
ATOM 2291 C CA . ALA A 1 300 ? -4.333 -1.851 6.217 1.00 97.12 300 ALA A CA 1
ATOM 2292 C C . ALA A 1 300 ? -3.930 -2.019 4.750 1.00 97.12 300 ALA A C 1
ATOM 2294 O O . ALA A 1 300 ? -4.634 -2.649 3.955 1.00 97.12 300 ALA A O 1
ATOM 2295 N N . GLY A 1 301 ? -2.751 -1.504 4.411 1.00 97.00 301 GLY A N 1
ATOM 2296 C CA . GLY A 1 301 ? -2.136 -1.654 3.098 1.00 97.00 301 GLY A CA 1
ATOM 2297 C C . GLY A 1 301 ? -0.636 -1.925 3.182 1.00 97.00 301 GLY A C 1
ATOM 2298 O O . GLY A 1 301 ? 0.005 -1.752 4.219 1.00 97.00 301 GLY A O 1
ATOM 2299 N N . THR A 1 302 ? -0.054 -2.369 2.068 1.00 96.44 302 THR A N 1
ATOM 2300 C CA . THR A 1 302 ? 1.384 -2.650 1.964 1.00 96.44 302 THR A CA 1
ATOM 2301 C C . THR A 1 302 ? 1.981 -1.997 0.726 1.00 96.44 302 THR A C 1
ATOM 2303 O O . THR A 1 302 ? 1.344 -1.925 -0.322 1.00 96.44 302 THR A O 1
ATOM 2306 N N . SER A 1 303 ? 3.228 -1.555 0.841 1.00 97.56 303 SER A N 1
ATOM 2307 C CA . SER A 1 303 ? 3.970 -0.878 -0.223 1.00 97.56 303 SER A CA 1
ATOM 2308 C C . SER A 1 303 ? 4.388 -1.807 -1.369 1.00 97.56 303 SER A C 1
ATOM 2310 O O . SER A 1 303 ? 4.282 -1.454 -2.538 1.00 97.56 303 SER A O 1
ATOM 2312 N N . ARG A 1 304 ? 4.872 -3.009 -1.041 1.00 95.38 304 ARG A N 1
ATOM 2313 C CA . ARG A 1 304 ? 5.666 -3.867 -1.941 1.00 95.38 304 ARG A CA 1
ATOM 2314 C C . ARG A 1 304 ? 4.899 -4.560 -3.060 1.00 95.38 304 ARG A C 1
ATOM 2316 O O . ARG A 1 304 ? 5.519 -5.190 -3.908 1.00 95.38 304 ARG A O 1
ATOM 2323 N N . LYS A 1 305 ? 3.569 -4.540 -3.012 1.00 95.69 305 LYS A N 1
ATOM 2324 C CA . LYS A 1 305 ? 2.707 -5.209 -3.994 1.00 95.69 305 LYS A CA 1
ATOM 2325 C C . LYS A 1 305 ? 2.408 -4.235 -5.133 1.00 95.69 305 LYS A C 1
ATOM 2327 O O . LYS A 1 305 ? 3.326 -3.764 -5.798 1.00 95.69 305 LYS A O 1
ATOM 2332 N N . TRP A 1 306 ? 1.148 -3.873 -5.329 1.00 97.06 306 TRP A N 1
ATOM 2333 C CA . TRP A 1 306 ? 0.696 -3.062 -6.460 1.00 97.06 306 TRP A CA 1
ATOM 2334 C C . TRP A 1 306 ? 1.164 -1.602 -6.420 1.00 97.06 306 TRP A C 1
ATOM 2336 O O . TRP A 1 306 ? 1.301 -0.991 -7.473 1.00 97.06 306 TRP A O 1
ATOM 2346 N N . LEU A 1 307 ? 1.512 -1.069 -5.242 1.00 97.56 307 LEU A N 1
ATOM 2347 C CA . LEU A 1 307 ? 2.160 0.245 -5.107 1.00 97.56 307 LEU A CA 1
ATOM 2348 C C . LEU A 1 307 ? 3.647 0.241 -5.483 1.00 97.56 307 LEU A C 1
ATOM 2350 O O . LEU A 1 307 ? 4.223 1.306 -5.675 1.00 97.56 307 LEU A O 1
ATOM 2354 N N . ARG A 1 308 ? 4.278 -0.935 -5.606 1.00 96.38 308 ARG A N 1
ATOM 2355 C CA . ARG A 1 308 ? 5.678 -1.095 -6.043 1.00 96.38 308 ARG A CA 1
ATOM 2356 C C . ARG A 1 308 ? 6.708 -0.364 -5.165 1.00 96.38 308 ARG A C 1
ATOM 2358 O O . ARG A 1 308 ? 7.816 -0.068 -5.613 1.00 96.38 308 ARG A O 1
ATOM 2365 N N . GLY A 1 309 ? 6.372 -0.096 -3.907 1.00 97.38 309 GLY A N 1
ATOM 2366 C CA . GLY A 1 309 ? 7.297 0.441 -2.909 1.00 97.38 309 GLY A CA 1
ATOM 2367 C C . GLY A 1 309 ? 8.251 -0.618 -2.333 1.00 97.38 309 GLY A C 1
ATOM 2368 O O . GLY A 1 309 ? 8.165 -1.794 -2.690 1.00 97.38 309 GLY A O 1
ATOM 2369 N N . PRO A 1 310 ? 9.164 -0.233 -1.427 1.00 96.50 310 PRO A N 1
ATOM 2370 C CA . PRO A 1 310 ? 10.128 -1.160 -0.835 1.00 96.50 310 PRO A CA 1
ATOM 2371 C C . PRO A 1 310 ? 9.453 -2.135 0.137 1.00 96.50 310 PRO A C 1
ATOM 2373 O O . PRO A 1 310 ? 8.391 -1.854 0.682 1.00 96.50 310 PRO A O 1
ATOM 2376 N N . ARG A 1 311 ? 10.078 -3.283 0.412 1.00 94.88 311 ARG A N 1
ATOM 2377 C CA . ARG A 1 311 ? 9.655 -4.165 1.518 1.00 94.88 311 ARG A CA 1
ATOM 2378 C C . ARG A 1 311 ? 9.943 -3.502 2.873 1.00 94.88 311 ARG A C 1
ATOM 2380 O O . ARG A 1 311 ? 10.834 -2.670 2.966 1.00 94.88 311 ARG A O 1
ATOM 2387 N N . GLY A 1 312 ? 9.246 -3.936 3.925 1.00 94.81 312 GLY A N 1
ATOM 2388 C CA . GLY A 1 312 ? 9.485 -3.427 5.283 1.00 94.81 312 GLY A CA 1
ATOM 2389 C C . GLY A 1 312 ? 8.806 -2.086 5.565 1.00 94.81 312 GLY A C 1
ATOM 2390 O O . GLY A 1 312 ? 9.281 -1.331 6.410 1.00 94.81 312 GLY A O 1
ATOM 2391 N N . VAL A 1 313 ? 7.732 -1.777 4.828 1.00 97.19 313 VAL A N 1
ATOM 2392 C CA . VAL A 1 313 ? 6.834 -0.661 5.123 1.00 97.19 313 VAL A CA 1
ATOM 2393 C C . VAL A 1 313 ? 5.400 -0.972 4.671 1.00 97.19 313 VAL A C 1
ATOM 2395 O O . VAL A 1 313 ? 5.148 -1.739 3.736 1.00 97.19 313 VAL A O 1
ATOM 2398 N N . GLY A 1 314 ? 4.436 -0.417 5.385 1.00 97.00 314 GLY A N 1
ATOM 2399 C CA . GLY A 1 314 ? 3.008 -0.477 5.121 1.00 97.00 314 GLY A CA 1
ATOM 2400 C C . GLY A 1 314 ? 2.313 0.670 5.838 1.00 97.00 314 GLY A C 1
ATOM 2401 O O . GLY A 1 314 ? 2.972 1.550 6.395 1.00 97.00 314 GLY A O 1
ATOM 2402 N N . PHE A 1 315 ? 0.986 0.669 5.822 1.00 98.00 315 PHE A N 1
ATOM 2403 C CA . PHE A 1 315 ? 0.224 1.696 6.518 1.00 98.00 315 PHE A CA 1
ATOM 2404 C C . PHE A 1 315 ? -1.071 1.153 7.111 1.00 98.00 315 PHE A C 1
ATOM 2406 O O . PHE A 1 315 ? -1.646 0.184 6.604 1.00 98.00 315 PHE A O 1
ATOM 2413 N N . LEU A 1 316 ? -1.522 1.829 8.163 1.00 97.94 316 LEU A N 1
ATOM 2414 C CA . LEU A 1 316 ? -2.834 1.695 8.771 1.00 97.94 316 LEU A CA 1
ATOM 2415 C C . LEU A 1 316 ? -3.583 3.016 8.588 1.00 97.94 316 LEU A C 1
ATOM 2417 O O . LEU A 1 316 ? -3.126 4.059 9.045 1.00 97.94 316 LEU A O 1
ATOM 2421 N N . TYR A 1 317 ? -4.735 2.972 7.935 1.00 98.38 317 TYR A N 1
ATOM 2422 C CA . TYR A 1 317 ? -5.737 4.024 8.028 1.00 98.38 317 TYR A CA 1
ATOM 2423 C C . TYR A 1 317 ? -6.595 3.797 9.272 1.00 98.38 317 TYR A C 1
ATOM 2425 O O . TYR A 1 317 ? -7.012 2.664 9.534 1.00 98.38 317 TYR A O 1
ATOM 2433 N N . VAL A 1 318 ? -6.889 4.881 9.985 1.00 97.81 318 VAL A N 1
ATOM 2434 C CA . VAL A 1 318 ? -7.759 4.905 11.156 1.00 97.81 318 VAL A CA 1
ATOM 2435 C C . VAL A 1 318 ? -8.799 5.996 10.988 1.00 97.81 318 VAL A C 1
ATOM 2437 O O . VAL A 1 318 ? -8.464 7.178 10.928 1.00 97.81 318 VAL A O 1
ATOM 2440 N N . ASN A 1 319 ? -10.074 5.618 10.966 1.00 97.38 319 ASN A N 1
ATOM 2441 C CA . ASN A 1 319 ? -11.158 6.587 10.962 1.00 97.38 319 ASN A CA 1
ATOM 2442 C C . ASN A 1 319 ? -11.119 7.418 12.265 1.00 97.38 319 ASN A C 1
ATOM 2444 O O . ASN A 1 319 ? -11.251 6.841 13.349 1.00 97.38 319 ASN A O 1
ATOM 2448 N N . PRO A 1 320 ? -10.983 8.760 12.197 1.00 95.12 320 PRO A N 1
ATOM 2449 C CA . PRO A 1 320 ? -10.893 9.610 13.387 1.00 95.12 320 PRO A CA 1
ATOM 2450 C C . PRO A 1 320 ? -12.107 9.531 14.319 1.00 95.12 320 PRO A C 1
ATOM 2452 O O . PRO A 1 320 ? -11.996 9.879 15.491 1.00 95.12 320 PRO A O 1
ATOM 2455 N N . THR A 1 321 ? -13.265 9.091 13.815 1.00 94.19 321 THR A N 1
ATOM 2456 C CA . THR A 1 321 ? -14.497 8.957 14.605 1.00 94.19 321 THR A CA 1
ATOM 2457 C C . THR A 1 321 ? -14.767 7.524 15.066 1.00 94.19 321 THR A C 1
ATOM 2459 O O . THR A 1 321 ? -15.830 7.266 15.630 1.00 94.19 321 THR A O 1
ATOM 2462 N N . ALA A 1 322 ? -13.878 6.569 14.774 1.00 93.62 322 ALA A N 1
ATOM 2463 C CA . ALA A 1 322 ? -14.059 5.187 15.198 1.00 93.62 322 ALA A CA 1
ATOM 2464 C C . ALA A 1 322 ? -13.930 5.067 16.721 1.00 93.62 322 ALA A C 1
ATOM 2466 O O . ALA A 1 322 ? -13.018 5.625 17.330 1.00 93.62 322 ALA A O 1
ATOM 2467 N N . ASN A 1 323 ? -14.836 4.303 17.331 1.00 91.38 323 ASN A N 1
ATOM 2468 C CA . ASN A 1 323 ? -14.799 4.016 18.760 1.00 91.38 323 ASN A CA 1
ATOM 2469 C C . ASN A 1 323 ? -13.753 2.929 19.052 1.00 91.38 323 ASN A C 1
ATOM 2471 O O . ASN A 1 323 ? -14.073 1.741 19.107 1.00 91.38 323 ASN A O 1
ATOM 2475 N N . LEU A 1 324 ? -12.498 3.354 19.174 1.00 91.56 324 LEU A N 1
ATOM 2476 C CA . LEU A 1 324 ? -11.336 2.507 19.418 1.00 91.56 324 LEU A CA 1
ATOM 2477 C C . LEU A 1 324 ? -10.777 2.775 20.818 1.00 91.56 324 LEU A C 1
ATOM 2479 O O . LEU A 1 324 ? -10.757 3.914 21.279 1.00 91.56 324 LEU A O 1
ATOM 2483 N N . LEU A 1 325 ? -10.292 1.722 21.470 1.00 89.19 325 LEU A N 1
ATOM 2484 C CA . LEU A 1 325 ? -9.481 1.831 22.676 1.00 89.19 325 LEU A CA 1
ATOM 2485 C C . LEU A 1 325 ? -8.117 2.449 22.349 1.00 89.19 325 LEU A C 1
ATOM 2487 O O . LEU A 1 325 ? -7.634 2.373 21.211 1.00 89.19 325 LEU A O 1
ATOM 2491 N N . GLU A 1 326 ? -7.470 2.998 23.375 1.00 87.56 326 GLU A N 1
ATOM 2492 C CA . GLU A 1 326 ? -6.063 3.383 23.289 1.00 87.56 326 GLU A CA 1
ATOM 2493 C C . GLU A 1 326 ? -5.210 2.202 22.785 1.00 87.56 326 GLU A C 1
ATOM 2495 O O . GLU A 1 326 ? -5.484 1.046 23.134 1.00 87.56 326 GLU A O 1
ATOM 2500 N N . PRO A 1 327 ? -4.208 2.455 21.924 1.00 87.62 327 PRO A N 1
ATOM 2501 C CA . PRO A 1 327 ? -3.312 1.410 21.447 1.00 87.62 327 PRO A CA 1
ATOM 2502 C C . PRO A 1 327 ? -2.654 0.667 22.613 1.00 87.62 327 PRO A C 1
ATOM 2504 O O . PRO A 1 327 ? -2.131 1.276 23.540 1.00 87.62 327 PRO A O 1
ATOM 2507 N N . SER A 1 328 ? -2.623 -0.664 22.537 1.00 81.62 328 SER A N 1
ATOM 2508 C CA . SER A 1 328 ? -1.999 -1.511 23.570 1.00 81.62 328 SER A CA 1
ATOM 2509 C C . SER A 1 328 ? -0.489 -1.291 23.730 1.00 81.62 328 SER A C 1
ATOM 2511 O O . SER A 1 328 ? 0.082 -1.667 24.751 1.00 81.62 328 SER A O 1
ATOM 2513 N N . HIS A 1 329 ? 0.153 -0.703 22.720 1.00 81.81 329 HIS A N 1
ATOM 2514 C CA . HIS A 1 329 ? 1.573 -0.390 22.703 1.00 81.81 329 HIS A CA 1
ATOM 2515 C C . HIS A 1 329 ? 1.732 1.079 22.314 1.00 81.81 329 HIS A C 1
ATOM 2517 O O . HIS A 1 329 ? 1.600 1.429 21.142 1.00 81.81 329 HIS A O 1
ATOM 2523 N N . LEU A 1 330 ? 1.990 1.922 23.311 1.00 85.31 330 LEU A N 1
ATOM 2524 C CA . LEU A 1 330 ? 2.321 3.332 23.143 1.00 85.31 330 LEU A CA 1
ATOM 2525 C C . LEU A 1 330 ? 3.804 3.531 23.444 1.00 85.31 330 LEU A C 1
ATOM 2527 O O . LEU A 1 330 ? 4.323 2.999 24.426 1.00 85.31 330 LEU A O 1
ATOM 2531 N N . ASP A 1 331 ? 4.477 4.315 22.611 1.00 86.44 331 ASP A N 1
ATOM 2532 C CA . ASP A 1 331 ? 5.832 4.788 22.873 1.00 86.44 331 ASP A CA 1
ATOM 2533 C C . ASP A 1 331 ? 5.933 6.309 22.668 1.00 86.44 331 ASP A C 1
ATOM 2535 O O . ASP A 1 331 ? 4.925 7.004 22.530 1.00 86.44 331 ASP A O 1
ATOM 2539 N N . LEU A 1 332 ? 7.163 6.828 22.646 1.00 84.81 332 LEU A N 1
ATOM 2540 C CA . LEU A 1 332 ? 7.464 8.256 22.497 1.00 84.81 332 LEU A CA 1
ATOM 2541 C C . LEU A 1 332 ? 6.945 8.879 21.189 1.00 84.81 332 LEU A C 1
ATOM 2543 O O . LEU A 1 332 ? 6.923 10.101 21.065 1.00 84.81 332 LEU A O 1
ATOM 2547 N N . ARG A 1 333 ? 6.555 8.069 20.198 1.00 89.31 333 ARG A N 1
ATOM 2548 C CA . ARG A 1 333 ? 5.900 8.530 18.972 1.00 89.31 333 ARG A CA 1
ATOM 2549 C C . ARG A 1 333 ? 4.403 8.707 19.155 1.00 89.31 333 ARG A C 1
ATOM 2551 O O . ARG A 1 333 ? 3.840 9.642 18.593 1.00 89.31 333 ARG A O 1
ATOM 2558 N N . GLY A 1 334 ? 3.776 7.793 19.889 1.00 86.75 334 GLY A N 1
ATOM 2559 C CA . GLY A 1 334 ? 2.328 7.745 20.044 1.00 86.75 334 GLY A CA 1
ATOM 2560 C C . GLY A 1 334 ? 1.782 8.523 21.238 1.00 86.75 334 GLY A C 1
ATOM 2561 O O . GLY A 1 334 ? 0.573 8.743 21.301 1.00 86.75 334 GLY A O 1
ATOM 2562 N N . ALA A 1 335 ? 2.643 8.950 22.164 1.00 89.75 335 ALA A N 1
ATOM 2563 C CA . ALA A 1 335 ? 2.264 9.762 23.312 1.00 89.75 335 ALA A CA 1
ATOM 2564 C C . ALA A 1 335 ? 3.382 10.723 23.743 1.00 89.75 335 ALA A C 1
ATOM 2566 O O . ALA A 1 335 ? 4.570 10.426 23.617 1.00 89.75 335 ALA A O 1
ATOM 2567 N N . THR A 1 336 ? 2.991 11.872 24.298 1.00 88.00 336 THR A N 1
ATOM 2568 C CA . THR A 1 336 ? 3.908 12.866 24.876 1.00 88.00 336 THR A CA 1
ATOM 2569 C C . THR A 1 336 ? 3.798 12.867 26.395 1.00 88.00 336 THR A C 1
ATOM 2571 O O . THR A 1 336 ? 2.693 12.888 26.932 1.00 88.00 336 THR A O 1
ATOM 2574 N N . TRP A 1 337 ? 4.935 12.878 27.093 1.00 86.88 337 TRP A N 1
ATOM 2575 C CA . TRP A 1 337 ? 4.965 13.033 28.548 1.00 86.88 337 TRP A CA 1
ATOM 2576 C C . TRP A 1 337 ? 4.487 14.423 28.966 1.00 86.88 337 TRP A C 1
ATOM 2578 O O . TRP A 1 337 ? 4.961 15.436 28.450 1.00 86.88 337 TRP A O 1
ATOM 2588 N N . VAL A 1 338 ? 3.607 14.461 29.959 1.00 84.81 338 VAL A N 1
ATOM 2589 C CA . VAL A 1 338 ? 3.129 15.677 30.611 1.00 84.81 338 VAL A CA 1
ATOM 2590 C C . VAL A 1 338 ? 3.550 15.634 32.074 1.00 84.81 338 VAL A C 1
ATOM 2592 O O . VAL A 1 338 ? 3.294 14.667 32.790 1.00 84.81 338 VAL A O 1
ATOM 2595 N N . LEU A 1 339 ? 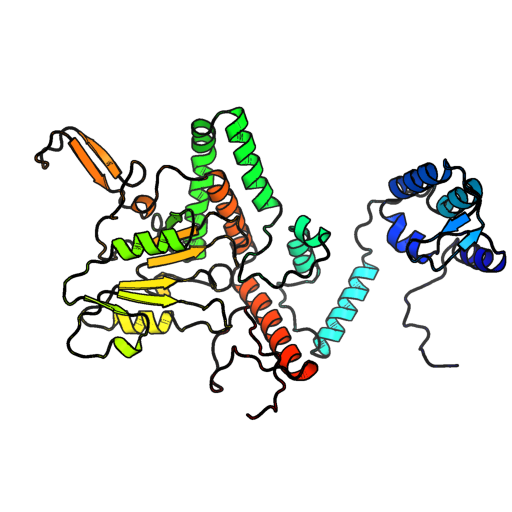4.227 16.686 32.523 1.00 81.19 339 LEU A N 1
ATOM 2596 C CA . LEU A 1 339 ? 4.583 16.865 33.928 1.00 81.19 339 LEU A CA 1
ATOM 2597 C C . LEU A 1 339 ? 3.497 17.669 34.639 1.00 81.19 339 LEU A C 1
ATOM 2599 O O . LEU A 1 339 ? 2.840 18.507 34.023 1.00 81.19 339 LEU A O 1
ATOM 2603 N N . ASP A 1 340 ? 3.337 17.414 35.936 1.00 74.00 340 ASP A N 1
ATOM 2604 C CA . ASP A 1 340 ? 2.453 18.181 36.817 1.00 74.00 340 ASP A CA 1
ATOM 2605 C C . ASP A 1 340 ? 0.984 18.209 36.356 1.00 74.00 340 ASP A C 1
ATOM 2607 O O . ASP A 1 340 ? 0.300 19.223 36.500 1.00 74.00 340 ASP A O 1
ATOM 2611 N N . ASN A 1 341 ? 0.473 17.089 35.820 1.00 70.56 341 ASN A N 1
ATOM 2612 C CA . ASN A 1 341 ? -0.940 16.983 35.458 1.00 70.56 341 ASN A CA 1
ATOM 2613 C C . ASN A 1 341 ? -1.820 17.038 36.731 1.00 70.56 341 ASN A C 1
ATOM 2615 O O . ASN A 1 341 ? -1.868 16.052 37.471 1.00 70.56 341 ASN A O 1
ATOM 2619 N N . PRO A 1 342 ? -2.596 18.120 36.972 1.00 70.31 342 PRO A N 1
ATOM 2620 C CA . PRO A 1 342 ? -3.396 18.271 38.191 1.00 70.31 342 PRO A CA 1
ATOM 2621 C C . PRO A 1 342 ? -4.565 17.279 38.278 1.00 70.31 342 PRO A C 1
ATOM 2623 O O . PRO A 1 342 ? -5.187 17.145 39.331 1.00 70.31 342 PRO A O 1
ATOM 2626 N N . SER A 1 343 ? -4.897 16.623 37.162 1.00 73.38 343 SER A N 1
ATOM 2627 C CA . SER A 1 343 ? -5.951 15.610 37.068 1.00 73.38 343 SER A CA 1
ATOM 2628 C C . SER A 1 343 ? -5.436 14.174 37.229 1.00 73.38 343 SER A C 1
ATOM 2630 O O . SER A 1 343 ? -6.243 13.258 37.401 1.00 73.38 343 SER A O 1
ATOM 2632 N N . SER A 1 344 ? -4.112 13.975 37.239 1.00 73.81 344 SER A N 1
ATOM 2633 C CA . SER A 1 344 ? -3.483 12.676 37.474 1.00 73.81 344 SER A CA 1
ATOM 2634 C C . SER A 1 344 ? -3.184 12.460 38.956 1.00 73.81 344 SER A C 1
ATOM 2636 O O . SER A 1 344 ? -2.918 13.388 39.718 1.00 73.81 344 SER A O 1
ATOM 2638 N N . LYS A 1 345 ? -3.200 11.193 39.381 1.00 72.62 345 LYS A N 1
ATOM 2639 C CA . LYS A 1 345 ? -2.721 10.791 40.716 1.00 72.62 345 LYS A CA 1
ATOM 2640 C C . LYS A 1 345 ? -1.192 10.774 40.814 1.00 72.62 345 LYS A C 1
ATOM 2642 O O . LYS A 1 345 ? -0.667 10.617 41.914 1.00 72.62 345 LYS A O 1
ATOM 2647 N N . TRP A 1 346 ? -0.498 10.890 39.686 1.00 70.88 346 TRP A N 1
ATOM 2648 C CA . TRP A 1 346 ? 0.954 10.835 39.580 1.00 70.88 346 TRP A CA 1
ATOM 2649 C C . TRP A 1 346 ? 1.512 12.204 39.189 1.00 70.88 346 TRP A C 1
ATOM 2651 O O . TRP A 1 346 ? 0.844 12.996 38.533 1.00 70.88 346 TRP A O 1
ATOM 2661 N N . THR A 1 347 ? 2.761 12.475 39.568 1.00 68.38 347 THR A N 1
ATOM 2662 C CA . THR A 1 347 ? 3.489 13.703 39.193 1.00 68.38 347 THR A CA 1
ATOM 2663 C C . THR A 1 347 ? 3.846 13.771 37.704 1.00 68.38 347 THR A C 1
ATOM 2665 O O . THR A 1 347 ? 4.307 14.803 37.221 1.00 68.38 347 THR A O 1
ATOM 2668 N N . PHE A 1 348 ? 3.636 12.677 36.977 1.00 70.56 348 PHE A N 1
ATOM 2669 C CA . PHE A 1 348 ? 3.822 12.554 35.542 1.00 70.56 348 PHE A CA 1
ATOM 2670 C C . PHE A 1 348 ? 2.619 11.827 34.938 1.00 70.56 348 PHE A C 1
ATOM 2672 O O . PHE A 1 348 ? 2.052 10.922 35.551 1.00 70.56 348 PHE A O 1
ATOM 2679 N N . ASP A 1 349 ? 2.240 12.225 33.735 1.00 84.56 349 ASP A N 1
ATOM 2680 C CA . ASP A 1 349 ? 1.179 11.623 32.935 1.00 84.56 349 ASP A CA 1
ATOM 2681 C C . ASP A 1 349 ? 1.576 11.643 31.453 1.00 84.56 349 ASP A C 1
ATOM 2683 O O . ASP A 1 349 ? 2.668 12.102 31.113 1.00 84.56 349 ASP A O 1
ATOM 2687 N N . TYR A 1 350 ? 0.721 11.159 30.560 1.00 86.62 350 TYR A N 1
ATOM 2688 C CA . TYR A 1 350 ? 0.948 11.258 29.123 1.00 86.62 350 TYR A CA 1
ATOM 2689 C C . TYR A 1 350 ? -0.317 11.652 28.364 1.00 86.62 350 TYR A C 1
ATOM 2691 O O . TYR A 1 350 ? -1.434 11.311 28.738 1.00 86.62 350 TYR A O 1
ATOM 2699 N N . GLU A 1 351 ? -0.124 12.359 27.256 1.00 88.38 351 GLU A N 1
ATOM 2700 C CA . GLU A 1 351 ? -1.177 12.658 26.292 1.00 88.38 351 GLU A CA 1
ATOM 2701 C C . GLU A 1 351 ? -0.941 11.843 25.021 1.00 88.38 351 GLU A C 1
ATOM 2703 O O . GLU A 1 351 ? 0.113 11.947 24.388 1.00 88.38 351 GLU A O 1
ATOM 2708 N N . VAL A 1 352 ? -1.925 11.022 24.651 1.00 91.12 352 VAL A N 1
ATOM 2709 C CA . VAL A 1 352 ? -1.900 10.226 23.416 1.00 91.12 352 VAL A CA 1
ATOM 2710 C C . VAL A 1 352 ? -2.080 11.139 22.202 1.00 91.12 352 VAL A C 1
ATOM 2712 O O . VAL A 1 352 ? -2.926 12.039 22.202 1.00 91.12 352 VAL A O 1
ATOM 2715 N N . ASP A 1 353 ? -1.307 10.892 21.144 1.00 91.69 353 ASP A N 1
ATOM 2716 C CA . ASP A 1 353 ? -1.434 11.616 19.882 1.00 91.69 353 ASP A CA 1
ATOM 2717 C C . ASP A 1 353 ? -2.853 11.441 19.308 1.00 91.69 353 ASP A C 1
ATOM 2719 O O . ASP A 1 353 ? -3.403 10.339 19.220 1.00 91.69 353 ASP A O 1
ATOM 2723 N N . LYS A 1 354 ? -3.482 12.553 18.922 1.00 91.44 354 LYS A N 1
ATOM 2724 C CA . LYS A 1 354 ? -4.867 12.556 18.423 1.00 91.44 354 LYS A CA 1
ATOM 2725 C C . LYS A 1 354 ? -4.978 11.989 17.005 1.00 91.44 354 LYS A C 1
ATOM 2727 O O . LYS A 1 354 ? -6.049 11.531 16.605 1.00 91.44 354 LYS A O 1
ATOM 2732 N N . SER A 1 355 ? -3.887 12.019 16.247 1.00 94.94 355 SER A N 1
ATOM 2733 C CA . SER A 1 355 ? -3.779 11.464 14.901 1.00 94.94 355 SER A CA 1
ATOM 2734 C C . SER A 1 355 ? -3.579 9.947 14.937 1.00 94.94 355 SER A C 1
ATOM 2736 O O . SER A 1 355 ? -3.384 9.334 15.990 1.00 94.94 355 SER A O 1
ATOM 2738 N N . ALA A 1 356 ? -3.604 9.316 13.767 1.00 95.44 356 ALA A N 1
ATOM 2739 C CA . ALA A 1 356 ? -3.280 7.903 13.624 1.00 95.44 356 ALA A CA 1
ATOM 2740 C C . ALA A 1 356 ? -1.825 7.584 14.014 1.00 95.44 356 ALA A C 1
ATOM 2742 O O . ALA A 1 356 ? -1.531 6.427 14.302 1.00 95.44 356 ALA A O 1
ATOM 2743 N N . LYS A 1 357 ? -0.929 8.578 14.131 1.00 93.88 357 LYS A N 1
ATOM 2744 C CA . LYS A 1 357 ? 0.458 8.358 14.575 1.00 93.88 357 LYS A CA 1
ATOM 2745 C C . LYS A 1 357 ? 0.563 7.710 15.957 1.00 93.88 357 LYS A C 1
ATOM 2747 O O . LYS A 1 357 ? 1.584 7.091 16.232 1.00 93.88 357 LYS A O 1
ATOM 2752 N N . ARG A 1 358 ? -0.500 7.732 16.776 1.00 93.62 358 ARG A N 1
ATOM 2753 C CA . ARG A 1 358 ? -0.591 6.934 18.014 1.00 93.62 358 ARG A CA 1
ATOM 2754 C C . ARG A 1 358 ? -0.401 5.427 17.823 1.00 93.62 358 ARG A C 1
ATOM 2756 O O . ARG A 1 358 ? -0.106 4.731 18.784 1.00 93.62 358 ARG A O 1
ATOM 2763 N N . TYR A 1 359 ? -0.586 4.921 16.605 1.00 93.81 359 TYR A N 1
ATOM 2764 C CA . TYR A 1 359 ? -0.361 3.517 16.259 1.00 93.81 359 TYR A CA 1
ATOM 2765 C C . TYR A 1 359 ? 1.063 3.229 15.766 1.00 93.81 359 TYR A C 1
ATOM 2767 O O . TYR A 1 359 ? 1.393 2.061 15.560 1.00 93.81 359 TYR A O 1
ATOM 2775 N N . GLU A 1 360 ? 1.901 4.252 15.578 1.00 92.94 360 GLU A N 1
ATOM 2776 C CA . GLU A 1 360 ? 3.295 4.097 15.162 1.00 92.94 360 GLU A CA 1
ATOM 2777 C C . GLU A 1 360 ? 4.226 3.876 16.347 1.00 92.94 360 GLU A C 1
ATOM 2779 O O . GLU A 1 360 ? 3.984 4.355 17.452 1.00 92.94 360 GLU A O 1
ATOM 2784 N N . PHE A 1 361 ? 5.356 3.242 16.054 1.00 89.88 361 PHE A N 1
ATOM 2785 C CA . PHE A 1 361 ? 6.522 3.275 16.922 1.00 89.88 361 PHE A CA 1
ATOM 2786 C C . PHE A 1 361 ? 7.502 4.363 16.487 1.00 89.88 361 PHE A C 1
ATOM 2788 O O . PHE A 1 361 ? 7.593 4.721 15.305 1.00 89.88 361 PHE A O 1
ATOM 2795 N N . TRP A 1 362 ? 8.253 4.861 17.465 1.00 87.75 362 TRP A N 1
ATOM 2796 C CA . TRP A 1 362 ? 9.350 5.802 17.296 1.00 87.75 362 TRP A CA 1
ATOM 2797 C C . TRP A 1 362 ? 10.435 5.228 16.395 1.00 87.75 362 TRP A C 1
ATOM 2799 O O . TRP A 1 362 ? 10.807 5.851 15.400 1.00 87.75 362 TRP A O 1
ATOM 2809 N N . GLU A 1 363 ? 10.911 4.027 16.720 1.00 88.50 363 GLU A N 1
ATOM 2810 C CA . GLU A 1 363 ? 11.954 3.372 15.942 1.00 88.50 363 GLU A CA 1
ATOM 2811 C C . GLU A 1 363 ? 11.378 2.798 14.644 1.00 88.50 363 GLU A C 1
ATOM 2813 O O . GLU A 1 363 ? 10.384 2.068 14.635 1.00 88.50 363 GLU A O 1
ATOM 2818 N N . GLY A 1 364 ? 12.019 3.116 13.522 1.00 91.19 364 GLY A N 1
ATOM 2819 C CA . GLY A 1 364 ? 11.595 2.633 12.220 1.00 91.19 364 GLY A CA 1
ATOM 2820 C C . GLY A 1 364 ? 12.411 3.223 11.079 1.00 91.19 364 GLY A C 1
ATOM 2821 O O . GLY A 1 364 ? 13.005 4.290 11.183 1.00 91.19 364 GLY A O 1
ATOM 2822 N N . SER A 1 365 ? 12.404 2.535 9.939 1.00 95.94 365 SER A N 1
ATOM 2823 C CA . SER A 1 365 ? 13.204 2.948 8.784 1.00 95.94 365 SER A CA 1
ATOM 2824 C C . SER A 1 365 ? 12.617 4.185 8.093 1.00 95.94 365 SER A C 1
ATOM 2826 O O . SER A 1 365 ? 11.660 4.085 7.318 1.00 95.94 365 SER A O 1
ATOM 2828 N N . VAL A 1 366 ? 13.227 5.351 8.324 1.00 97.62 366 VAL A N 1
ATOM 2829 C CA . VAL A 1 366 ? 12.889 6.601 7.621 1.00 97.62 366 VAL A CA 1
ATOM 2830 C C . VAL A 1 366 ? 13.141 6.454 6.119 1.00 97.62 366 VAL A C 1
ATOM 2832 O O . VAL A 1 366 ? 12.283 6.823 5.317 1.00 97.62 366 VAL A O 1
ATOM 2835 N N . ALA A 1 367 ? 14.238 5.795 5.728 1.00 98.25 367 ALA A N 1
ATOM 2836 C CA . ALA A 1 367 ? 14.534 5.473 4.332 1.00 98.25 367 ALA A CA 1
ATOM 2837 C C . ALA A 1 367 ? 13.387 4.715 3.633 1.00 98.25 367 ALA A C 1
ATOM 2839 O O . ALA A 1 367 ? 12.981 5.092 2.530 1.00 98.25 367 ALA A O 1
ATOM 2840 N N . ASN A 1 368 ? 12.817 3.683 4.273 1.00 98.12 368 ASN A N 1
ATOM 2841 C CA . ASN A 1 368 ? 11.677 2.951 3.715 1.00 98.12 368 ASN A CA 1
ATOM 2842 C C . ASN A 1 368 ? 10.416 3.818 3.636 1.00 98.12 368 ASN A C 1
ATOM 2844 O O . ASN A 1 368 ? 9.705 3.745 2.635 1.00 98.12 368 ASN A O 1
ATOM 2848 N N . LYS A 1 369 ? 10.136 4.642 4.655 1.00 98.19 369 LYS A N 1
ATOM 2849 C CA . LYS A 1 369 ? 8.968 5.542 4.671 1.00 98.19 369 LYS A CA 1
ATOM 2850 C C . LYS A 1 369 ? 9.045 6.592 3.549 1.00 98.19 369 LYS A C 1
ATOM 2852 O O . LYS A 1 369 ? 8.051 6.830 2.866 1.00 98.19 369 LYS A O 1
ATOM 2857 N N . LEU A 1 370 ? 10.223 7.162 3.292 1.00 98.69 370 LEU A N 1
ATOM 2858 C CA . LEU A 1 370 ? 10.447 8.112 2.192 1.00 98.69 370 LEU A CA 1
ATOM 2859 C C . LEU A 1 370 ? 10.314 7.444 0.819 1.00 98.69 370 LEU A C 1
ATOM 2861 O O . LEU A 1 370 ? 9.626 7.944 -0.069 1.00 98.69 370 LEU A O 1
ATOM 2865 N N . ALA A 1 371 ? 10.938 6.279 0.643 1.00 98.62 371 ALA A N 1
ATOM 2866 C CA . ALA A 1 371 ? 10.836 5.524 -0.601 1.00 98.62 371 ALA A CA 1
ATOM 2867 C C . ALA A 1 371 ? 9.405 5.032 -0.865 1.00 98.62 371 ALA A C 1
ATOM 2869 O O . ALA A 1 371 ? 8.965 4.984 -2.015 1.00 98.62 371 ALA A O 1
ATOM 2870 N N . PHE A 1 372 ? 8.647 4.717 0.188 1.00 98.62 372 PHE A N 1
ATOM 2871 C CA . PHE A 1 372 ? 7.226 4.430 0.059 1.00 98.62 372 PHE A CA 1
ATOM 2872 C C . PHE A 1 372 ? 6.435 5.650 -0.417 1.00 98.62 372 PHE A C 1
ATOM 2874 O O . PHE A 1 372 ? 5.642 5.505 -1.345 1.00 98.62 372 PHE A O 1
ATOM 2881 N N . GLY A 1 373 ? 6.712 6.839 0.129 1.00 98.50 373 GLY A N 1
ATOM 2882 C CA . GLY A 1 373 ? 6.158 8.103 -0.366 1.00 98.50 373 GLY A CA 1
ATOM 2883 C C . GLY A 1 373 ? 6.370 8.271 -1.866 1.00 98.50 373 GLY A C 1
ATOM 2884 O O . GLY A 1 373 ? 5.401 8.432 -2.605 1.00 98.50 373 GLY A O 1
ATOM 2885 N N . ARG A 1 374 ? 7.607 8.072 -2.346 1.00 98.62 374 ARG A N 1
ATOM 2886 C CA . ARG A 1 374 ? 7.904 8.150 -3.786 1.00 98.62 374 ARG A CA 1
ATOM 2887 C C . ARG A 1 374 ? 7.120 7.129 -4.617 1.00 98.62 374 ARG A C 1
ATOM 2889 O O . ARG A 1 374 ? 6.718 7.421 -5.740 1.00 98.62 374 ARG A O 1
ATOM 2896 N N . ALA A 1 375 ? 6.901 5.924 -4.096 1.00 98.56 375 ALA A N 1
ATOM 2897 C CA . ALA A 1 375 ? 6.119 4.902 -4.789 1.00 98.56 375 ALA A CA 1
ATOM 2898 C C . ALA A 1 375 ? 4.632 5.290 -4.901 1.00 98.56 375 ALA A C 1
ATOM 2900 O O . ALA A 1 375 ? 4.016 5.096 -5.950 1.00 98.56 375 ALA A O 1
ATOM 2901 N N . VAL A 1 376 ? 4.073 5.883 -3.842 1.00 98.62 376 VAL A N 1
ATOM 2902 C CA . VAL A 1 376 ? 2.697 6.397 -3.826 1.00 98.62 376 VAL A CA 1
ATOM 2903 C C . VAL A 1 376 ? 2.543 7.577 -4.782 1.00 98.62 376 VAL A C 1
ATOM 2905 O O . VAL A 1 376 ? 1.584 7.599 -5.547 1.00 98.62 376 VAL A O 1
ATOM 2908 N N . GLU A 1 377 ? 3.494 8.512 -4.800 1.00 98.38 377 GLU A N 1
ATOM 2909 C CA . GLU A 1 377 ? 3.518 9.619 -5.766 1.00 98.38 377 GLU A CA 1
ATOM 2910 C C . GLU A 1 377 ? 3.448 9.108 -7.205 1.00 98.38 377 GLU A C 1
ATOM 2912 O O . GLU A 1 377 ? 2.570 9.524 -7.951 1.00 98.38 377 GLU A O 1
ATOM 2917 N N . ILE A 1 378 ? 4.291 8.138 -7.573 1.00 98.12 378 ILE A N 1
ATOM 2918 C CA . ILE A 1 378 ? 4.286 7.542 -8.919 1.00 98.12 378 ILE A CA 1
ATOM 2919 C C . ILE A 1 378 ? 2.925 6.910 -9.238 1.00 98.12 378 ILE A C 1
ATOM 2921 O O . ILE A 1 378 ? 2.401 7.086 -10.338 1.00 98.12 378 ILE A O 1
ATOM 2925 N N . ALA A 1 379 ? 2.324 6.183 -8.290 1.00 98.06 379 ALA A N 1
ATOM 2926 C CA . ALA A 1 379 ? 1.000 5.596 -8.488 1.00 98.06 379 ALA A CA 1
ATOM 2927 C C . ALA A 1 379 ? -0.081 6.671 -8.711 1.00 98.06 379 ALA A C 1
ATOM 2929 O O . ALA A 1 379 ? -0.967 6.490 -9.548 1.00 98.06 379 ALA A O 1
ATOM 2930 N N . ARG A 1 380 ? 0.008 7.804 -8.004 1.00 97.12 380 ARG A N 1
ATOM 2931 C CA . ARG A 1 380 ? -0.901 8.949 -8.162 1.00 97.12 380 ARG A CA 1
ATOM 2932 C C . ARG A 1 380 ? -0.667 9.722 -9.461 1.00 97.12 380 ARG A C 1
ATOM 2934 O O . ARG A 1 380 ? -1.643 10.112 -10.090 1.00 97.12 380 ARG A O 1
ATOM 2941 N N . GLU A 1 381 ? 0.587 9.901 -9.875 1.00 96.12 381 GLU A N 1
ATOM 2942 C CA . GLU A 1 381 ? 0.981 10.524 -11.148 1.00 96.12 381 GLU A CA 1
ATOM 2943 C C . GLU A 1 381 ? 0.452 9.724 -12.352 1.00 96.12 381 GLU A C 1
ATOM 2945 O O . GLU A 1 381 ? -0.049 10.304 -13.314 1.00 96.12 381 GLU A O 1
ATOM 2950 N N . ILE A 1 382 ? 0.529 8.387 -12.296 1.00 96.38 382 ILE A N 1
ATOM 2951 C CA . ILE A 1 382 ? -0.052 7.504 -13.322 1.00 96.38 382 ILE A CA 1
ATOM 2952 C C . ILE A 1 382 ? -1.586 7.506 -13.237 1.00 96.38 382 ILE A C 1
ATOM 2954 O O . ILE A 1 382 ? -2.266 7.430 -14.260 1.00 96.38 382 ILE A O 1
ATOM 2958 N N . GLY A 1 383 ? -2.133 7.599 -12.026 1.00 96.62 383 GLY A N 1
ATOM 2959 C CA . GLY A 1 383 ? -3.559 7.494 -11.746 1.00 96.62 383 GLY A CA 1
ATOM 2960 C C . GLY A 1 383 ? -3.987 6.039 -11.552 1.00 96.62 383 GLY A C 1
ATOM 2961 O O . GLY A 1 383 ? -3.817 5.192 -12.431 1.00 96.62 383 GLY A O 1
ATOM 2962 N N . VAL A 1 384 ? -4.586 5.740 -10.397 1.00 96.94 384 VAL A N 1
ATOM 2963 C CA . VAL A 1 384 ? -4.977 4.367 -10.034 1.00 96.94 384 VAL A CA 1
ATOM 2964 C C . VAL A 1 384 ? -6.047 3.807 -10.975 1.00 96.94 384 VAL A C 1
ATOM 2966 O O . VAL A 1 384 ? -5.992 2.623 -11.289 1.00 96.94 384 VAL A O 1
ATOM 2969 N N . GLY A 1 385 ? -6.955 4.637 -11.501 1.00 95.06 385 GLY A N 1
ATOM 2970 C CA . GLY A 1 385 ? -7.909 4.224 -12.538 1.00 95.06 385 GLY A CA 1
ATOM 2971 C C . GLY A 1 385 ? -7.224 3.700 -13.809 1.00 95.06 385 GLY A C 1
ATOM 2972 O O . GLY A 1 385 ? -7.562 2.619 -14.291 1.00 95.06 385 GLY A O 1
ATOM 2973 N N . ASN A 1 386 ? -6.182 4.390 -14.286 1.00 95.31 386 ASN A N 1
ATOM 2974 C CA . ASN A 1 386 ? -5.392 3.947 -15.441 1.00 95.31 386 ASN A CA 1
ATOM 2975 C C . ASN A 1 386 ? -4.622 2.658 -15.129 1.00 95.31 386 ASN A C 1
ATOM 2977 O O . ASN A 1 386 ? -4.543 1.755 -15.965 1.00 95.31 386 ASN A O 1
ATOM 2981 N N . ILE A 1 387 ? -4.060 2.542 -13.918 1.00 96.38 387 ILE A N 1
ATOM 2982 C CA . ILE A 1 387 ? -3.410 1.302 -13.469 1.00 96.38 387 ILE A CA 1
ATOM 2983 C C . ILE A 1 387 ? -4.424 0.153 -13.473 1.00 96.38 387 ILE A C 1
ATOM 2985 O O . ILE A 1 387 ? -4.131 -0.905 -14.032 1.00 96.38 387 ILE A O 1
ATOM 2989 N N . ARG A 1 388 ? -5.617 0.365 -12.903 1.00 94.75 388 ARG A N 1
ATOM 2990 C CA . ARG A 1 388 ? -6.692 -0.630 -12.840 1.00 94.75 388 ARG A CA 1
ATOM 2991 C C . ARG A 1 388 ? -7.067 -1.122 -14.223 1.00 94.75 388 ARG A C 1
ATOM 2993 O O . ARG A 1 388 ? -7.132 -2.327 -14.434 1.00 94.75 388 ARG A O 1
ATOM 3000 N N . GLU A 1 389 ? -7.301 -0.202 -15.150 1.00 91.88 389 GLU A N 1
ATOM 3001 C CA . GLU A 1 389 ? -7.676 -0.522 -16.522 1.00 91.88 389 GLU A CA 1
ATOM 3002 C C . GLU A 1 389 ? -6.643 -1.440 -17.184 1.00 91.88 389 GLU A C 1
ATOM 3004 O O . GLU A 1 389 ? -6.990 -2.509 -17.691 1.00 91.88 389 GLU A O 1
ATOM 3009 N N . ARG A 1 390 ? -5.356 -1.077 -17.110 1.00 92.81 390 ARG A N 1
ATOM 3010 C CA . ARG A 1 390 ? -4.283 -1.878 -17.709 1.00 92.81 390 ARG A CA 1
ATOM 3011 C C . ARG A 1 390 ? -4.125 -3.232 -17.037 1.00 92.81 390 ARG A C 1
ATOM 3013 O O . ARG A 1 390 ? -3.957 -4.234 -17.730 1.00 92.81 390 ARG A O 1
ATOM 3020 N N . VAL A 1 391 ? -4.147 -3.265 -15.707 1.00 93.94 391 VAL A N 1
ATOM 3021 C CA . VAL A 1 391 ? -4.018 -4.505 -14.935 1.00 93.94 391 VAL A CA 1
ATOM 3022 C C . VAL A 1 391 ? -5.185 -5.443 -15.234 1.00 93.94 391 VAL A C 1
ATOM 3024 O O . VAL A 1 391 ? -4.948 -6.620 -15.497 1.00 93.94 391 VAL A O 1
ATOM 3027 N N . ARG A 1 392 ? -6.420 -4.927 -15.268 1.00 90.38 392 ARG A N 1
ATOM 3028 C CA . ARG A 1 392 ? -7.613 -5.707 -15.609 1.00 90.38 392 ARG A CA 1
ATOM 3029 C C . ARG A 1 392 ? -7.524 -6.250 -17.032 1.00 90.38 392 ARG A C 1
ATOM 3031 O O . ARG A 1 392 ? -7.654 -7.451 -17.211 1.00 90.38 392 ARG A O 1
ATOM 3038 N N . GLY A 1 393 ? -7.192 -5.411 -18.015 1.00 88.31 393 GLY A N 1
ATOM 3039 C CA . GLY A 1 393 ? -7.056 -5.850 -19.407 1.00 88.31 393 GLY A CA 1
ATOM 3040 C C . GLY A 1 393 ? -6.000 -6.946 -19.595 1.00 88.31 393 GLY A C 1
ATOM 3041 O O . GLY A 1 393 ? -6.244 -7.933 -20.284 1.00 88.31 393 GLY A O 1
ATOM 3042 N N . LEU A 1 394 ? -4.836 -6.824 -18.943 1.00 91.12 394 LEU A N 1
ATOM 3043 C CA . LEU A 1 394 ? -3.803 -7.868 -18.967 1.00 91.12 394 LEU A CA 1
ATOM 3044 C C . LEU A 1 394 ? -4.274 -9.167 -18.302 1.00 91.12 394 LEU A C 1
ATOM 3046 O O . LEU A 1 394 ? -3.982 -10.254 -18.804 1.00 91.12 394 LEU A O 1
ATOM 3050 N N . ALA A 1 395 ? -4.991 -9.063 -17.186 1.00 90.62 395 ALA A N 1
ATOM 3051 C CA . ALA A 1 395 ? -5.518 -10.217 -16.474 1.00 90.62 395 ALA A CA 1
ATOM 3052 C C . ALA A 1 395 ? -6.613 -10.931 -17.278 1.00 90.62 395 ALA A C 1
ATOM 3054 O O . ALA A 1 395 ? -6.582 -12.151 -17.387 1.00 90.62 395 ALA A O 1
ATOM 3055 N N . ASP A 1 396 ? -7.517 -10.191 -17.915 1.00 87.19 396 ASP A N 1
ATOM 3056 C CA . ASP A 1 396 ? -8.591 -10.753 -18.740 1.00 87.19 396 ASP A CA 1
ATOM 3057 C C . ASP A 1 396 ? -8.033 -11.473 -19.973 1.00 87.19 396 ASP A C 1
ATOM 3059 O O . ASP A 1 396 ? -8.418 -12.609 -20.249 1.00 87.19 396 ASP A O 1
ATOM 3063 N N . MET A 1 397 ? -7.041 -10.882 -20.653 1.00 86.56 397 MET A N 1
ATOM 3064 C CA . MET A 1 397 ? -6.316 -11.569 -21.730 1.00 86.56 397 MET A CA 1
ATOM 3065 C C . MET A 1 397 ? -5.620 -12.837 -21.223 1.00 86.56 397 MET A C 1
ATOM 3067 O O . MET A 1 397 ? -5.675 -13.875 -21.877 1.00 86.56 397 MET A O 1
ATOM 3071 N N . THR A 1 398 ? -4.983 -12.773 -20.049 1.00 88.00 398 THR A N 1
ATOM 3072 C CA . THR A 1 398 ? -4.307 -13.934 -19.451 1.00 88.00 398 THR A CA 1
ATOM 3073 C C . THR A 1 398 ? -5.296 -15.061 -19.175 1.00 88.00 398 THR A C 1
ATOM 3075 O O . THR A 1 398 ? -5.037 -16.193 -19.570 1.00 88.00 398 THR A O 1
ATOM 3078 N N . ARG A 1 399 ? -6.443 -14.759 -18.558 1.00 86.62 399 ARG A N 1
ATOM 3079 C CA . ARG A 1 399 ? -7.509 -15.740 -18.305 1.00 86.62 399 ARG A CA 1
ATOM 3080 C C . ARG A 1 399 ? -8.012 -16.359 -19.605 1.00 86.62 399 ARG A C 1
ATOM 3082 O O . ARG A 1 399 ? -8.031 -17.579 -19.719 1.00 86.62 399 ARG A O 1
ATOM 3089 N N . SER A 1 400 ? -8.305 -15.530 -20.611 1.00 84.94 400 SER A N 1
ATOM 3090 C CA . SER A 1 400 ? -8.750 -16.005 -21.924 1.00 84.94 400 SER A CA 1
ATOM 3091 C C . SER A 1 400 ? -7.738 -16.961 -22.559 1.00 84.94 400 SER A C 1
ATOM 3093 O O . SER A 1 400 ? -8.127 -18.024 -23.032 1.00 84.94 400 SER A O 1
ATOM 3095 N N . MET A 1 401 ? -6.444 -16.625 -22.560 1.00 85.19 401 MET A N 1
ATOM 3096 C CA . MET A 1 401 ? -5.398 -17.490 -23.128 1.00 85.19 401 MET A CA 1
ATOM 3097 C C . MET A 1 401 ? -5.235 -18.798 -22.343 1.00 85.19 401 MET A C 1
ATOM 3099 O O . MET A 1 401 ? -5.074 -19.859 -22.939 1.00 85.19 401 MET A O 1
ATOM 3103 N N . VAL A 1 402 ? -5.301 -18.742 -21.011 1.00 85.06 402 VAL A N 1
ATOM 3104 C CA . VAL A 1 402 ? -5.215 -19.930 -20.148 1.00 85.06 402 VAL A CA 1
ATOM 3105 C C . VAL A 1 402 ? -6.347 -20.918 -20.449 1.00 85.06 402 VAL A C 1
ATOM 3107 O O . VAL A 1 402 ? -6.097 -22.118 -20.544 1.00 85.06 402 VAL A O 1
ATOM 3110 N N . GLU A 1 403 ? -7.569 -20.430 -20.657 1.00 84.06 403 GLU A N 1
ATOM 3111 C CA . GLU A 1 403 ? -8.715 -21.294 -20.954 1.00 84.06 403 GLU A CA 1
ATOM 3112 C C . GLU A 1 403 ? -8.734 -21.778 -22.409 1.00 84.06 403 GLU A C 1
ATOM 3114 O O . GLU A 1 403 ? -8.875 -22.975 -22.658 1.00 84.06 403 GLU A O 1
ATOM 3119 N N . SER A 1 404 ? -8.579 -20.867 -23.374 1.00 82.25 404 SER A N 1
ATOM 3120 C CA . SER A 1 404 ? -8.774 -21.175 -24.801 1.00 82.25 404 SER A CA 1
ATOM 3121 C C . SER A 1 404 ? -7.572 -21.839 -25.472 1.00 82.25 404 SER A C 1
ATOM 3123 O O . SER A 1 404 ? -7.760 -22.753 -26.272 1.00 82.25 404 SER A O 1
ATOM 3125 N N . GLU A 1 405 ? -6.351 -21.420 -25.136 1.00 83.25 405 GLU A N 1
ATOM 3126 C CA . GLU A 1 405 ? -5.131 -21.896 -25.802 1.00 83.25 405 GLU A CA 1
ATOM 3127 C C . GLU A 1 405 ? -4.451 -23.021 -25.014 1.00 83.25 405 GLU A C 1
ATOM 3129 O O . GLU A 1 405 ? -3.881 -23.941 -25.600 1.00 83.25 405 GLU A O 1
ATOM 3134 N N . LEU A 1 406 ? -4.502 -22.964 -23.676 1.00 81.50 406 LEU A N 1
ATOM 3135 C CA . LEU A 1 406 ? -3.838 -23.949 -22.812 1.00 81.50 406 LEU A CA 1
ATOM 3136 C C . LEU A 1 406 ? -4.779 -25.040 -22.281 1.00 81.50 406 LEU A C 1
ATOM 3138 O O . LEU A 1 406 ? -4.295 -26.024 -21.721 1.00 81.50 406 LEU A O 1
ATOM 3142 N N . GLY A 1 407 ? -6.101 -24.891 -22.438 1.00 81.56 407 GLY A N 1
ATOM 3143 C CA . GLY A 1 407 ? -7.094 -25.861 -21.954 1.00 81.56 407 GLY A CA 1
ATOM 3144 C C . GLY A 1 407 ? -7.113 -26.030 -20.428 1.00 81.56 407 GLY A C 1
ATOM 3145 O O . GLY A 1 407 ? -7.555 -27.068 -19.924 1.00 81.56 407 GLY A O 1
ATOM 3146 N N . MET A 1 408 ? -6.599 -25.036 -19.699 1.00 86.88 408 MET A N 1
ATOM 3147 C CA . MET A 1 408 ? -6.525 -25.003 -18.239 1.00 86.88 408 MET A CA 1
ATOM 3148 C C . MET A 1 408 ? -7.749 -24.294 -17.661 1.00 86.88 408 MET A C 1
ATOM 3150 O O . MET A 1 408 ? -8.373 -23.463 -18.316 1.00 86.88 408 MET A O 1
ATOM 3154 N N . ARG A 1 409 ? -8.091 -24.585 -16.404 1.00 84.25 409 ARG A N 1
ATOM 3155 C CA . ARG A 1 409 ? -9.268 -23.990 -15.756 1.00 84.25 409 ARG A CA 1
ATOM 3156 C C . ARG A 1 409 ? -8.886 -22.771 -14.925 1.00 84.25 409 ARG A C 1
ATOM 3158 O O . ARG A 1 409 ? -8.133 -22.907 -13.961 1.00 84.25 409 ARG A O 1
ATOM 3165 N N . CYS A 1 410 ? -9.464 -21.605 -15.213 1.00 84.88 410 CYS A N 1
ATOM 3166 C CA . CYS A 1 410 ? -9.363 -20.456 -14.315 1.00 84.88 410 CYS A CA 1
ATOM 3167 C C . CYS A 1 410 ? -10.178 -20.681 -13.031 1.00 84.88 410 CYS A C 1
ATOM 3169 O O . CYS A 1 410 ? -11.335 -21.093 -13.053 1.00 84.88 410 CYS A O 1
ATOM 3171 N N . MET A 1 411 ? -9.565 -20.381 -11.887 1.00 82.56 411 MET A N 1
ATOM 3172 C CA . MET A 1 411 ? -10.132 -20.582 -10.546 1.00 82.56 411 MET A CA 1
ATOM 3173 C C . MET A 1 411 ? -10.758 -19.304 -9.966 1.00 82.56 411 MET A C 1
ATOM 3175 O O . MET A 1 411 ? -11.336 -19.328 -8.878 1.00 82.56 411 MET A O 1
ATOM 3179 N N . ASP A 1 412 ? -10.627 -18.185 -10.681 1.00 75.06 412 ASP A N 1
ATOM 3180 C CA . ASP A 1 412 ? -11.069 -16.859 -10.241 1.00 75.06 412 ASP A CA 1
ATOM 3181 C C . ASP A 1 412 ? -12.590 -16.667 -10.364 1.00 75.06 412 ASP A C 1
ATOM 3183 O O . ASP A 1 412 ? -13.172 -15.846 -9.652 1.00 75.06 412 ASP A O 1
ATOM 3187 N N . VAL A 1 413 ? -13.236 -17.429 -11.254 1.00 62.22 413 VAL A N 1
ATOM 3188 C CA . VAL A 1 413 ? -14.671 -17.350 -11.543 1.00 62.22 413 VAL A CA 1
ATOM 3189 C C . VAL A 1 413 ? -15.406 -18.403 -10.721 1.00 62.22 413 VAL A C 1
ATOM 3191 O O . VAL A 1 413 ? -15.165 -19.601 -10.849 1.00 62.22 413 VAL A O 1
ATOM 3194 N N . ARG A 1 414 ? -16.338 -17.960 -9.875 1.00 55.75 414 ARG A N 1
ATOM 3195 C CA . ARG A 1 414 ? -17.314 -18.844 -9.227 1.00 55.75 414 ARG A CA 1
ATOM 3196 C C . ARG A 1 414 ? -18.706 -18.476 -9.716 1.00 55.75 414 ARG A C 1
ATOM 3198 O O . ARG A 1 414 ? -19.095 -17.318 -9.572 1.00 55.75 414 ARG A O 1
ATOM 3205 N N . ASP A 1 415 ? -19.431 -19.457 -10.240 1.00 53.94 415 ASP A N 1
ATOM 3206 C CA . ASP A 1 415 ? -20.891 -19.436 -10.411 1.00 53.94 415 ASP A CA 1
ATOM 3207 C C . ASP A 1 415 ? -21.473 -18.446 -11.441 1.00 53.94 415 ASP A C 1
ATOM 3209 O O . ASP A 1 415 ? -22.641 -18.087 -11.353 1.00 53.94 415 ASP A O 1
ATOM 3213 N N . GLY A 1 416 ? -20.698 -18.015 -12.445 1.00 53.75 416 GLY A N 1
ATOM 3214 C CA . GLY A 1 416 ? -21.237 -17.316 -13.627 1.00 53.75 416 GLY A CA 1
ATOM 3215 C C . GLY A 1 416 ? -21.783 -15.895 -13.406 1.00 53.75 416 GLY A C 1
ATOM 3216 O O . GLY A 1 416 ? -22.324 -15.307 -14.340 1.00 53.75 416 GLY A O 1
ATOM 3217 N N . GLU A 1 417 ? -21.639 -15.319 -12.212 1.00 56.12 417 GLU A N 1
ATOM 3218 C CA . GLU A 1 417 ? -22.001 -13.922 -11.940 1.00 56.12 417 GLU A CA 1
ATOM 3219 C C . GLU A 1 417 ? -20.875 -12.953 -12.330 1.00 56.12 417 GLU A C 1
ATOM 3221 O O . GLU A 1 417 ? -19.689 -13.268 -12.191 1.00 56.12 417 GLU A O 1
ATOM 3226 N N . VAL A 1 418 ? -21.244 -11.739 -12.761 1.00 54.69 418 VAL A N 1
ATOM 3227 C CA . VAL A 1 418 ? -20.294 -10.638 -12.982 1.00 54.69 418 VAL A CA 1
ATOM 3228 C C . VAL A 1 418 ? -19.686 -10.255 -11.636 1.00 54.69 418 VAL A C 1
ATOM 3230 O O . VAL A 1 418 ? -20.341 -9.643 -10.793 1.00 54.69 418 VAL A O 1
ATOM 3233 N N . LYS A 1 419 ? -18.430 -10.643 -11.426 1.00 69.19 419 LYS A N 1
ATOM 3234 C CA . LYS A 1 419 ? -17.662 -10.342 -10.219 1.00 69.19 419 LYS A CA 1
ATOM 3235 C C . LYS A 1 419 ? -16.519 -9.407 -10.577 1.00 69.19 419 LYS A C 1
ATOM 3237 O O . LYS A 1 419 ? -15.880 -9.569 -11.612 1.00 69.19 419 LYS A O 1
ATOM 3242 N N . GLU A 1 420 ? -16.254 -8.435 -9.712 1.00 86.31 420 GLU A N 1
ATOM 3243 C CA . GLU A 1 420 ? -15.072 -7.589 -9.852 1.00 86.31 420 GLU A CA 1
ATOM 3244 C C . GLU A 1 420 ? -13.814 -8.432 -9.614 1.00 86.31 420 GLU A C 1
ATOM 3246 O O . GLU A 1 420 ? -13.700 -9.128 -8.601 1.00 86.31 420 GLU A O 1
ATOM 3251 N N . LEU A 1 421 ? -12.870 -8.378 -10.556 1.00 89.62 421 LEU A N 1
ATOM 3252 C CA . LEU A 1 421 ? -11.630 -9.151 -10.521 1.00 89.62 421 LEU A CA 1
ATOM 3253 C C . LEU A 1 421 ? -10.407 -8.233 -10.439 1.00 89.62 421 LEU A C 1
ATOM 3255 O O . LEU A 1 421 ? -10.342 -7.162 -11.041 1.00 89.62 421 LEU A O 1
ATOM 3259 N N . SER A 1 422 ? -9.417 -8.692 -9.687 1.00 92.31 422 SER A N 1
ATOM 3260 C CA . SER A 1 422 ? -8.078 -8.124 -9.585 1.00 92.31 422 SER A CA 1
ATOM 3261 C C . SER A 1 422 ? -7.184 -8.596 -10.735 1.00 92.31 422 SER A C 1
ATOM 3263 O O . SER A 1 422 ? -7.576 -9.402 -11.583 1.00 92.31 422 SER A O 1
ATOM 3265 N N . GLY A 1 423 ? -5.938 -8.130 -10.736 1.00 92.25 423 GLY A N 1
ATOM 3266 C CA . GLY A 1 423 ? -4.881 -8.574 -11.637 1.00 92.25 423 GLY A CA 1
ATOM 3267 C C . GLY A 1 423 ? -4.327 -9.968 -11.343 1.00 92.25 423 GLY A C 1
ATOM 3268 O O . GLY A 1 423 ? -3.437 -10.428 -12.053 1.00 92.25 423 GLY A O 1
ATOM 3269 N N . ILE A 1 424 ? -4.803 -10.639 -10.291 1.00 92.19 424 ILE A N 1
ATOM 3270 C CA . ILE A 1 424 ? -4.376 -11.996 -9.945 1.00 92.19 424 ILE A CA 1
ATOM 3271 C C . ILE A 1 424 ? -5.142 -12.986 -10.817 1.00 92.19 424 ILE A C 1
ATOM 3273 O O . ILE A 1 424 ? -6.371 -13.003 -10.796 1.00 92.19 424 ILE A O 1
ATOM 3277 N N . CYS A 1 425 ? -4.407 -13.818 -11.553 1.00 90.06 425 CYS A N 1
ATOM 3278 C CA . CYS A 1 425 ? -4.963 -14.920 -12.331 1.00 90.06 425 CYS A CA 1
ATOM 3279 C C . CYS A 1 425 ? -4.548 -16.239 -11.684 1.00 90.06 425 CYS A C 1
ATOM 3281 O O . CYS A 1 425 ? -3.361 -16.567 -11.678 1.00 90.06 425 CYS A O 1
ATOM 3283 N N . SER A 1 426 ? -5.492 -16.979 -11.106 1.00 87.44 426 SER A N 1
ATOM 3284 C CA . SER A 1 426 ? -5.243 -18.324 -10.576 1.00 87.44 426 SER A CA 1
ATOM 3285 C C . SER A 1 426 ? -5.880 -19.371 -11.475 1.00 87.44 426 SER A C 1
ATOM 3287 O O . SER A 1 426 ? -7.019 -19.220 -11.910 1.00 87.44 426 SER A O 1
ATOM 3289 N N . PHE A 1 427 ? -5.142 -20.437 -11.767 1.00 86.69 427 PHE A N 1
ATOM 3290 C CA . PHE A 1 427 ? -5.588 -21.495 -12.663 1.00 86.69 427 PHE A CA 1
ATOM 3291 C C . PHE A 1 427 ? -5.063 -22.858 -12.226 1.00 86.69 427 PHE A C 1
ATOM 3293 O O . PHE A 1 427 ? -4.058 -22.970 -11.524 1.00 86.69 427 PHE A O 1
ATOM 3300 N N . ASP A 1 428 ? -5.792 -23.883 -12.637 1.00 84.06 428 ASP A N 1
ATOM 3301 C CA . ASP A 1 428 ? -5.499 -25.288 -12.414 1.00 84.06 428 ASP A CA 1
ATOM 3302 C C . ASP A 1 428 ? -5.048 -25.906 -13.741 1.00 84.06 428 ASP A C 1
ATOM 3304 O O . ASP A 1 428 ? -5.730 -25.775 -14.760 1.00 84.06 428 ASP A O 1
ATOM 3308 N N . ALA A 1 429 ? -3.880 -26.550 -13.725 1.00 78.62 429 ALA A N 1
ATOM 3309 C CA . ALA A 1 429 ? -3.288 -27.191 -14.898 1.00 78.62 429 ALA A CA 1
ATOM 3310 C C . ALA A 1 429 ? -3.959 -28.532 -15.253 1.00 78.62 429 ALA A C 1
ATOM 3312 O O . ALA A 1 429 ? -3.600 -29.153 -16.254 1.00 78.62 429 ALA A O 1
ATOM 3313 N N . SER A 1 430 ? -4.909 -28.994 -14.437 1.00 72.44 430 SER A N 1
ATOM 3314 C CA . SER A 1 430 ? -5.721 -30.171 -14.732 1.00 72.44 430 SER A CA 1
ATOM 3315 C C . SER A 1 430 ? -6.580 -29.912 -15.982 1.00 72.44 430 SER A C 1
ATOM 3317 O O . SER A 1 430 ? -7.260 -28.882 -16.034 1.00 72.44 430 SER A O 1
ATOM 3319 N N . PRO A 1 431 ? -6.584 -30.809 -16.988 1.00 59.50 431 PRO A N 1
ATOM 3320 C CA . PRO A 1 431 ? -7.361 -30.612 -18.207 1.00 59.50 431 PRO A CA 1
ATOM 3321 C C . PRO A 1 431 ? -8.851 -30.428 -17.905 1.00 59.50 431 PRO A C 1
ATOM 3323 O O . PRO A 1 431 ? -9.416 -31.160 -17.084 1.00 59.50 431 PRO A O 1
ATOM 3326 N N . LEU A 1 432 ? -9.501 -29.503 -18.617 1.00 55.59 432 LEU A N 1
ATOM 3327 C CA . LEU A 1 432 ? -10.960 -29.358 -18.656 1.00 55.59 432 LEU A CA 1
ATOM 3328 C C . LEU A 1 432 ? -11.594 -30.646 -19.227 1.00 55.59 432 LEU A C 1
ATOM 3330 O O . LEU A 1 432 ? -11.846 -30.756 -20.422 1.00 55.59 432 LEU A O 1
ATOM 3334 N N . GLY A 1 433 ? -11.788 -31.664 -18.383 1.00 52.47 433 GLY A N 1
ATOM 3335 C CA . GLY A 1 433 ? -12.309 -32.976 -18.792 1.00 52.47 433 GLY A CA 1
ATOM 3336 C C . GLY A 1 433 ? -11.904 -34.170 -17.920 1.00 52.47 433 GLY A C 1
ATOM 3337 O O . GLY A 1 433 ? -12.408 -35.268 -18.146 1.00 52.47 433 GLY A O 1
ATOM 3338 N N . GLY A 1 434 ? -11.036 -33.992 -16.921 1.00 38.47 434 GLY A N 1
ATOM 3339 C CA . GLY A 1 434 ? -10.754 -35.031 -15.928 1.00 38.47 434 GLY A CA 1
ATOM 3340 C C . GLY A 1 434 ? -11.820 -35.067 -14.837 1.00 38.47 434 GLY A C 1
ATOM 3341 O O . GLY A 1 434 ? -11.670 -34.409 -13.814 1.00 38.47 434 GLY A O 1
ATOM 3342 N N . ALA A 1 435 ? -12.901 -35.809 -15.064 1.00 37.19 435 ALA A N 1
ATOM 3343 C CA . ALA A 1 435 ? -13.677 -36.354 -13.960 1.00 37.19 435 ALA A CA 1
ATOM 3344 C C . ALA A 1 435 ? -12.879 -37.510 -13.339 1.00 37.19 435 ALA A C 1
ATOM 3346 O O . ALA A 1 435 ? -12.607 -38.488 -14.033 1.00 37.19 435 ALA A O 1
ATOM 3347 N N . ASP A 1 436 ? -12.499 -37.359 -12.070 1.00 35.44 436 ASP A N 1
ATOM 3348 C CA . ASP A 1 436 ? -12.663 -38.388 -11.032 1.00 35.44 436 ASP A CA 1
ATOM 3349 C C . ASP A 1 436 ? -12.676 -37.736 -9.640 1.00 35.44 436 ASP A C 1
ATOM 3351 O O . ASP A 1 436 ? -11.728 -36.976 -9.324 1.00 35.44 436 ASP A O 1
#

pLDDT: mean 82.52, std 16.0, range [32.59, 98.69]